Protein 1EYO (pdb70)

Foldseek 3Di:
DAQDFQAAASHDDQWGDPPGGTAGPVGD

Radius of gyration: 7.35 Å; Cα contacts (8 Å, |Δi|>4): 59; chains: 1; bounding box: 13×22×13 Å

Sequence (28 aa):
SCSGRDSRCVCCMGLMCSRGKCVSIYGESCSGRDSRCVCCMGLMCSRGKCVSIYGESCSGRDSRCVCCMGLMCSRGKCVSIYGESCSGRDSRCVCCMGLMCSRGKCVSIYGESCSGRDSRCVCCMGLMCSRGKCVSIYGESCSGRDSRCVCCMGLMCSRGKCVSIYGESCSGRDSRCVCCMGLMCSRGKCVSIYGESCSGRDSRCVCCMGLMCSRGKCVSIYGESCSGRDSRCVCCMGLMCSRGKCVSIYGESCSGRDSRCVCCMGLMCSRGKCVSIYGESCSGRDSRCVCCMGLMCSRGKCVSIYGESCSGRDSRCVCCMGLMCSRGKCVSIYGESCSGRDSRCVCCMGLMCSRGKCVSIYGESCSGRDSRCVCCMGLMCSRGKCVSIYGESCSGRDSRCVCCMGLMCSRGKCVSIYGESCSGRDSRCVCCMGLMCSRGKCVSIYGESCSGRDSRCVCCMGLMCSRGKCVSIYGESCSGRDSRCVCCMGLMCSRGKCVSIYGESCSGRDSRCVCCMGLMCSRGKCVSIYGESCSGRDSRCVCCMGLMCSRGKCVSIYGE

Nearest PDB structures (foldseek):
  1eyo-assembly1_A  TM=9.505E-01  e=2.797E-04  unclassified
  5o57-assembly1_A  TM=6.299E-01  e=1.636E+00  Homo sapiens
  2xrc-assembly3_C  TM=5.417E-01  e=9.821E+00  Homo sapiens
  1eyo-assembly1_A  TM=1.037E+00  e=1.016E-04  unclassified
  1x5v-assembly1_A  TM=6.251E-01  e=1.351E+00  Psalmopoeus cambridgei

GO terms:
  GO:0005576 extracellular region (C, EXP)

InterPro domains:
  IPR012629 Conotoxin TVIIAGS [PF08094] (1-30)

Organism: Conus tulipa (NCBI:txid6495)

Solvent-accessible surface area: 2383 Å² total

Secondary structure (DSSP, 8-state):
--B-TTS---B-TTB--SSSS--BTTT-

Structure (mmCIF, N/CA/C/O backbone):
data_1EYO
#
_entry.id   1EYO
#
_cell.length_a   1.000
_cell.length_b   1.000
_cell.length_c   1.000
_cell.angle_alpha   90.00
_cell.angle_beta   90.00
_cell.angle_gamma   90.00
#
_symmetry.space_group_name_H-M   'P 1'
#
loop_
_atom_site.group_PDB
_atom_site.id
_atom_site.type_symbol
_atom_site.label_atom_id
_atom_site.label_alt_id
_atom_site.label_comp_id
_atom_site.label_asym_id
_atom_site.label_entity_id
_atom_site.label_seq_id
_atom_site.pdbx_PDB_ins_code
_atom_site.Cartn_x
_atom_site.Cartn_y
_atom_site.Cartn_z
_atom_site.occupancy
_atom_site.B_iso_or_equiv
_atom_site.auth_seq_id
_atom_site.auth_comp_id
_atom_site.auth_asym_id
_atom_site.auth_atom_id
_atom_site.pdbx_PDB_model_num
ATOM 1 N N . SER A 1 1 ? -11.479 4.219 18.651 1.00 0.00 1 SER A N 1
ATOM 2 C CA . SER A 1 1 ? -11.743 3.302 17.507 1.00 0.00 1 SER A CA 1
ATOM 3 C C . SER A 1 1 ? -10.943 1.996 17.685 1.00 0.00 1 SER A C 1
ATOM 4 O O . SER A 1 1 ? -10.341 1.765 18.716 1.00 0.00 1 SER A O 1
ATOM 14 N N . CYS A 1 2 ? -10.972 1.186 16.658 1.00 0.00 2 CYS A N 1
ATOM 15 C CA . CYS A 1 2 ? -10.253 -0.126 16.658 1.00 0.00 2 CYS A CA 1
ATOM 16 C C . CYS A 1 2 ? -10.128 -0.658 15.223 1.00 0.00 2 CYS A C 1
ATOM 17 O O . CYS A 1 2 ? -10.866 -0.257 14.343 1.00 0.00 2 CYS A O 1
ATOM 24 N N . SER A 1 3 ? -9.190 -1.553 15.038 1.00 0.00 3 SER A N 1
ATOM 25 C CA . SER A 1 3 ? -8.950 -2.162 13.697 1.00 0.00 3 SER A CA 1
ATOM 26 C C . SER A 1 3 ? -9.974 -3.297 13.488 1.00 0.00 3 SER A C 1
ATOM 27 O O . SER A 1 3 ? -9.808 -4.391 13.987 1.00 0.00 3 SER A O 1
ATOM 35 N N . GLY A 1 4 ? -11.023 -3.014 12.761 1.00 0.00 4 GLY A N 1
ATOM 36 C CA . GLY A 1 4 ? -12.060 -4.050 12.505 1.00 0.00 4 GLY A CA 1
ATOM 37 C C . GLY A 1 4 ? -11.528 -5.026 11.444 1.00 0.00 4 GLY A C 1
ATOM 38 O O . GLY A 1 4 ? -10.395 -4.916 11.021 1.00 0.00 4 GLY A O 1
ATOM 42 N N . ARG A 1 5 ? -12.350 -5.959 11.037 1.00 0.00 5 ARG A N 1
ATOM 43 C CA . ARG A 1 5 ? -11.933 -6.964 10.008 1.00 0.00 5 ARG A CA 1
ATOM 44 C C . ARG A 1 5 ? -11.076 -6.414 8.851 1.00 0.00 5 ARG A C 1
ATOM 45 O O . ARG A 1 5 ? -11.441 -5.468 8.180 1.00 0.00 5 ARG A O 1
ATOM 66 N N . ASP A 1 6 ? -9.947 -7.065 8.700 1.00 0.00 6 ASP A N 1
ATOM 67 C CA . ASP A 1 6 ? -8.910 -6.769 7.657 1.00 0.00 6 ASP A CA 1
ATOM 68 C C . ASP A 1 6 ? -7.975 -5.587 7.946 1.00 0.00 6 ASP A C 1
ATOM 69 O O . ASP A 1 6 ? -7.106 -5.294 7.149 1.00 0.00 6 ASP A O 1
ATOM 78 N N . SER A 1 7 ? -8.165 -4.942 9.065 1.00 0.00 7 SER A N 1
ATOM 79 C CA . SER A 1 7 ? -7.296 -3.772 9.428 1.00 0.00 7 SER A CA 1
ATOM 80 C C . SER A 1 7 ? -5.939 -4.230 9.995 1.00 0.00 7 SER A C 1
ATOM 81 O O . SER A 1 7 ? -5.827 -5.330 10.498 1.00 0.00 7 SER A O 1
ATOM 89 N N . ARG A 1 8 ? -4.951 -3.368 9.892 1.00 0.00 8 ARG A N 1
ATOM 90 C CA . ARG A 1 8 ? -3.574 -3.681 10.400 1.00 0.00 8 ARG A CA 1
ATOM 91 C C . ARG A 1 8 ? -3.606 -4.012 11.903 1.00 0.00 8 ARG A C 1
ATOM 92 O O . ARG A 1 8 ? -4.206 -3.288 12.672 1.00 0.00 8 ARG A O 1
ATOM 113 N N . CYS A 1 9 ? -2.967 -5.104 12.247 1.00 0.00 9 CYS A N 1
ATOM 114 C CA . CYS A 1 9 ? -2.896 -5.589 13.656 1.00 0.00 9 CYS A CA 1
ATOM 115 C C . CYS A 1 9 ? -1.733 -6.588 13.856 1.00 0.00 9 CYS A C 1
ATOM 116 O O . CYS A 1 9 ? -1.044 -6.895 12.902 1.00 0.00 9 CYS A O 1
ATOM 153 N N . VAL A 1 12 ? -3.868 -4.057 17.598 1.00 0.00 12 VAL A N 1
ATOM 154 C CA . VAL A 1 12 ? -4.733 -2.931 17.139 1.00 0.00 12 VAL A CA 1
ATOM 155 C C . VAL A 1 12 ? -6.190 -3.330 16.914 1.00 0.00 12 VAL A C 1
ATOM 156 O O . VAL A 1 12 ? -7.090 -2.532 17.092 1.00 0.00 12 VAL A O 1
ATOM 169 N N . CYS A 1 13 ? -6.379 -4.559 16.517 1.00 0.00 13 CYS A N 1
ATOM 170 C CA . CYS A 1 13 ? -7.757 -5.057 16.254 1.00 0.00 13 CYS A CA 1
ATOM 171 C C . CYS A 1 13 ? -8.799 -4.903 17.356 1.00 0.00 13 CYS A C 1
ATOM 172 O O . CYS A 1 13 ? -8.501 -4.785 18.529 1.00 0.00 13 CYS A O 1
ATOM 179 N N . CYS A 1 14 ? -10.013 -4.919 16.872 1.00 0.00 14 CYS A N 1
ATOM 180 C CA . CYS A 1 14 ? -11.224 -4.790 17.721 1.00 0.00 14 CYS A CA 1
ATOM 181 C C . CYS A 1 14 ? -11.399 -6.045 18.582 1.00 0.00 14 CYS A C 1
ATOM 182 O O . CYS A 1 14 ? -10.724 -7.036 18.374 1.00 0.00 14 CYS A O 1
ATOM 189 N N . MET A 1 15 ? -12.300 -5.962 19.528 1.00 0.00 15 MET A N 1
ATOM 190 C CA . MET A 1 15 ? -12.560 -7.118 20.432 1.00 0.00 15 MET A CA 1
ATOM 191 C C . MET A 1 15 ? -13.122 -8.311 19.643 1.00 0.00 15 MET A C 1
ATOM 192 O O . MET A 1 15 ? -14.235 -8.271 19.155 1.00 0.00 15 MET A O 1
ATOM 206 N N . GLY A 1 16 ? -12.311 -9.335 19.548 1.00 0.00 16 GLY A N 1
ATOM 207 C CA . GLY A 1 16 ? -12.691 -10.580 18.817 1.00 0.00 16 GLY A CA 1
ATOM 208 C C . GLY A 1 16 ? -11.786 -10.776 17.599 1.00 0.00 16 GLY A C 1
ATOM 209 O O . GLY A 1 16 ? -11.744 -11.850 17.042 1.00 0.00 16 GLY A O 1
ATOM 213 N N . LEU A 1 17 ? -11.088 -9.735 17.222 1.00 0.00 17 LEU A N 1
ATOM 214 C CA . LEU A 1 17 ? -10.163 -9.775 16.051 1.00 0.00 17 LEU A CA 1
ATOM 215 C C . LEU A 1 17 ? -8.680 -9.803 16.485 1.00 0.00 17 LEU A C 1
ATOM 216 O O . LEU A 1 17 ? -8.315 -9.204 17.478 1.00 0.00 17 LEU A O 1
ATOM 232 N N . MET A 1 18 ? -7.883 -10.506 15.714 1.00 0.00 18 MET A N 1
ATOM 233 C CA . MET A 1 18 ? -6.408 -10.634 15.974 1.00 0.00 18 MET A CA 1
ATOM 234 C C . MET A 1 18 ? -5.792 -10.300 14.609 1.00 0.00 18 MET A C 1
ATOM 235 O O . MET A 1 18 ? -6.292 -9.403 13.970 1.00 0.00 18 MET A O 1
ATOM 249 N N . CYS A 1 19 ? -4.760 -10.972 14.165 1.00 0.00 19 CYS A N 1
ATOM 250 C CA . CYS A 1 19 ? -4.191 -10.624 12.826 1.00 0.00 19 CYS A CA 1
ATOM 251 C C . CYS A 1 19 ? -3.572 -11.782 12.057 1.00 0.00 19 CYS A C 1
ATOM 252 O O . CYS A 1 19 ? -2.697 -12.474 12.541 1.00 0.00 19 CYS A O 1
ATOM 259 N N . SER A 1 20 ? -4.090 -11.932 10.863 1.00 0.00 20 SER A N 1
ATOM 260 C CA . SER A 1 20 ? -3.641 -12.985 9.921 1.00 0.00 20 SER A CA 1
ATOM 261 C C . SER A 1 20 ? -2.428 -12.376 9.200 1.00 0.00 20 SER A C 1
ATOM 262 O O . SER A 1 20 ? -2.456 -12.084 8.019 1.00 0.00 20 SER A O 1
ATOM 270 N N . ARG A 1 21 ? -1.394 -12.204 9.985 1.00 0.00 21 ARG A N 1
ATOM 271 C CA . ARG A 1 21 ? -0.088 -11.627 9.531 1.00 0.00 21 ARG A CA 1
ATOM 272 C C . ARG A 1 21 ? -0.175 -10.131 9.195 1.00 0.00 21 ARG A C 1
ATOM 273 O O . ARG A 1 21 ? 0.794 -9.569 8.720 1.00 0.00 21 ARG A O 1
ATOM 294 N N . GLY A 1 22 ? -1.312 -9.521 9.446 1.00 0.00 22 GLY A N 1
ATOM 295 C CA . GLY A 1 22 ? -1.437 -8.054 9.134 1.00 0.00 22 GLY A CA 1
ATOM 296 C C . GLY A 1 22 ? -2.851 -7.576 8.778 1.00 0.00 22 GLY A C 1
ATOM 297 O O . GLY A 1 22 ? -3.025 -6.431 8.410 1.00 0.00 22 GLY A O 1
ATOM 301 N N . LYS A 1 23 ? -3.815 -8.452 8.891 1.00 0.00 23 LYS A N 1
ATOM 302 C CA . LYS A 1 23 ? -5.236 -8.094 8.571 1.00 0.00 23 LYS A CA 1
ATOM 303 C C . LYS A 1 23 ? -6.096 -8.727 9.662 1.00 0.00 23 LYS A C 1
ATOM 304 O O . LYS A 1 23 ? -5.918 -9.893 9.948 1.00 0.00 23 LYS A O 1
ATOM 323 N N . CYS A 1 24 ? -6.995 -7.972 10.247 1.00 0.00 24 CYS A N 1
ATOM 324 C CA . CYS A 1 24 ? -7.841 -8.566 11.318 1.00 0.00 24 CYS A CA 1
ATOM 325 C C . CYS A 1 24 ? -8.723 -9.697 10.817 1.00 0.00 24 CYS A C 1
ATOM 326 O O . CYS A 1 24 ? -9.254 -9.677 9.724 1.00 0.00 24 CYS A O 1
ATOM 333 N N . VAL A 1 25 ? -8.823 -10.660 11.688 1.00 0.00 25 VAL A N 1
ATOM 334 C CA . VAL A 1 25 ? -9.622 -11.876 11.438 1.00 0.00 25 VAL A CA 1
ATOM 335 C C . VAL A 1 25 ? -10.150 -12.348 12.788 1.00 0.00 25 VAL A C 1
ATOM 336 O O . VAL A 1 25 ? -9.475 -12.239 13.794 1.00 0.00 25 VAL A O 1
ATOM 349 N N . SER A 1 26 ? -11.351 -12.848 12.739 1.00 0.00 26 SER A N 1
ATOM 350 C CA . SER A 1 26 ? -12.040 -13.366 13.948 1.00 0.00 26 SER A CA 1
ATOM 351 C C . SER A 1 26 ? -11.241 -14.507 14.572 1.00 0.00 26 SER A C 1
ATOM 352 O O . SER A 1 26 ? -10.977 -15.514 13.950 1.00 0.00 26 SER A O 1
ATOM 360 N N . ILE A 1 27 ? -10.894 -14.286 15.806 1.00 0.00 27 ILE A N 1
ATOM 361 C CA . ILE A 1 27 ? -10.107 -15.260 16.617 1.00 0.00 27 ILE A CA 1
ATOM 362 C C . ILE A 1 27 ? -10.849 -16.596 16.692 1.00 0.00 27 ILE A C 1
ATOM 363 O O . ILE A 1 27 ? -10.258 -17.656 16.758 1.00 0.00 27 ILE A O 1
ATOM 379 N N . TYR A 1 28 ? -12.147 -16.450 16.674 1.00 0.00 28 TYR A N 1
ATOM 380 C CA . TYR A 1 28 ? -13.094 -17.600 16.734 1.00 0.00 28 TYR A CA 1
ATOM 381 C C . TYR A 1 28 ? -12.779 -18.569 15.589 1.00 0.00 28 TYR A C 1
ATOM 382 O O . TYR A 1 28 ? -12.565 -19.746 15.809 1.00 0.00 28 TYR A O 1
ATOM 400 N N . GLY A 1 29 ? -12.761 -18.028 14.397 1.00 0.00 29 GLY A N 1
ATOM 401 C CA . GLY A 1 29 ? -12.465 -18.841 13.185 1.00 0.00 29 GLY A CA 1
ATOM 402 C C . GLY A 1 29 ? -10.983 -19.231 13.182 1.00 0.00 29 GLY A C 1
ATOM 403 O O . GLY A 1 29 ? -10.630 -20.376 12.973 1.00 0.00 29 GLY A O 1
ATOM 407 N N . GLU A 1 30 ? -10.166 -18.238 13.420 1.00 0.00 30 GLU A N 1
ATOM 408 C CA . GLU A 1 30 ? -8.693 -18.400 13.463 1.00 0.00 30 GLU A CA 1
ATOM 409 C C . GLU A 1 30 ? -8.129 -17.244 14.321 1.00 0.00 30 GLU A C 1
ATOM 410 O O . GLU A 1 30 ? -8.246 -16.110 13.880 1.00 0.00 30 GLU A O 1
ATOM 423 N N . SER A 1 1 ? -10.611 4.650 18.018 1.00 0.00 1 SER A N 2
ATOM 424 C CA . SER A 1 1 ? -11.217 3.574 17.181 1.00 0.00 1 SER A CA 2
ATOM 425 C C . SER A 1 1 ? -10.339 2.314 17.218 1.00 0.00 1 SER A C 2
ATOM 426 O O . SER A 1 1 ? -9.204 2.357 17.653 1.00 0.00 1 SER A O 2
ATOM 436 N N . CYS A 1 2 ? -10.908 1.232 16.750 1.00 0.00 2 CYS A N 2
ATOM 437 C CA . CYS A 1 2 ? -10.194 -0.084 16.712 1.00 0.00 2 CYS A CA 2
ATOM 438 C C . CYS A 1 2 ? -10.121 -0.602 15.269 1.00 0.00 2 CYS A C 2
ATOM 439 O O . CYS A 1 2 ? -10.874 -0.177 14.414 1.00 0.00 2 CYS A O 2
ATOM 446 N N . SER A 1 3 ? -9.208 -1.515 15.050 1.00 0.00 3 SER A N 2
ATOM 447 C CA . SER A 1 3 ? -9.010 -2.119 13.702 1.00 0.00 3 SER A CA 2
ATOM 448 C C . SER A 1 3 ? -10.066 -3.231 13.513 1.00 0.00 3 SER A C 2
ATOM 449 O O . SER A 1 3 ? -9.933 -4.315 14.042 1.00 0.00 3 SER A O 2
ATOM 457 N N . GLY A 1 4 ? -11.104 -2.941 12.770 1.00 0.00 4 GLY A N 2
ATOM 458 C CA . GLY A 1 4 ? -12.170 -3.952 12.531 1.00 0.00 4 GLY A CA 2
ATOM 459 C C . GLY A 1 4 ? -11.666 -4.960 11.488 1.00 0.00 4 GLY A C 2
ATOM 460 O O . GLY A 1 4 ? -10.533 -4.876 11.061 1.00 0.00 4 GLY A O 2
ATOM 464 N N . ARG A 1 5 ? -12.503 -5.883 11.091 1.00 0.00 5 ARG A N 2
ATOM 465 C CA . ARG A 1 5 ? -12.090 -6.907 10.082 1.00 0.00 5 ARG A CA 2
ATOM 466 C C . ARG A 1 5 ? -11.218 -6.411 8.917 1.00 0.00 5 ARG A C 2
ATOM 467 O O . ARG A 1 5 ? -11.552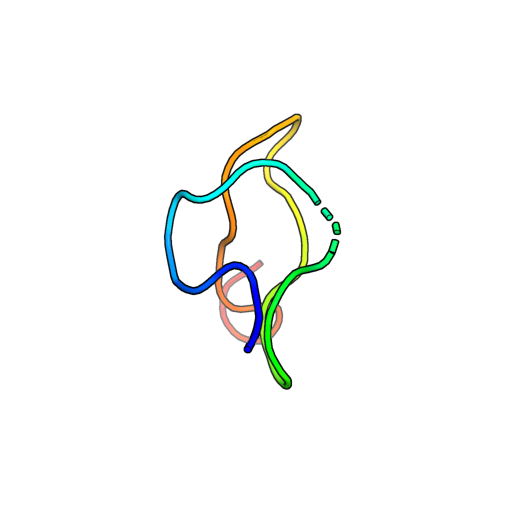 -5.478 8.212 1.00 0.00 5 ARG A O 2
ATOM 488 N N . ASP A 1 6 ? -10.110 -7.102 8.806 1.00 0.00 6 ASP A N 2
ATOM 489 C CA . ASP A 1 6 ? -9.051 -6.877 7.768 1.00 0.00 6 ASP A CA 2
ATOM 490 C C . ASP A 1 6 ? -8.085 -5.712 8.023 1.00 0.00 6 ASP A C 2
ATOM 491 O O . ASP A 1 6 ? -7.209 -5.465 7.217 1.00 0.00 6 ASP A O 2
ATOM 500 N N . SER A 1 7 ? -8.254 -5.031 9.123 1.00 0.00 7 SER A N 2
ATOM 501 C CA . SER A 1 7 ? -7.352 -3.875 9.450 1.00 0.00 7 SER A CA 2
ATOM 502 C C . SER A 1 7 ? -6.002 -4.346 10.026 1.00 0.00 7 SER A C 2
ATOM 503 O O . SER A 1 7 ? -5.911 -5.431 10.565 1.00 0.00 7 SER A O 2
ATOM 511 N N . ARG A 1 8 ? -4.999 -3.508 9.885 1.00 0.00 8 ARG A N 2
ATOM 512 C CA . ARG A 1 8 ? -3.618 -3.817 10.390 1.00 0.00 8 ARG A CA 2
ATOM 513 C C . ARG A 1 8 ? -3.642 -4.136 11.892 1.00 0.00 8 ARG A C 2
ATOM 514 O O . ARG A 1 8 ? -4.221 -3.387 12.654 1.00 0.00 8 ARG A O 2
ATOM 535 N N . CYS A 1 9 ? -3.022 -5.238 12.241 1.00 0.00 9 CYS A N 2
ATOM 536 C CA . CYS A 1 9 ? -2.948 -5.711 13.654 1.00 0.00 9 CYS A CA 2
ATOM 537 C C . CYS A 1 9 ? -1.802 -6.730 13.856 1.00 0.00 9 CYS A C 2
ATOM 538 O O . CYS A 1 9 ? -1.130 -7.063 12.898 1.00 0.00 9 CYS A O 2
ATOM 575 N N . VAL A 1 12 ? -3.884 -4.125 17.573 1.00 0.00 12 VAL A N 2
ATOM 576 C CA . VAL A 1 12 ? -4.721 -2.980 17.108 1.00 0.00 12 VAL A CA 2
ATOM 577 C C . VAL A 1 12 ? -6.195 -3.322 16.901 1.00 0.00 12 VAL A C 2
ATOM 578 O O . VAL A 1 12 ? -7.061 -2.490 17.096 1.00 0.00 12 VAL A O 2
ATOM 591 N N . CYS A 1 13 ? -6.445 -4.540 16.503 1.00 0.00 13 CYS A N 2
ATOM 592 C CA . CYS A 1 13 ? -7.851 -4.965 16.261 1.00 0.00 13 CYS A CA 2
ATOM 593 C C . CYS A 1 13 ? -8.861 -4.847 17.398 1.00 0.00 13 CYS A C 2
ATOM 594 O O . CYS A 1 13 ? -8.544 -4.795 18.569 1.00 0.00 13 CYS A O 2
ATOM 601 N N . CYS A 1 14 ? -10.077 -4.816 16.921 1.00 0.00 14 CYS A N 2
ATOM 602 C CA . CYS A 1 14 ? -11.298 -4.706 17.757 1.00 0.00 14 CYS A CA 2
ATOM 603 C C . CYS A 1 14 ? -11.517 -5.968 18.601 1.00 0.00 14 CYS A C 2
ATOM 604 O O . CYS A 1 14 ? -10.826 -6.956 18.442 1.00 0.00 14 CYS A O 2
ATOM 611 N N . MET A 1 15 ? -12.483 -5.878 19.478 1.00 0.00 15 MET A N 2
ATOM 612 C CA . MET A 1 15 ? -12.823 -7.019 20.378 1.00 0.00 15 MET A CA 2
ATOM 613 C C . MET A 1 15 ? -13.294 -8.250 19.582 1.00 0.00 15 MET A C 2
ATOM 614 O O . MET A 1 15 ? -14.337 -8.231 18.958 1.00 0.00 15 MET A O 2
ATOM 628 N N . GLY A 1 16 ? -12.485 -9.278 19.639 1.00 0.00 16 GLY A N 2
ATOM 629 C CA . GLY A 1 16 ? -12.775 -10.559 18.933 1.00 0.00 16 GLY A CA 2
ATOM 630 C C . GLY A 1 16 ? -11.819 -10.689 17.752 1.00 0.00 16 GLY A C 2
ATOM 631 O O . GLY A 1 16 ? -11.538 -11.782 17.310 1.00 0.00 16 GLY A O 2
ATOM 635 N N . LEU A 1 17 ? -11.347 -9.568 17.274 1.00 0.00 17 LEU A N 2
ATOM 636 C CA . LEU A 1 17 ? -10.406 -9.557 16.123 1.00 0.00 17 LEU A CA 2
ATOM 637 C C . LEU A 1 17 ? -8.942 -9.524 16.593 1.00 0.00 17 LEU A C 2
ATOM 638 O O . LEU A 1 17 ? -8.608 -8.834 17.537 1.00 0.00 17 LEU A O 2
ATOM 654 N N . MET A 1 18 ? -8.126 -10.284 15.906 1.00 0.00 18 MET A N 2
ATOM 655 C CA . MET A 1 18 ? -6.661 -10.375 16.205 1.00 0.00 18 MET A CA 2
ATOM 656 C C . MET A 1 18 ? -6.022 -10.179 14.825 1.00 0.00 18 MET A C 2
ATOM 657 O O . MET A 1 18 ? -6.431 -9.261 14.149 1.00 0.00 18 MET A O 2
ATOM 671 N N . CYS A 1 19 ? -5.073 -10.976 14.401 1.00 0.00 19 CYS A N 2
ATOM 672 C CA . CYS A 1 19 ? -4.493 -10.736 13.043 1.00 0.00 19 CYS A CA 2
ATOM 673 C C . CYS A 1 19 ? -3.958 -11.958 12.310 1.00 0.00 19 CYS A C 2
ATOM 674 O O . CYS A 1 19 ? -3.177 -12.729 12.834 1.00 0.00 19 CYS A O 2
ATOM 681 N N . SER A 1 20 ? -4.438 -12.066 11.096 1.00 0.00 20 SER A N 2
ATOM 682 C CA . SER A 1 20 ? -4.059 -13.164 10.174 1.00 0.00 20 SER A CA 2
ATOM 683 C C . SER A 1 20 ? -2.785 -12.647 9.490 1.00 0.00 20 SER A C 2
ATOM 684 O O . SER A 1 20 ? -2.745 -12.401 8.300 1.00 0.00 20 SER A O 2
ATOM 692 N N . ARG A 1 21 ? -1.775 -12.496 10.311 1.00 0.00 21 ARG A N 2
ATOM 693 C CA . ARG A 1 21 ? -0.429 -12.005 9.879 1.00 0.00 21 ARG A CA 2
ATOM 694 C C . ARG A 1 21 ? -0.446 -10.531 9.436 1.00 0.00 21 ARG A C 2
ATOM 695 O O . ARG A 1 21 ? 0.542 -10.056 8.908 1.00 0.00 21 ARG A O 2
ATOM 716 N N . GLY A 1 22 ? -1.545 -9.842 9.658 1.00 0.00 22 GLY A N 2
ATOM 717 C CA . GLY A 1 22 ? -1.599 -8.395 9.243 1.00 0.00 22 GLY A CA 2
ATOM 718 C C . GLY A 1 22 ? -2.992 -7.849 8.894 1.00 0.00 22 GLY A C 2
ATOM 719 O O . GLY A 1 22 ? -3.111 -6.695 8.531 1.00 0.00 22 GLY A O 2
ATOM 723 N N . LYS A 1 23 ? -4.000 -8.676 9.010 1.00 0.00 23 LYS A N 2
ATOM 724 C CA . LYS A 1 23 ? -5.404 -8.247 8.697 1.00 0.00 23 LYS A CA 2
ATOM 725 C C . LYS A 1 23 ? -6.297 -8.819 9.800 1.00 0.00 23 LYS A C 2
ATOM 726 O O . LYS A 1 23 ? -6.146 -9.977 10.131 1.00 0.00 23 LYS A O 2
ATOM 745 N N . CYS A 1 24 ? -7.192 -8.031 10.345 1.00 0.00 24 CYS A N 2
ATOM 746 C CA . CYS A 1 24 ? -8.070 -8.566 11.425 1.00 0.00 24 CYS A CA 2
ATOM 747 C C . CYS A 1 24 ? -8.962 -9.715 10.977 1.00 0.00 24 CYS A C 2
ATOM 748 O O . CYS A 1 24 ? -9.510 -9.736 9.892 1.00 0.00 24 CYS A O 2
ATOM 755 N N . VAL A 1 25 ? -9.051 -10.641 11.889 1.00 0.00 25 VAL A N 2
ATOM 756 C CA . VAL A 1 25 ? -9.850 -11.875 11.716 1.00 0.00 25 VAL A CA 2
ATOM 757 C C . VAL A 1 25 ? -10.300 -12.316 13.105 1.00 0.00 25 VAL A C 2
ATOM 758 O O . VAL A 1 25 ? -9.576 -12.149 14.066 1.00 0.00 25 VAL A O 2
ATOM 771 N N . SER A 1 26 ? -11.483 -12.858 13.155 1.00 0.00 26 SER A N 2
ATOM 772 C CA . SER A 1 26 ? -12.043 -13.340 14.438 1.00 0.00 26 SER A CA 2
ATOM 773 C C . SER A 1 26 ? -11.177 -14.478 14.959 1.00 0.00 26 SER A C 2
ATOM 774 O O . SER A 1 26 ? -10.866 -15.386 14.216 1.00 0.00 26 SER A O 2
ATOM 782 N N . ILE A 1 27 ? -10.811 -14.382 16.211 1.00 0.00 27 ILE A N 2
ATOM 783 C CA . ILE A 1 27 ? -9.969 -15.426 16.868 1.00 0.00 27 ILE A CA 2
ATOM 784 C C . ILE A 1 27 ? -10.481 -16.831 16.506 1.00 0.00 27 ILE A C 2
ATOM 785 O O . ILE A 1 27 ? -9.733 -17.784 16.413 1.00 0.00 27 ILE A O 2
ATOM 801 N N . TYR A 1 28 ? -11.775 -16.863 16.316 1.00 0.00 28 TYR A N 2
ATOM 802 C CA . TYR A 1 28 ? -12.507 -18.110 15.953 1.00 0.00 28 TYR A CA 2
ATOM 803 C C . TYR A 1 28 ? -11.991 -18.681 14.624 1.00 0.00 28 TYR A C 2
ATOM 804 O O . TYR A 1 28 ? -11.479 -19.784 14.590 1.00 0.00 28 TYR A O 2
ATOM 822 N N . GLY A 1 29 ? -12.141 -17.914 13.570 1.00 0.00 29 GLY A N 2
ATOM 823 C CA . GLY A 1 29 ? -11.679 -18.359 12.222 1.00 0.00 29 GLY A CA 2
ATOM 824 C C . GLY A 1 29 ? -10.152 -18.484 12.190 1.00 0.00 29 GLY A C 2
ATOM 825 O O . GLY A 1 29 ? -9.606 -19.427 11.650 1.00 0.00 29 GLY A O 2
ATOM 829 N N . GLU A 1 30 ? -9.527 -17.503 12.784 1.00 0.00 30 GLU A N 2
ATOM 830 C CA . GLU A 1 30 ? -8.045 -17.429 12.869 1.00 0.00 30 GLU A CA 2
ATOM 831 C C . GLU A 1 30 ? -7.723 -16.527 14.078 1.00 0.00 30 GLU A C 2
ATOM 832 O O . GLU A 1 30 ? -7.161 -17.069 15.015 1.00 0.00 30 GLU A O 2
ATOM 845 N N . SER A 1 1 ? -11.279 4.231 18.709 1.00 0.00 1 SER A N 3
ATOM 846 C CA . SER A 1 1 ? -11.484 3.392 17.493 1.00 0.00 1 SER A CA 3
ATOM 847 C C . SER A 1 1 ? -10.647 2.109 17.588 1.00 0.00 1 SER A C 3
ATOM 848 O O . SER A 1 1 ? -9.769 1.997 18.423 1.00 0.00 1 SER A O 3
ATOM 858 N N . CYS A 1 2 ? -10.956 1.182 16.717 1.00 0.00 2 CYS A N 3
ATOM 859 C CA . CYS A 1 2 ? -10.234 -0.127 16.679 1.00 0.00 2 CYS A CA 3
ATOM 860 C C . CYS A 1 2 ? -10.144 -0.636 15.234 1.00 0.00 2 CYS A C 3
ATOM 861 O O . CYS A 1 2 ? -10.898 -0.216 14.377 1.00 0.00 2 CYS A O 3
ATOM 868 N N . SER A 1 3 ? -9.216 -1.532 15.017 1.00 0.00 3 SER A N 3
ATOM 869 C CA . SER A 1 3 ? -9.003 -2.121 13.667 1.00 0.00 3 SER A CA 3
ATOM 870 C C . SER A 1 3 ? -10.011 -3.269 13.458 1.00 0.00 3 SER A C 3
ATOM 871 O O . SER A 1 3 ? -9.852 -4.350 13.984 1.00 0.00 3 SER A O 3
ATOM 879 N N . GLY A 1 4 ? -11.043 -3.007 12.696 1.00 0.00 4 GLY A N 3
ATOM 880 C CA . GLY A 1 4 ? -12.072 -4.049 12.429 1.00 0.00 4 GLY A CA 3
ATOM 881 C C . GLY A 1 4 ? -11.535 -5.020 11.366 1.00 0.00 4 GLY A C 3
ATOM 882 O O . GLY A 1 4 ? -10.398 -4.909 10.956 1.00 0.00 4 GLY A O 3
ATOM 886 N N . ARG A 1 5 ? -12.357 -5.941 10.936 1.00 0.00 5 ARG A N 3
ATOM 887 C CA . ARG A 1 5 ? -11.935 -6.943 9.906 1.00 0.00 5 ARG A CA 3
ATOM 888 C C . ARG A 1 5 ? -11.052 -6.417 8.758 1.00 0.00 5 ARG A C 3
ATOM 889 O O . ARG A 1 5 ? -11.411 -5.511 8.032 1.00 0.00 5 ARG A O 3
ATOM 910 N N . ASP A 1 6 ? -9.906 -7.054 8.689 1.00 0.00 6 ASP A N 3
ATOM 911 C CA . ASP A 1 6 ? -8.822 -6.794 7.681 1.00 0.00 6 ASP A CA 3
ATOM 912 C C . ASP A 1 6 ? -7.892 -5.610 7.976 1.00 0.00 6 ASP A C 3
ATOM 913 O O . ASP A 1 6 ? -6.998 -5.329 7.202 1.00 0.00 6 ASP A O 3
ATOM 922 N N . SER A 1 7 ? -8.112 -4.945 9.076 1.00 0.00 7 SER A N 3
ATOM 923 C CA . SER A 1 7 ? -7.247 -3.773 9.439 1.00 0.00 7 SER A CA 3
ATOM 924 C C . SER A 1 7 ? -5.908 -4.234 10.049 1.00 0.00 7 SER A C 3
ATOM 925 O O . SER A 1 7 ? -5.823 -5.319 10.588 1.00 0.00 7 SER A O 3
ATOM 933 N N . ARG A 1 8 ? -4.907 -3.390 9.939 1.00 0.00 8 ARG A N 3
ATOM 934 C CA . ARG A 1 8 ? -3.541 -3.701 10.483 1.00 0.00 8 ARG A CA 3
ATOM 935 C C . ARG A 1 8 ? -3.583 -4.045 11.977 1.00 0.00 8 ARG A C 3
ATOM 936 O O . ARG A 1 8 ? -4.169 -3.323 12.758 1.00 0.00 8 ARG A O 3
ATOM 957 N N . CYS A 1 9 ? -2.956 -5.148 12.307 1.00 0.00 9 CYS A N 3
ATOM 958 C CA . CYS A 1 9 ? -2.897 -5.645 13.712 1.00 0.00 9 CYS A CA 3
ATOM 959 C C . CYS A 1 9 ? -1.744 -6.655 13.912 1.00 0.00 9 CYS A C 3
ATOM 960 O O . CYS A 1 9 ? -1.054 -6.965 12.960 1.00 0.00 9 CYS A O 3
ATOM 997 N N . VAL A 1 12 ? -3.882 -4.116 17.613 1.00 0.00 12 VAL A N 3
ATOM 998 C CA . VAL A 1 12 ? -4.721 -2.974 17.144 1.00 0.00 12 VAL A CA 3
ATOM 999 C C . VAL A 1 12 ? -6.183 -3.330 16.893 1.00 0.00 12 VAL A C 3
ATOM 1000 O O . VAL A 1 12 ? -7.060 -2.502 17.051 1.00 0.00 12 VAL A O 3
ATOM 1013 N N . CYS A 1 13 ? -6.413 -4.554 16.499 1.00 0.00 13 CYS A N 3
ATOM 1014 C CA . CYS A 1 13 ? -7.810 -4.979 16.221 1.00 0.00 13 CYS A CA 3
ATOM 1015 C C . CYS A 1 13 ? -8.832 -4.856 17.343 1.00 0.00 13 CYS A C 3
ATOM 1016 O O . CYS A 1 13 ? -8.528 -4.760 18.515 1.00 0.00 13 CYS A O 3
ATOM 1023 N N . CYS A 1 14 ? -10.044 -4.869 16.858 1.00 0.00 14 CYS A N 3
ATOM 1024 C CA . CYS A 1 14 ? -11.267 -4.766 17.690 1.00 0.00 14 CYS A CA 3
ATOM 1025 C C . CYS A 1 14 ? -11.452 -6.019 18.555 1.00 0.00 14 CYS A C 3
ATOM 1026 O O . CYS A 1 14 ? -10.759 -7.003 18.383 1.00 0.00 14 CYS A O 3
ATOM 1033 N N . MET A 1 15 ? -12.392 -5.931 19.462 1.00 0.00 15 MET A N 3
ATOM 1034 C CA . MET A 1 15 ? -12.688 -7.069 20.376 1.00 0.00 15 MET A CA 3
ATOM 1035 C C . MET A 1 15 ? -13.258 -8.256 19.586 1.00 0.00 15 MET A C 3
ATOM 1036 O O . MET A 1 15 ? -14.379 -8.214 19.116 1.00 0.00 15 MET A O 3
ATOM 1050 N N . GLY A 1 16 ? -12.445 -9.277 19.470 1.00 0.00 16 GLY A N 3
ATOM 1051 C CA . GLY A 1 16 ? -12.834 -10.514 18.733 1.00 0.00 16 GLY A CA 3
ATOM 1052 C C . GLY A 1 16 ? -11.885 -10.704 17.551 1.00 0.00 16 GLY A C 3
ATOM 1053 O O . GLY A 1 16 ? -11.748 -11.798 17.049 1.00 0.00 16 GLY A O 3
ATOM 1057 N N . LEU A 1 17 ? -11.253 -9.631 17.145 1.00 0.00 17 LEU A N 3
ATOM 1058 C CA . LEU A 1 17 ? -10.295 -9.653 16.003 1.00 0.00 17 LEU A CA 3
ATOM 1059 C C . LEU A 1 17 ? -8.818 -9.630 16.462 1.00 0.00 17 LEU A C 3
ATOM 1060 O O . LEU A 1 17 ? -8.489 -9.010 17.455 1.00 0.00 17 LEU A O 3
ATOM 1076 N N . MET A 1 18 ? -7.987 -10.317 15.712 1.00 0.00 18 MET A N 3
ATOM 1077 C CA . MET A 1 18 ? -6.513 -10.400 15.996 1.00 0.00 18 MET A CA 3
ATOM 1078 C C . MET A 1 18 ? -5.846 -10.160 14.633 1.00 0.00 18 MET A C 3
ATOM 1079 O O . MET A 1 18 ? -6.262 -9.236 13.972 1.00 0.00 18 MET A O 3
ATOM 1093 N N . CYS A 1 19 ? -4.868 -10.926 14.207 1.00 0.00 19 CYS A N 3
ATOM 1094 C CA . CYS A 1 19 ? -4.265 -10.639 12.866 1.00 0.00 19 CYS A CA 3
ATOM 1095 C C . CYS A 1 19 ? -3.677 -11.818 12.094 1.00 0.00 19 CYS A C 3
ATOM 1096 O O . CYS A 1 19 ? -2.855 -12.569 12.581 1.00 0.00 19 CYS A O 3
ATOM 1103 N N . SER A 1 20 ? -4.165 -11.905 10.883 1.00 0.00 20 SER A N 3
ATOM 1104 C CA . SER A 1 20 ? -3.754 -12.951 9.918 1.00 0.00 20 SER A CA 3
ATOM 1105 C C . SER A 1 20 ? -2.650 -12.290 9.080 1.00 0.00 20 SER A C 3
ATOM 1106 O O . SER A 1 20 ? -2.847 -11.956 7.929 1.00 0.00 20 SER A O 3
ATOM 1114 N N . ARG A 1 21 ? -1.528 -12.125 9.738 1.00 0.00 21 ARG A N 3
ATOM 1115 C CA . ARG A 1 21 ? -0.278 -11.509 9.175 1.00 0.00 21 ARG A CA 3
ATOM 1116 C C . ARG A 1 21 ? -0.327 -9.978 9.021 1.00 0.00 21 ARG A C 3
ATOM 1117 O O . ARG A 1 21 ? 0.637 -9.403 8.553 1.00 0.00 21 ARG A O 3
ATOM 1138 N N . GLY A 1 22 ? -1.416 -9.357 9.410 1.00 0.00 22 GLY A N 3
ATOM 1139 C CA . GLY A 1 22 ? -1.502 -7.860 9.274 1.00 0.00 22 GLY A CA 3
ATOM 1140 C C . GLY A 1 22 ? -2.881 -7.392 8.798 1.00 0.00 22 GLY A C 3
ATOM 1141 O O . GLY A 1 22 ? -3.023 -6.296 8.288 1.00 0.00 22 GLY A O 3
ATOM 1145 N N . LYS A 1 23 ? -3.849 -8.250 8.984 1.00 0.00 23 LYS A N 3
ATOM 1146 C CA . LYS A 1 23 ? -5.261 -7.968 8.584 1.00 0.00 23 LYS A CA 3
ATOM 1147 C C . LYS A 1 23 ? -6.113 -8.610 9.675 1.00 0.00 23 LYS A C 3
ATOM 1148 O O . LYS A 1 23 ? -5.881 -9.757 10.000 1.00 0.00 23 LYS A O 3
ATOM 1167 N N . CYS A 1 24 ? -7.062 -7.891 10.217 1.00 0.00 24 CYS A N 3
ATOM 1168 C CA . CYS A 1 24 ? -7.900 -8.497 11.287 1.00 0.00 24 CYS A CA 3
ATOM 1169 C C . CYS A 1 24 ? -8.751 -9.655 10.793 1.00 0.00 24 CYS A C 3
ATOM 1170 O O . CYS A 1 24 ? -9.256 -9.667 9.688 1.00 0.00 24 CYS A O 3
ATOM 1177 N N . VAL A 1 25 ? -8.857 -10.601 11.682 1.00 0.00 25 VAL A N 3
ATOM 1178 C CA . VAL A 1 25 ? -9.633 -11.837 11.444 1.00 0.00 25 VAL A CA 3
ATOM 1179 C C . VAL A 1 25 ? -10.156 -12.281 12.805 1.00 0.00 25 VAL A C 3
ATOM 1180 O O . VAL A 1 25 ? -9.498 -12.096 13.811 1.00 0.00 25 VAL A O 3
ATOM 1193 N N . SER A 1 26 ? -11.328 -12.846 12.774 1.00 0.00 26 SER A N 3
ATOM 1194 C CA . SER A 1 26 ? -11.974 -13.337 14.016 1.00 0.00 26 SER A CA 3
ATOM 1195 C C . SER A 1 26 ? -11.134 -14.456 14.632 1.00 0.00 26 SER A C 3
ATOM 1196 O O . SER A 1 26 ? -10.809 -15.439 13.998 1.00 0.00 26 SER A O 3
ATOM 1204 N N . ILE A 1 27 ? -10.819 -14.239 15.875 1.00 0.00 27 ILE A N 3
ATOM 1205 C CA . ILE A 1 27 ? -10.005 -15.195 16.678 1.00 0.00 27 ILE A CA 3
ATOM 1206 C C . ILE A 1 27 ? -10.707 -16.556 16.721 1.00 0.00 27 ILE A C 3
ATOM 1207 O O . ILE A 1 27 ? -10.087 -17.600 16.771 1.00 0.00 27 ILE A O 3
ATOM 1223 N N . TYR A 1 28 ? -12.010 -16.456 16.697 1.00 0.00 28 TYR A N 3
ATOM 1224 C CA . TYR A 1 28 ? -12.902 -17.652 16.731 1.00 0.00 28 TYR A CA 3
ATOM 1225 C C . TYR A 1 28 ? -12.561 -18.587 15.563 1.00 0.00 28 TYR A C 3
ATOM 1226 O O . TYR A 1 28 ? -12.260 -19.746 15.768 1.00 0.00 28 TYR A O 3
ATOM 1244 N N . GLY A 1 29 ? -12.622 -18.044 14.372 1.00 0.00 29 GLY A N 3
ATOM 1245 C CA . GLY A 1 29 ? -12.313 -18.835 13.150 1.00 0.00 29 GLY A CA 3
ATOM 1246 C C . GLY A 1 29 ? -10.812 -19.147 13.086 1.00 0.00 29 GLY A C 3
ATOM 1247 O O . GLY A 1 29 ? -10.416 -20.269 12.835 1.00 0.00 29 GLY A O 3
ATOM 1251 N N . GLU A 1 30 ? -10.029 -18.125 13.323 1.00 0.00 30 GLU A N 3
ATOM 1252 C CA . GLU A 1 30 ? -8.541 -18.243 13.302 1.00 0.00 30 GLU A CA 3
ATOM 1253 C C . GLU A 1 30 ? -8.062 -18.483 14.753 1.00 0.00 30 GLU A C 3
ATOM 1254 O O . GLU A 1 30 ? -8.138 -19.640 15.132 1.00 0.00 30 GLU A O 3
ATOM 1267 N N . SER A 1 1 ? -13.399 3.636 16.177 1.00 0.00 1 SER A N 4
ATOM 1268 C CA . SER A 1 1 ? -12.171 3.254 16.933 1.00 0.00 1 SER A CA 4
ATOM 1269 C C . SER A 1 1 ? -11.784 1.805 16.604 1.00 0.00 1 SER A C 4
ATOM 1270 O O . SER A 1 1 ? -12.533 1.096 15.960 1.00 0.00 1 SER A O 4
ATOM 1280 N N . CYS A 1 2 ? -10.616 1.433 17.073 1.00 0.00 2 CYS A N 4
ATOM 1281 C CA . CYS A 1 2 ? -10.029 0.065 16.876 1.00 0.00 2 CYS A CA 4
ATOM 1282 C C . CYS A 1 2 ? -9.928 -0.390 15.409 1.00 0.00 2 CYS A C 4
ATOM 1283 O O . CYS A 1 2 ? -10.552 0.154 14.518 1.00 0.00 2 CYS A O 4
ATOM 1290 N N . SER A 1 3 ? -9.116 -1.396 15.222 1.00 0.00 3 SER A N 4
ATOM 1291 C CA . SER A 1 3 ? -8.873 -1.988 13.876 1.00 0.00 3 SER A CA 4
ATOM 1292 C C . SER A 1 3 ? -9.854 -3.167 13.673 1.00 0.00 3 SER A C 4
ATOM 1293 O O . SER A 1 3 ? -9.648 -4.262 14.155 1.00 0.00 3 SER A O 4
ATOM 1301 N N . GLY A 1 4 ? -10.920 -2.904 12.958 1.00 0.00 4 GLY A N 4
ATOM 1302 C CA . GLY A 1 4 ? -11.946 -3.951 12.687 1.00 0.00 4 GLY A CA 4
ATOM 1303 C C . GLY A 1 4 ? -11.453 -4.926 11.608 1.00 0.00 4 GLY A C 4
ATOM 1304 O O . GLY A 1 4 ? -10.315 -4.853 11.189 1.00 0.00 4 GLY A O 4
ATOM 1308 N N . ARG A 1 5 ? -12.311 -5.818 11.180 1.00 0.00 5 ARG A N 4
ATOM 1309 C CA . ARG A 1 5 ? -11.928 -6.815 10.135 1.00 0.00 5 ARG A CA 4
ATOM 1310 C C . ARG A 1 5 ? -11.075 -6.286 8.971 1.00 0.00 5 ARG A C 4
ATOM 1311 O O . ARG A 1 5 ? -11.446 -5.366 8.269 1.00 0.00 5 ARG A O 4
ATOM 1332 N N . ASP A 1 6 ? -9.942 -6.934 8.858 1.00 0.00 6 ASP A N 4
ATOM 1333 C CA . ASP A 1 6 ? -8.887 -6.675 7.824 1.00 0.00 6 ASP A CA 4
ATOM 1334 C C . ASP A 1 6 ? -7.912 -5.531 8.128 1.00 0.00 6 ASP A C 4
ATOM 1335 O O . ASP A 1 6 ? -7.012 -5.280 7.350 1.00 0.00 6 ASP A O 4
ATOM 1344 N N . SER A 1 7 ? -8.094 -4.865 9.235 1.00 0.00 7 SER A N 4
ATOM 1345 C CA . SER A 1 7 ? -7.172 -3.735 9.591 1.00 0.00 7 SER A CA 4
ATOM 1346 C C . SER A 1 7 ? -5.860 -4.283 10.180 1.00 0.00 7 SER A C 4
ATOM 1347 O O . SER A 1 7 ? -5.847 -5.362 10.741 1.00 0.00 7 SER A O 4
ATOM 1355 N N . ARG A 1 8 ? -4.799 -3.521 10.029 1.00 0.00 8 ARG A N 4
ATOM 1356 C CA . ARG A 1 8 ? -3.449 -3.927 10.550 1.00 0.00 8 ARG A CA 4
ATOM 1357 C C . ARG A 1 8 ? -3.494 -4.309 12.038 1.00 0.00 8 ARG A C 4
ATOM 1358 O O . ARG A 1 8 ? -4.082 -3.612 12.840 1.00 0.00 8 ARG A O 4
ATOM 1379 N N . CYS A 1 9 ? -2.886 -5.429 12.345 1.00 0.00 9 CYS A N 4
ATOM 1380 C CA . CYS A 1 9 ? -2.838 -5.947 13.741 1.00 0.00 9 CYS A CA 4
ATOM 1381 C C . CYS A 1 9 ? -1.722 -6.995 13.938 1.00 0.00 9 CYS A C 4
ATOM 1382 O O . CYS A 1 9 ? -1.050 -7.334 12.983 1.00 0.00 9 CYS A O 4
ATOM 1419 N N . VAL A 1 12 ? -3.665 -4.321 17.727 1.00 0.00 12 VAL A N 4
ATOM 1420 C CA . VAL A 1 12 ? -4.474 -3.136 17.315 1.00 0.00 12 VAL A CA 4
ATOM 1421 C C . VAL A 1 12 ? -5.948 -3.448 17.085 1.00 0.00 12 VAL A C 4
ATOM 1422 O O . VAL A 1 12 ? -6.803 -2.619 17.337 1.00 0.00 12 VAL A O 4
ATOM 1435 N N . CYS A 1 13 ? -6.209 -4.636 16.607 1.00 0.00 13 CYS A N 4
ATOM 1436 C CA . CYS A 1 13 ? -7.619 -5.018 16.342 1.00 0.00 13 CYS A CA 4
ATOM 1437 C C . CYS A 1 13 ? -8.610 -4.872 17.488 1.00 0.00 13 CYS A C 4
ATOM 1438 O O . CYS A 1 13 ? -8.276 -4.830 18.656 1.00 0.00 13 CYS A O 4
ATOM 1445 N N . CYS A 1 14 ? -9.829 -4.805 17.031 1.00 0.00 14 CYS A N 4
ATOM 1446 C CA . CYS A 1 14 ? -11.023 -4.663 17.899 1.00 0.00 14 CYS A CA 4
ATOM 1447 C C . CYS A 1 14 ? -11.200 -5.908 18.779 1.00 0.00 14 CYS A C 4
ATOM 1448 O O . CYS A 1 14 ? -10.567 -6.921 18.556 1.00 0.00 14 CYS A O 4
ATOM 1455 N N . MET A 1 15 ? -12.062 -5.789 19.758 1.00 0.00 15 MET A N 4
ATOM 1456 C CA . MET A 1 15 ? -12.329 -6.923 20.689 1.00 0.00 15 MET A CA 4
ATOM 1457 C C . MET A 1 15 ? -13.044 -8.052 19.930 1.00 0.00 15 MET A C 4
ATOM 1458 O O . MET A 1 15 ? -14.214 -7.947 19.616 1.00 0.00 15 MET A O 4
ATOM 1472 N N . GLY A 1 16 ? -12.301 -9.098 19.663 1.00 0.00 16 GLY A N 4
ATOM 1473 C CA . GLY A 1 16 ? -12.846 -10.281 18.929 1.00 0.00 16 GLY A CA 4
ATOM 1474 C C . GLY A 1 16 ? -12.038 -10.517 17.648 1.00 0.00 16 GLY A C 4
ATOM 1475 O O . GLY A 1 16 ? -12.226 -11.517 16.987 1.00 0.00 16 GLY A O 4
ATOM 1479 N N . LEU A 1 17 ? -11.170 -9.582 17.346 1.00 0.00 17 LEU A N 4
ATOM 1480 C CA . LEU A 1 17 ? -10.296 -9.635 16.143 1.00 0.00 17 LEU A CA 4
ATOM 1481 C C . LEU A 1 17 ? -8.807 -9.700 16.553 1.00 0.00 17 LEU A C 4
ATOM 1482 O O . LEU A 1 17 ? -8.410 -9.078 17.520 1.00 0.00 17 LEU A O 4
ATOM 1498 N N . MET A 1 18 ? -8.044 -10.455 15.799 1.00 0.00 18 MET A N 4
ATOM 1499 C CA . MET A 1 18 ? -6.573 -10.623 16.048 1.00 0.00 18 MET A CA 4
ATOM 1500 C C . MET A 1 18 ? -5.925 -10.357 14.678 1.00 0.00 18 MET A C 4
ATOM 1501 O O . MET A 1 18 ? -6.272 -9.363 14.081 1.00 0.00 18 MET A O 4
ATOM 1515 N N . CYS A 1 19 ? -5.030 -11.181 14.183 1.00 0.00 19 CYS A N 4
ATOM 1516 C CA . CYS A 1 19 ? -4.434 -10.874 12.842 1.00 0.00 19 CYS A CA 4
ATOM 1517 C C . CYS A 1 19 ? -3.895 -12.048 12.031 1.00 0.00 19 CYS A C 4
ATOM 1518 O O . CYS A 1 19 ? -3.067 -12.816 12.482 1.00 0.00 19 CYS A O 4
ATOM 1525 N N . SER A 1 20 ? -4.419 -12.120 10.834 1.00 0.00 20 SER A N 4
ATOM 1526 C CA . SER A 1 20 ? -4.043 -13.169 9.854 1.00 0.00 20 SER A CA 4
ATOM 1527 C C . SER A 1 20 ? -2.878 -12.567 9.054 1.00 0.00 20 SER A C 4
ATOM 1528 O O . SER A 1 20 ? -3.003 -12.243 7.890 1.00 0.00 20 SER A O 4
ATOM 1536 N N . ARG A 1 21 ? -1.781 -12.444 9.761 1.00 0.00 21 ARG A N 4
ATOM 1537 C CA . ARG A 1 21 ? -0.486 -11.891 9.253 1.00 0.00 21 ARG A CA 4
ATOM 1538 C C . ARG A 1 21 ? -0.498 -10.367 9.013 1.00 0.00 21 ARG A C 4
ATOM 1539 O O . ARG A 1 21 ? 0.459 -9.847 8.472 1.00 0.00 21 ARG A O 4
ATOM 1560 N N . GLY A 1 22 ? -1.555 -9.691 9.411 1.00 0.00 22 GLY A N 4
ATOM 1561 C CA . GLY A 1 22 ? -1.607 -8.202 9.196 1.00 0.00 22 GLY A CA 4
ATOM 1562 C C . GLY A 1 22 ? -2.996 -7.684 8.809 1.00 0.00 22 GLY A C 4
ATOM 1563 O O . GLY A 1 22 ? -3.128 -6.560 8.364 1.00 0.00 22 GLY A O 4
ATOM 1567 N N . LYS A 1 23 ? -3.988 -8.516 8.986 1.00 0.00 23 LYS A N 4
ATOM 1568 C CA . LYS A 1 23 ? -5.397 -8.140 8.650 1.00 0.00 23 LYS A CA 4
ATOM 1569 C C . LYS A 1 23 ? -6.265 -8.764 9.738 1.00 0.00 23 LYS A C 4
ATOM 1570 O O . LYS A 1 23 ? -6.122 -9.940 10.003 1.00 0.00 23 LYS A O 4
ATOM 1589 N N . CYS A 1 24 ? -7.132 -7.991 10.343 1.00 0.00 24 CYS A N 4
ATOM 1590 C CA . CYS A 1 24 ? -7.989 -8.570 11.414 1.00 0.00 24 CYS A CA 4
ATOM 1591 C C . CYS A 1 24 ? -8.913 -9.667 10.916 1.00 0.00 24 CYS A C 4
ATOM 1592 O O . CYS A 1 24 ? -9.467 -9.620 9.835 1.00 0.00 24 CYS A O 4
ATOM 1599 N N . VAL A 1 25 ? -9.021 -10.630 11.785 1.00 0.00 25 VAL A N 4
ATOM 1600 C CA . VAL A 1 25 ? -9.854 -11.830 11.561 1.00 0.00 25 VAL A CA 4
ATOM 1601 C C . VAL A 1 25 ? -10.311 -12.286 12.939 1.00 0.00 25 VAL A C 4
ATOM 1602 O O . VAL A 1 25 ? -9.587 -12.145 13.906 1.00 0.00 25 VAL A O 4
ATOM 1615 N N . SER A 1 26 ? -11.502 -12.807 12.970 1.00 0.00 26 SER A N 4
ATOM 1616 C CA . SER A 1 26 ? -12.091 -13.306 14.239 1.00 0.00 26 SER A CA 4
ATOM 1617 C C . SER A 1 26 ? -11.165 -14.306 14.926 1.00 0.00 26 SER A C 4
ATOM 1618 O O . SER A 1 26 ? -10.614 -15.181 14.291 1.00 0.00 26 SER A O 4
ATOM 1626 N N . ILE A 1 27 ? -11.045 -14.123 16.213 1.00 0.00 27 ILE A N 4
ATOM 1627 C CA . ILE A 1 27 ? -10.178 -15.015 17.043 1.00 0.00 27 ILE A CA 4
ATOM 1628 C C . ILE A 1 27 ? -10.603 -16.483 16.893 1.00 0.00 27 ILE A C 4
ATOM 1629 O O . ILE A 1 27 ? -9.827 -17.383 17.149 1.00 0.00 27 ILE A O 4
ATOM 1645 N N . TYR A 1 28 ? -11.831 -16.664 16.474 1.00 0.00 28 TYR A N 4
ATOM 1646 C CA . TYR A 1 28 ? -12.390 -18.035 16.278 1.00 0.00 28 TYR A CA 4
ATOM 1647 C C . TYR A 1 28 ? -11.997 -18.521 14.882 1.00 0.00 28 TYR A C 4
ATOM 1648 O O . TYR A 1 28 ? -11.493 -19.616 14.725 1.00 0.00 28 TYR A O 4
ATOM 1666 N N . GLY A 1 29 ? -12.248 -17.672 13.914 1.00 0.00 29 GLY A N 4
ATOM 1667 C CA . GLY A 1 29 ? -11.921 -17.996 12.493 1.00 0.00 29 GLY A CA 4
ATOM 1668 C C . GLY A 1 29 ? -10.444 -18.384 12.363 1.00 0.00 29 GLY A C 4
ATOM 1669 O O . GLY A 1 29 ? -10.103 -19.393 11.779 1.00 0.00 29 GLY A O 4
ATOM 1673 N N . GLU A 1 30 ? -9.627 -17.539 12.932 1.00 0.00 30 GLU A N 4
ATOM 1674 C CA . GLU A 1 30 ? -8.150 -17.711 12.937 1.00 0.00 30 GLU A CA 4
ATOM 1675 C C . GLU A 1 30 ? -7.641 -17.372 14.351 1.00 0.00 30 GLU A C 4
ATOM 1676 O O . GLU A 1 30 ? -8.089 -16.356 14.860 1.00 0.00 30 GLU A O 4
ATOM 1689 N N . SER A 1 1 ? -11.818 4.196 18.636 1.00 0.00 1 SER A N 5
ATOM 1690 C CA . SER A 1 1 ? -11.559 3.600 17.294 1.00 0.00 1 SER A CA 5
ATOM 1691 C C . SER A 1 1 ? -10.754 2.303 17.448 1.00 0.00 1 SER A C 5
ATOM 1692 O O . SER A 1 1 ? -9.975 2.160 18.370 1.00 0.00 1 SER A O 5
ATOM 1702 N N . CYS A 1 2 ? -10.976 1.401 16.525 1.00 0.00 2 CYS A N 5
ATOM 1703 C CA . CYS A 1 2 ? -10.266 0.084 16.541 1.00 0.00 2 CYS A CA 5
ATOM 1704 C C . CYS A 1 2 ? -10.143 -0.468 15.117 1.00 0.00 2 CYS A C 5
ATOM 1705 O O . CYS A 1 2 ? -10.844 -0.051 14.216 1.00 0.00 2 CYS A O 5
ATOM 1712 N N . SER A 1 3 ? -9.240 -1.401 14.975 1.00 0.00 3 SER A N 5
ATOM 1713 C CA . SER A 1 3 ? -8.981 -2.050 13.660 1.00 0.00 3 SER A CA 5
ATOM 1714 C C . SER A 1 3 ? -9.968 -3.222 13.471 1.00 0.00 3 SER A C 5
ATOM 1715 O O . SER A 1 3 ? -9.743 -4.325 13.925 1.00 0.00 3 SER A O 5
ATOM 1723 N N . GLY A 1 4 ? -11.059 -2.942 12.804 1.00 0.00 4 GLY A N 5
ATOM 1724 C CA . GLY A 1 4 ? -12.089 -3.987 12.552 1.00 0.00 4 GLY A CA 5
ATOM 1725 C C . GLY A 1 4 ? -11.554 -4.959 11.493 1.00 0.00 4 GLY A C 5
ATOM 1726 O O . GLY A 1 4 ? -10.421 -4.845 11.067 1.00 0.00 4 GLY A O 5
ATOM 1730 N N . ARG A 1 5 ? -12.368 -5.898 11.082 1.00 0.00 5 ARG A N 5
ATOM 1731 C CA . ARG A 1 5 ? -11.928 -6.886 10.059 1.00 0.00 5 ARG A CA 5
ATOM 1732 C C . ARG A 1 5 ? -11.070 -6.349 8.903 1.00 0.00 5 ARG A C 5
ATOM 1733 O O . ARG A 1 5 ? -11.415 -5.386 8.247 1.00 0.00 5 A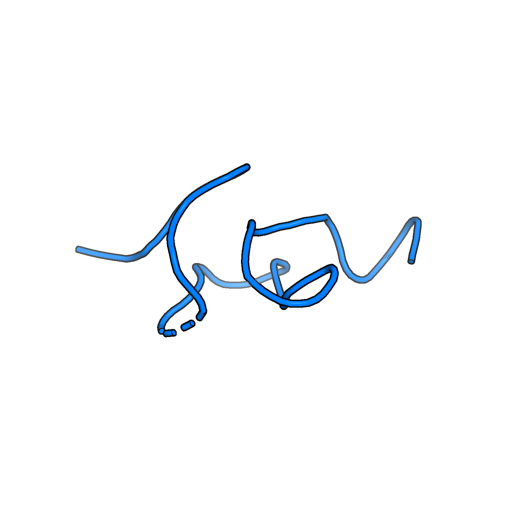RG A O 5
ATOM 1754 N N . ASP A 1 6 ? -9.963 -7.033 8.739 1.00 0.00 6 ASP A N 5
ATOM 1755 C CA . ASP A 1 6 ? -8.929 -6.763 7.688 1.00 0.00 6 ASP A CA 5
ATOM 1756 C C . ASP A 1 6 ? -7.959 -5.610 7.968 1.00 0.00 6 ASP A C 5
ATOM 1757 O O . ASP A 1 6 ? -7.034 -5.403 7.206 1.00 0.00 6 ASP A O 5
ATOM 1766 N N . SER A 1 7 ? -8.178 -4.891 9.035 1.00 0.00 7 SER A N 5
ATOM 1767 C CA . SER A 1 7 ? -7.269 -3.741 9.375 1.00 0.00 7 SER A CA 5
ATOM 1768 C C . SER A 1 7 ? -5.969 -4.232 10.048 1.00 0.00 7 SER A C 5
ATOM 1769 O O . SER A 1 7 ? -5.960 -5.276 10.669 1.00 0.00 7 SER A O 5
ATOM 1777 N N . ARG A 1 8 ? -4.918 -3.456 9.892 1.00 0.00 8 ARG A N 5
ATOM 1778 C CA . ARG A 1 8 ? -3.566 -3.774 10.475 1.00 0.00 8 ARG A CA 5
ATOM 1779 C C . ARG A 1 8 ? -3.637 -4.185 11.955 1.00 0.00 8 ARG A C 5
ATOM 1780 O O . ARG A 1 8 ? -4.243 -3.491 12.745 1.00 0.00 8 ARG A O 5
ATOM 1801 N N . CYS A 1 9 ? -3.030 -5.304 12.277 1.00 0.00 9 CYS A N 5
ATOM 1802 C CA . CYS A 1 9 ? -3.016 -5.829 13.673 1.00 0.00 9 CYS A CA 5
ATOM 1803 C C . CYS A 1 9 ? -1.893 -6.867 13.899 1.00 0.00 9 CYS A C 5
ATOM 1804 O O . CYS A 1 9 ? -1.218 -7.230 12.953 1.00 0.00 9 CYS A O 5
ATOM 1841 N N . VAL A 1 12 ? -3.876 -4.114 17.603 1.00 0.00 12 VAL A N 5
ATOM 1842 C CA . VAL A 1 12 ? -4.720 -2.975 17.138 1.00 0.00 12 VAL A CA 5
ATOM 1843 C C . VAL A 1 12 ? -6.177 -3.369 16.908 1.00 0.00 12 VAL A C 5
ATOM 1844 O O . VAL A 1 12 ? -7.073 -2.568 17.096 1.00 0.00 12 VAL A O 5
ATOM 1857 N N . CYS A 1 13 ? -6.369 -4.596 16.498 1.00 0.00 13 CYS A N 5
ATOM 1858 C CA . CYS A 1 13 ? -7.747 -5.092 16.231 1.00 0.00 13 CYS A CA 5
ATOM 1859 C C . CYS A 1 13 ? -8.799 -4.846 17.310 1.00 0.00 13 CYS A C 5
ATOM 1860 O O . CYS A 1 13 ? -8.506 -4.706 18.482 1.00 0.00 13 CYS A O 5
ATOM 1867 N N . CYS A 1 14 ? -10.011 -4.810 16.822 1.00 0.00 14 CYS A N 5
ATOM 1868 C CA . CYS A 1 14 ? -11.204 -4.589 17.681 1.00 0.00 14 CYS A CA 5
ATOM 1869 C C . CYS A 1 14 ? -11.408 -5.809 18.589 1.00 0.00 14 CYS A C 5
ATOM 1870 O O . CYS A 1 14 ? -10.778 -6.832 18.395 1.00 0.00 14 CYS A O 5
ATOM 1877 N N . MET A 1 15 ? -12.281 -5.668 19.554 1.00 0.00 15 MET A N 5
ATOM 1878 C CA . MET A 1 15 ? -12.558 -6.791 20.496 1.00 0.00 15 MET A CA 5
ATOM 1879 C C . MET A 1 15 ? -13.181 -7.973 19.734 1.00 0.00 15 MET A C 5
ATOM 1880 O O . MET A 1 15 ? -14.299 -7.884 19.264 1.00 0.00 15 MET A O 5
ATOM 1894 N N . GLY A 1 16 ? -12.426 -9.040 19.638 1.00 0.00 16 GLY A N 5
ATOM 1895 C CA . GLY A 1 16 ? -12.898 -10.264 18.926 1.00 0.00 16 GLY A CA 5
ATOM 1896 C C . GLY A 1 16 ? -12.043 -10.527 17.684 1.00 0.00 16 GLY A C 5
ATOM 1897 O O . GLY A 1 16 ? -12.174 -11.566 17.074 1.00 0.00 16 GLY A O 5
ATOM 1901 N N . LEU A 1 17 ? -11.197 -9.587 17.346 1.00 0.00 17 LEU A N 5
ATOM 1902 C CA . LEU A 1 17 ? -10.301 -9.705 16.161 1.00 0.00 17 LEU A CA 5
ATOM 1903 C C . LEU A 1 17 ? -8.817 -9.810 16.583 1.00 0.00 17 LEU A C 5
ATOM 1904 O O . LEU A 1 17 ? -8.407 -9.219 17.563 1.00 0.00 17 LEU A O 5
ATOM 1920 N N . MET A 1 18 ? -8.073 -10.567 15.815 1.00 0.00 18 MET A N 5
ATOM 1921 C CA . MET A 1 18 ? -6.606 -10.789 16.048 1.00 0.00 18 MET A CA 5
ATOM 1922 C C . MET A 1 18 ? -5.995 -10.507 14.667 1.00 0.00 18 MET A C 5
ATOM 1923 O O . MET A 1 18 ? -6.498 -9.639 13.992 1.00 0.00 18 MET A O 5
ATOM 1937 N N . CYS A 1 19 ? -4.963 -11.194 14.248 1.00 0.00 19 CYS A N 5
ATOM 1938 C CA . CYS A 1 19 ? -4.400 -10.889 12.895 1.00 0.00 19 CYS A CA 5
ATOM 1939 C C . CYS A 1 19 ? -3.836 -12.063 12.094 1.00 0.00 19 CYS A C 5
ATOM 1940 O O . CYS A 1 19 ? -2.972 -12.794 12.540 1.00 0.00 19 CYS A O 5
ATOM 1947 N N . SER A 1 20 ? -4.389 -12.176 10.910 1.00 0.00 20 SER A N 5
ATOM 1948 C CA . SER A 1 20 ? -4.008 -13.228 9.936 1.00 0.00 20 SER A CA 5
ATOM 1949 C C . SER A 1 20 ? -2.824 -12.637 9.158 1.00 0.00 20 SER A C 5
ATOM 1950 O O . SER A 1 20 ? -2.942 -12.290 8.001 1.00 0.00 20 SER A O 5
ATOM 1958 N N . ARG A 1 21 ? -1.721 -12.537 9.859 1.00 0.00 21 ARG A N 5
ATOM 1959 C CA . ARG A 1 21 ? -0.427 -11.995 9.334 1.00 0.00 21 ARG A CA 5
ATOM 1960 C C . ARG A 1 21 ? -0.414 -10.459 9.231 1.00 0.00 21 ARG A C 5
ATOM 1961 O O . ARG A 1 21 ? 0.610 -9.898 8.886 1.00 0.00 21 ARG A O 5
ATOM 1982 N N . GLY A 1 22 ? -1.523 -9.820 9.530 1.00 0.00 22 GLY A N 5
ATOM 1983 C CA . GLY A 1 22 ? -1.556 -8.323 9.440 1.00 0.00 22 GLY A CA 5
ATOM 1984 C C . GLY A 1 22 ? -2.921 -7.783 9.001 1.00 0.00 22 GLY A C 5
ATOM 1985 O O . GLY A 1 22 ? -3.011 -6.657 8.561 1.00 0.00 22 GLY A O 5
ATOM 1989 N N . LYS A 1 23 ? -3.936 -8.597 9.126 1.00 0.00 23 LYS A N 5
ATOM 1990 C CA . LYS A 1 23 ? -5.321 -8.187 8.736 1.00 0.00 23 LYS A CA 5
ATOM 1991 C C . LYS A 1 23 ? -6.235 -8.828 9.775 1.00 0.00 23 LYS A C 5
ATOM 1992 O O . LYS A 1 23 ? -6.109 -10.009 10.030 1.00 0.00 23 LYS A O 5
ATOM 2011 N N . CYS A 1 24 ? -7.122 -8.056 10.349 1.00 0.00 24 CYS A N 5
ATOM 2012 C CA . CYS A 1 24 ? -8.025 -8.646 11.374 1.00 0.00 24 CYS A CA 5
ATOM 2013 C C . CYS A 1 24 ? -8.961 -9.729 10.865 1.00 0.00 24 CYS A C 5
ATOM 2014 O O . CYS A 1 24 ? -9.495 -9.695 9.774 1.00 0.00 24 CYS A O 5
ATOM 2021 N N . VAL A 1 25 ? -9.091 -10.672 11.754 1.00 0.00 25 VAL A N 5
ATOM 2022 C CA . VAL A 1 25 ? -9.932 -11.874 11.562 1.00 0.00 25 VAL A CA 5
ATOM 2023 C C . VAL A 1 25 ? -10.382 -12.295 12.961 1.00 0.00 25 VAL A C 5
ATOM 2024 O O . VAL A 1 25 ? -9.650 -12.122 13.915 1.00 0.00 25 VAL A O 5
ATOM 2037 N N . SER A 1 26 ? -11.571 -12.824 13.034 1.00 0.00 26 SER A N 5
ATOM 2038 C CA . SER A 1 26 ? -12.131 -13.279 14.339 1.00 0.00 26 SER A CA 5
ATOM 2039 C C . SER A 1 26 ? -11.238 -14.331 15.005 1.00 0.00 26 SER A C 5
ATOM 2040 O O . SER A 1 26 ? -10.712 -15.217 14.357 1.00 0.00 26 SER A O 5
ATOM 2048 N N . ILE A 1 27 ? -11.108 -14.171 16.296 1.00 0.00 27 ILE A N 5
ATOM 2049 C CA . ILE A 1 27 ? -10.281 -15.091 17.135 1.00 0.00 27 ILE A CA 5
ATOM 2050 C C . ILE A 1 27 ? -10.663 -16.565 16.910 1.00 0.00 27 ILE A C 5
ATOM 2051 O O . ILE A 1 27 ? -9.897 -17.460 17.207 1.00 0.00 27 ILE A O 5
ATOM 2067 N N . TYR A 1 28 ? -11.848 -16.753 16.385 1.00 0.00 28 TYR A N 5
ATOM 2068 C CA . TYR A 1 28 ? -12.370 -18.125 16.103 1.00 0.00 28 TYR A CA 5
ATOM 2069 C C . TYR A 1 28 ? -11.863 -18.603 14.740 1.00 0.00 28 TYR A C 5
ATOM 2070 O O . TYR A 1 28 ? -11.270 -19.659 14.639 1.00 0.00 28 TYR A O 5
ATOM 2088 N N . GLY A 1 29 ? -12.121 -17.798 13.737 1.00 0.00 29 GLY A N 5
ATOM 2089 C CA . GLY A 1 29 ? -11.693 -18.123 12.342 1.00 0.00 29 GLY A CA 5
ATOM 2090 C C . GLY A 1 29 ? -10.191 -18.415 12.309 1.00 0.00 29 GLY A C 5
ATOM 2091 O O . GLY A 1 29 ? -9.748 -19.377 11.713 1.00 0.00 29 GLY A O 5
ATOM 2095 N N . GLU A 1 30 ? -9.470 -17.549 12.969 1.00 0.00 30 GLU A N 5
ATOM 2096 C CA . GLU A 1 30 ? -7.991 -17.655 13.064 1.00 0.00 30 GLU A CA 5
ATOM 2097 C C . GLU A 1 30 ? -7.604 -17.437 14.538 1.00 0.00 30 GLU A C 5
ATOM 2098 O O . GLU A 1 30 ? -6.874 -18.277 15.039 1.00 0.00 30 GLU A O 5
ATOM 2111 N N . SER A 1 1 ? -12.474 3.398 19.219 1.00 0.00 1 SER A N 6
ATOM 2112 C CA . SER A 1 1 ? -11.966 3.122 17.845 1.00 0.00 1 SER A CA 6
ATOM 2113 C C . SER A 1 1 ? -11.101 1.857 17.865 1.00 0.00 1 SER A C 6
ATOM 2114 O O . SER A 1 1 ? -10.327 1.647 18.780 1.00 0.00 1 SER A O 6
ATOM 2124 N N . CYS A 1 2 ? -11.266 1.052 16.845 1.00 0.00 2 CYS A N 6
ATOM 2125 C CA . CYS A 1 2 ? -10.492 -0.224 16.721 1.00 0.00 2 CYS A CA 6
ATOM 2126 C C . CYS A 1 2 ? -10.502 -0.690 15.262 1.00 0.00 2 CYS A C 6
ATOM 2127 O O . CYS A 1 2 ? -11.323 -0.266 14.473 1.00 0.00 2 CYS A O 6
ATOM 2134 N N . SER A 1 3 ? -9.575 -1.561 14.957 1.00 0.00 3 SER A N 6
ATOM 2135 C CA . SER A 1 3 ? -9.444 -2.112 13.584 1.00 0.00 3 SER A CA 6
ATOM 2136 C C . SER A 1 3 ? -10.281 -3.390 13.411 1.00 0.00 3 SER A C 6
ATOM 2137 O O . SER A 1 3 ? -9.969 -4.427 13.957 1.00 0.00 3 SER A O 6
ATOM 2145 N N . GLY A 1 4 ? -11.339 -3.284 12.649 1.00 0.00 4 GLY A N 6
ATOM 2146 C CA . GLY A 1 4 ? -12.217 -4.458 12.412 1.00 0.00 4 GLY A CA 6
ATOM 2147 C C . GLY A 1 4 ? -11.565 -5.399 11.384 1.00 0.00 4 GLY A C 6
ATOM 2148 O O . GLY A 1 4 ? -10.434 -5.202 10.983 1.00 0.00 4 GLY A O 6
ATOM 2152 N N . ARG A 1 5 ? -12.301 -6.402 10.983 1.00 0.00 5 ARG A N 6
ATOM 2153 C CA . ARG A 1 5 ? -11.794 -7.400 9.989 1.00 0.00 5 ARG A CA 6
ATOM 2154 C C . ARG A 1 5 ? -10.992 -6.840 8.802 1.00 0.00 5 ARG A C 6
ATOM 2155 O O . ARG A 1 5 ? -11.436 -5.957 8.095 1.00 0.00 5 ARG A O 6
ATOM 2176 N N . ASP A 1 6 ? -9.818 -7.415 8.677 1.00 0.00 6 ASP A N 6
ATOM 2177 C CA . ASP A 1 6 ? -8.797 -7.105 7.616 1.00 0.00 6 ASP A CA 6
ATOM 2178 C C . ASP A 1 6 ? -7.832 -5.947 7.905 1.00 0.00 6 ASP A C 6
ATOM 2179 O O . ASP A 1 6 ? -6.955 -5.688 7.103 1.00 0.00 6 ASP A O 6
ATOM 2188 N N . SER A 1 7 ? -7.987 -5.278 9.017 1.00 0.00 7 SER A N 6
ATOM 2189 C CA . SER A 1 7 ? -7.056 -4.134 9.325 1.00 0.00 7 SER A CA 6
ATOM 2190 C C . SER A 1 7 ? -5.686 -4.581 9.880 1.00 0.00 7 SER A C 6
ATOM 2191 O O . SER A 1 7 ? -5.550 -5.679 10.377 1.00 0.00 7 SER A O 6
ATOM 2199 N N . ARG A 1 8 ? -4.718 -3.696 9.773 1.00 0.00 8 ARG A N 6
ATOM 2200 C CA . ARG A 1 8 ? -3.326 -3.967 10.263 1.00 0.00 8 ARG A CA 6
ATOM 2201 C C . ARG A 1 8 ? -3.352 -4.205 11.777 1.00 0.00 8 ARG A C 6
ATOM 2202 O O . ARG A 1 8 ? -3.924 -3.423 12.511 1.00 0.00 8 ARG A O 6
ATOM 2223 N N . CYS A 1 9 ? -2.733 -5.282 12.191 1.00 0.00 9 CYS A N 6
ATOM 2224 C CA . CYS A 1 9 ? -2.688 -5.648 13.636 1.00 0.00 9 CYS A CA 6
ATOM 2225 C C . CYS A 1 9 ? -1.545 -6.638 13.941 1.00 0.00 9 CYS A C 6
ATOM 2226 O O . CYS A 1 9 ? -0.837 -7.032 13.033 1.00 0.00 9 CYS A O 6
ATOM 2263 N N . VAL A 1 12 ? -3.895 -3.819 17.425 1.00 0.00 12 VAL A N 6
ATOM 2264 C CA . VAL A 1 12 ? -4.785 -2.743 16.891 1.00 0.00 12 VAL A CA 6
ATOM 2265 C C . VAL A 1 12 ? -6.233 -3.173 16.673 1.00 0.00 12 VAL A C 6
ATOM 2266 O O . VAL A 1 12 ? -7.147 -2.383 16.825 1.00 0.00 12 VAL A O 6
ATOM 2279 N N . CYS A 1 13 ? -6.409 -4.416 16.314 1.00 0.00 13 CYS A N 6
ATOM 2280 C CA . CYS A 1 13 ? -7.790 -4.907 16.072 1.00 0.00 13 CYS A CA 6
ATOM 2281 C C . CYS A 1 13 ? -8.785 -4.818 17.222 1.00 0.00 13 CYS A C 6
ATOM 2282 O O . CYS A 1 13 ? -8.451 -4.655 18.380 1.00 0.00 13 CYS A O 6
ATOM 2289 N N . CYS A 1 14 ? -10.007 -4.944 16.785 1.00 0.00 14 CYS A N 6
ATOM 2290 C CA . CYS A 1 14 ? -11.202 -4.899 17.659 1.00 0.00 14 CYS A CA 6
ATOM 2291 C C . CYS A 1 14 ? -11.291 -6.129 18.568 1.00 0.00 14 CYS A C 6
ATOM 2292 O O . CYS A 1 14 ? -10.548 -7.080 18.413 1.00 0.00 14 CYS A O 6
ATOM 2299 N N . MET A 1 15 ? -12.212 -6.053 19.494 1.00 0.00 15 MET A N 6
ATOM 2300 C CA . MET A 1 15 ? -12.435 -7.160 20.463 1.00 0.00 15 MET A CA 6
ATOM 2301 C C . MET A 1 15 ? -13.010 -8.371 19.716 1.00 0.00 15 MET A C 6
ATOM 2302 O O . MET A 1 15 ? -14.163 -8.370 19.327 1.00 0.00 15 MET A O 6
ATOM 2316 N N . GLY A 1 16 ? -12.175 -9.362 19.539 1.00 0.00 16 GLY A N 6
ATOM 2317 C CA . GLY A 1 16 ? -12.591 -10.605 18.826 1.00 0.00 16 GLY A CA 6
ATOM 2318 C C . GLY A 1 16 ? -11.678 -10.825 17.617 1.00 0.00 16 GLY A C 6
ATOM 2319 O O . GLY A 1 16 ? -11.669 -11.902 17.062 1.00 0.00 16 GLY A O 6
ATOM 2323 N N . LEU A 1 17 ? -10.951 -9.794 17.258 1.00 0.00 17 LEU A N 6
ATOM 2324 C CA . LEU A 1 17 ? -10.004 -9.821 16.108 1.00 0.00 17 LEU A CA 6
ATOM 2325 C C . LEU A 1 17 ? -8.542 -9.723 16.592 1.00 0.00 17 LEU A C 6
ATOM 2326 O O . LEU A 1 17 ? -8.252 -9.069 17.574 1.00 0.00 17 LEU A O 6
ATOM 2342 N N . MET A 1 18 ? -7.678 -10.389 15.867 1.00 0.00 18 MET A N 6
ATOM 2343 C CA . MET A 1 18 ? -6.209 -10.419 16.159 1.00 0.00 18 MET A CA 6
ATOM 2344 C C . MET A 1 18 ? -5.557 -10.133 14.796 1.00 0.00 18 MET A C 6
ATOM 2345 O O . MET A 1 18 ? -5.930 -9.155 14.184 1.00 0.00 18 MET A O 6
ATOM 2359 N N . CYS A 1 19 ? -4.626 -10.933 14.331 1.00 0.00 19 CYS A N 6
ATOM 2360 C CA . CYS A 1 19 ? -4.007 -10.640 13.001 1.00 0.00 19 CYS A CA 6
ATOM 2361 C C . CYS A 1 19 ? -3.346 -11.799 12.265 1.00 0.00 19 CYS A C 6
ATOM 2362 O O . CYS A 1 19 ? -2.516 -12.513 12.795 1.00 0.00 19 CYS A O 6
ATOM 2369 N N . SER A 1 20 ? -3.780 -11.919 11.035 1.00 0.00 20 SER A N 6
ATOM 2370 C CA . SER A 1 20 ? -3.284 -12.957 10.099 1.00 0.00 20 SER A CA 6
ATOM 2371 C C . SER A 1 20 ? -2.071 -12.312 9.413 1.00 0.00 20 SER A C 6
ATOM 2372 O O . SER A 1 20 ? -2.052 -12.081 8.219 1.00 0.00 20 SER A O 6
ATOM 2380 N N . ARG A 1 21 ? -1.090 -12.038 10.237 1.00 0.00 21 ARG A N 6
ATOM 2381 C CA . ARG A 1 21 ? 0.200 -11.405 9.809 1.00 0.00 21 ARG A CA 6
ATOM 2382 C C . ARG A 1 21 ? 0.042 -9.937 9.381 1.00 0.00 21 ARG A C 6
ATOM 2383 O O . ARG A 1 21 ? 0.998 -9.348 8.914 1.00 0.00 21 ARG A O 6
ATOM 2404 N N . GLY A 1 22 ? -1.138 -9.382 9.549 1.00 0.00 22 GLY A N 6
ATOM 2405 C CA . GLY A 1 22 ? -1.334 -7.944 9.143 1.00 0.00 22 GLY A CA 6
ATOM 2406 C C . GLY A 1 22 ? -2.751 -7.587 8.676 1.00 0.00 22 GLY A C 6
ATOM 2407 O O . GLY A 1 22 ? -2.950 -6.560 8.056 1.00 0.00 22 GLY A O 6
ATOM 2411 N N . LYS A 1 23 ? -3.683 -8.449 8.987 1.00 0.00 23 LYS A N 6
ATOM 2412 C CA . LYS A 1 23 ? -5.115 -8.239 8.603 1.00 0.00 23 LYS A CA 6
ATOM 2413 C C . LYS A 1 23 ? -5.932 -8.842 9.739 1.00 0.00 23 LYS A C 6
ATOM 2414 O O . LYS A 1 23 ? -5.665 -9.963 10.118 1.00 0.00 23 LYS A O 6
ATOM 2433 N N . CYS A 1 24 ? -6.889 -8.118 10.260 1.00 0.00 24 CYS A N 6
ATOM 2434 C CA . CYS A 1 24 ? -7.697 -8.683 11.376 1.00 0.00 24 CYS A CA 6
ATOM 2435 C C . CYS A 1 24 ? -8.498 -9.905 10.947 1.00 0.00 24 CYS A C 6
ATOM 2436 O O . CYS A 1 24 ? -9.077 -9.966 9.880 1.00 0.00 24 CYS A O 6
ATOM 2443 N N . VAL A 1 25 ? -8.477 -10.846 11.847 1.00 0.00 25 VAL A N 6
ATOM 2444 C CA . VAL A 1 25 ? -9.173 -12.139 11.677 1.00 0.00 25 VAL A CA 6
ATOM 2445 C C . VAL A 1 25 ? -9.574 -12.578 13.079 1.00 0.00 25 VAL A C 6
ATOM 2446 O O . VAL A 1 25 ? -8.888 -12.287 14.036 1.00 0.00 25 VAL A O 6
ATOM 2459 N N . SER A 1 26 ? -10.680 -13.256 13.145 1.00 0.00 26 SER A N 6
ATOM 2460 C CA . SER A 1 26 ? -11.197 -13.753 14.450 1.00 0.00 26 SER A CA 6
ATOM 2461 C C . SER A 1 26 ? -10.164 -14.581 15.224 1.00 0.00 26 SER A C 6
ATOM 2462 O O . SER A 1 26 ? -9.448 -15.387 14.660 1.00 0.00 26 SER A O 6
ATOM 2470 N N . ILE A 1 27 ? -10.142 -14.331 16.508 1.00 0.00 27 ILE A N 6
ATOM 2471 C CA . ILE A 1 27 ? -9.202 -15.052 17.418 1.00 0.00 27 ILE A CA 6
ATOM 2472 C C . ILE A 1 27 ? -9.499 -16.558 17.373 1.00 0.00 27 ILE A C 6
ATOM 2473 O O . ILE A 1 27 ? -8.665 -17.373 17.720 1.00 0.00 27 ILE A O 6
ATOM 2489 N N . TYR A 1 28 ? -10.696 -16.862 16.939 1.00 0.00 28 TYR A N 6
ATOM 2490 C CA . TYR A 1 28 ? -11.167 -18.271 16.817 1.00 0.00 28 TYR A CA 6
ATOM 2491 C C . TYR A 1 28 ? -10.869 -18.686 15.378 1.00 0.00 28 TYR A C 6
ATOM 2492 O O . TYR A 1 28 ? -10.298 -19.728 15.127 1.00 0.00 28 TYR A O 6
ATOM 2510 N N . GLY A 1 29 ? -11.284 -17.821 14.487 1.00 0.00 29 GLY A N 6
ATOM 2511 C CA . GLY A 1 29 ? -11.096 -18.029 13.028 1.00 0.00 29 GLY A CA 6
ATOM 2512 C C . GLY A 1 29 ? -12.458 -18.098 12.337 1.00 0.00 29 GLY A C 6
ATOM 2513 O O . GLY A 1 29 ? -12.621 -18.792 11.350 1.00 0.00 29 GLY A O 6
ATOM 2517 N N . GLU A 1 30 ? -13.398 -17.371 12.889 1.00 0.00 30 GLU A N 6
ATOM 2518 C CA . GLU A 1 30 ? -14.780 -17.331 12.333 1.00 0.00 30 GLU A CA 6
ATOM 2519 C C . GLU A 1 30 ? -15.431 -15.991 12.732 1.00 0.00 30 GLU A C 6
ATOM 2520 O O . GLU A 1 30 ? -15.904 -15.320 11.830 1.00 0.00 30 GLU A O 6
ATOM 2533 N N . SER A 1 1 ? -11.759 3.828 18.863 1.00 0.00 1 SER A N 7
ATOM 2534 C CA . SER A 1 1 ? -11.236 3.430 17.525 1.00 0.00 1 SER A CA 7
ATOM 2535 C C . SER A 1 1 ? -10.513 2.082 17.637 1.00 0.00 1 SER A C 7
ATOM 2536 O O . SER A 1 1 ? -9.818 1.829 18.603 1.00 0.00 1 SER A O 7
ATOM 2546 N N . CYS A 1 2 ? -10.705 1.260 16.635 1.00 0.00 2 CYS A N 7
ATOM 2547 C CA . CYS A 1 2 ? -10.066 -0.093 16.602 1.00 0.00 2 CYS A CA 7
ATOM 2548 C C . CYS A 1 2 ? -10.008 -0.615 15.161 1.00 0.00 2 CYS A C 7
ATOM 2549 O O . CYS A 1 2 ? -10.756 -0.177 14.306 1.00 0.00 2 CYS A O 7
ATOM 2556 N N . SER A 1 3 ? -9.114 -1.545 14.940 1.00 0.00 3 SER A N 7
ATOM 2557 C CA . SER A 1 3 ? -8.935 -2.152 13.592 1.00 0.00 3 SER A CA 7
ATOM 2558 C C . SER A 1 3 ? -9.986 -3.267 13.420 1.00 0.00 3 SER A C 7
ATOM 2559 O O . SER A 1 3 ? -9.874 -4.330 13.995 1.00 0.00 3 SER A O 7
ATOM 2567 N N . GLY A 1 4 ? -10.999 -2.997 12.637 1.00 0.00 4 GLY A N 7
ATOM 2568 C CA . GLY A 1 4 ? -12.064 -4.009 12.405 1.00 0.00 4 GLY A CA 7
ATOM 2569 C C . GLY A 1 4 ? -11.562 -5.012 11.355 1.00 0.00 4 GLY A C 7
ATOM 2570 O O . GLY A 1 4 ? -10.428 -4.937 10.933 1.00 0.00 4 GLY A O 7
ATOM 2574 N N . ARG A 1 5 ? -12.412 -5.919 10.949 1.00 0.00 5 ARG A N 7
ATOM 2575 C CA . ARG A 1 5 ? -12.021 -6.948 9.933 1.00 0.00 5 ARG A CA 7
ATOM 2576 C C . ARG A 1 5 ? -11.130 -6.451 8.779 1.00 0.00 5 ARG A C 7
ATOM 2577 O O . ARG A 1 5 ? -11.455 -5.514 8.079 1.00 0.00 5 ARG A O 7
ATOM 2598 N N . ASP A 1 6 ? -10.023 -7.148 8.678 1.00 0.00 6 ASP A N 7
ATOM 2599 C CA . ASP A 1 6 ? -8.936 -6.942 7.660 1.00 0.00 6 ASP A CA 7
ATOM 2600 C C . ASP A 1 6 ? -7.956 -5.793 7.925 1.00 0.00 6 ASP A C 7
ATOM 2601 O O . ASP A 1 6 ? -7.054 -5.569 7.141 1.00 0.00 6 ASP A O 7
ATOM 2610 N N . SER A 1 7 ? -8.144 -5.099 9.014 1.00 0.00 7 SER A N 7
ATOM 2611 C CA . SER A 1 7 ? -7.233 -3.952 9.359 1.00 0.00 7 SER A CA 7
ATOM 2612 C C . SER A 1 7 ? -5.907 -4.443 9.985 1.00 0.00 7 SER A C 7
ATOM 2613 O O . SER A 1 7 ? -5.855 -5.526 10.533 1.00 0.00 7 SER A O 7
ATOM 2621 N N . ARG A 1 8 ? -4.880 -3.629 9.882 1.00 0.00 8 ARG A N 7
ATOM 2622 C CA . ARG A 1 8 ? -3.527 -3.972 10.439 1.00 0.00 8 ARG A CA 7
ATOM 2623 C C . ARG A 1 8 ? -3.570 -4.287 11.941 1.00 0.00 8 ARG A C 7
ATOM 2624 O O . ARG A 1 8 ? -4.107 -3.520 12.716 1.00 0.00 8 ARG A O 7
ATOM 2645 N N . CYS A 1 9 ? -3.000 -5.418 12.288 1.00 0.00 9 CYS A N 7
ATOM 2646 C CA . CYS A 1 9 ? -2.954 -5.892 13.703 1.00 0.00 9 CYS A CA 7
ATOM 2647 C C . CYS A 1 9 ? -1.851 -6.955 13.922 1.00 0.00 9 CYS A C 7
ATOM 2648 O O . CYS A 1 9 ? -1.173 -7.309 12.975 1.00 0.00 9 CYS A O 7
ATOM 2685 N N . VAL A 1 12 ? -3.889 -4.282 17.599 1.00 0.00 12 VAL A N 7
ATOM 2686 C CA . VAL A 1 12 ? -4.672 -3.110 17.112 1.00 0.00 12 VAL A CA 7
ATOM 2687 C C . VAL A 1 12 ? -6.150 -3.410 16.864 1.00 0.00 12 VAL A C 7
ATOM 2688 O O . VAL A 1 12 ? -6.991 -2.542 17.004 1.00 0.00 12 VAL A O 7
ATOM 2701 N N . CYS A 1 13 ? -6.429 -4.630 16.496 1.00 0.00 13 CYS A N 7
ATOM 2702 C CA . CYS A 1 13 ? -7.843 -5.003 16.223 1.00 0.00 13 CYS A CA 7
ATOM 2703 C C . CYS A 1 13 ? -8.853 -4.833 17.349 1.00 0.00 13 CYS A C 7
ATOM 2704 O O . CYS A 1 13 ? -8.539 -4.724 18.517 1.00 0.00 13 CYS A O 7
ATOM 2711 N N . CYS A 1 14 ? -10.067 -4.826 16.869 1.00 0.00 14 CYS A N 7
ATOM 2712 C CA . CYS A 1 14 ? -11.284 -4.677 17.703 1.00 0.00 14 CYS A CA 7
ATOM 2713 C C . CYS A 1 14 ? -11.495 -5.914 18.582 1.00 0.00 14 CYS A C 7
ATOM 2714 O O . CYS A 1 14 ? -10.860 -6.932 18.387 1.00 0.00 14 CYS A O 7
ATOM 2721 N N . MET A 1 15 ? -12.389 -5.775 19.528 1.00 0.00 15 MET A N 7
ATOM 2722 C CA . MET A 1 15 ? -12.701 -6.896 20.460 1.00 0.00 15 MET A CA 7
ATOM 2723 C C . MET A 1 15 ? -13.388 -8.027 19.682 1.00 0.00 15 MET A C 7
ATOM 2724 O O . MET A 1 15 ? -14.542 -7.915 19.314 1.00 0.00 15 MET A O 7
ATOM 2738 N N . GLY A 1 16 ? -12.641 -9.080 19.459 1.00 0.00 16 GLY A N 7
ATOM 2739 C CA . GLY A 1 16 ? -13.166 -10.262 18.713 1.00 0.00 16 GLY A CA 7
ATOM 2740 C C . GLY A 1 16 ? -12.296 -10.532 17.479 1.00 0.00 16 GLY A C 7
ATOM 2741 O O . GLY A 1 16 ? -12.447 -11.565 16.862 1.00 0.00 16 GLY A O 7
ATOM 2745 N N . LEU A 1 17 ? -11.427 -9.595 17.178 1.00 0.00 17 LEU A N 7
ATOM 2746 C CA . LEU A 1 17 ? -10.490 -9.671 16.019 1.00 0.00 17 LEU A CA 7
ATOM 2747 C C . LEU A 1 17 ? -9.019 -9.714 16.499 1.00 0.00 17 LEU A C 7
ATOM 2748 O O . LEU A 1 17 ? -8.679 -9.128 17.510 1.00 0.00 17 LEU A O 7
ATOM 2764 N N . MET A 1 18 ? -8.205 -10.415 15.748 1.00 0.00 18 MET A N 7
ATOM 2765 C CA . MET A 1 18 ? -6.742 -10.573 16.038 1.00 0.00 18 MET A CA 7
ATOM 2766 C C . MET A 1 18 ? -6.061 -10.318 14.681 1.00 0.00 18 MET A C 7
ATOM 2767 O O . MET A 1 18 ? -6.412 -9.342 14.056 1.00 0.00 18 MET A O 7
ATOM 2781 N N . CYS A 1 19 ? -5.135 -11.132 14.226 1.00 0.00 19 CYS A N 7
ATOM 2782 C CA . CYS A 1 19 ? -4.506 -10.839 12.896 1.00 0.00 19 CYS A CA 7
ATOM 2783 C C . CYS A 1 19 ? -3.895 -11.985 12.090 1.00 0.00 19 CYS A C 7
ATOM 2784 O O . CYS A 1 19 ? -3.095 -12.765 12.570 1.00 0.00 19 CYS A O 7
ATOM 2791 N N . SER A 1 20 ? -4.338 -12.008 10.859 1.00 0.00 20 SER A N 7
ATOM 2792 C CA . SER A 1 20 ? -3.905 -12.998 9.847 1.00 0.00 20 SER A CA 7
ATOM 2793 C C . SER A 1 20 ? -2.731 -12.301 9.141 1.00 0.00 20 SER A C 7
ATOM 2794 O O . SER A 1 20 ? -2.836 -11.832 8.024 1.00 0.00 20 SER A O 7
ATOM 2802 N N . ARG A 1 21 ? -1.650 -12.258 9.879 1.00 0.00 21 ARG A N 7
ATOM 2803 C CA . ARG A 1 21 ? -0.354 -11.645 9.455 1.00 0.00 21 ARG A CA 7
ATOM 2804 C C . ARG A 1 21 ? -0.417 -10.122 9.232 1.00 0.00 21 ARG A C 7
ATOM 2805 O O . ARG A 1 21 ? 0.538 -9.551 8.740 1.00 0.00 21 ARG A O 7
ATOM 2826 N N . GLY A 1 22 ? -1.518 -9.502 9.596 1.00 0.00 22 GLY A N 7
ATOM 2827 C CA . GLY A 1 22 ? -1.631 -8.016 9.399 1.00 0.00 22 GLY A CA 7
ATOM 2828 C C . GLY A 1 22 ? -3.004 -7.575 8.882 1.00 0.00 22 GLY A C 7
ATOM 2829 O O . GLY A 1 22 ? -3.139 -6.495 8.341 1.00 0.00 22 GLY A O 7
ATOM 2833 N N . LYS A 1 23 ? -3.975 -8.428 9.063 1.00 0.00 23 LYS A N 7
ATOM 2834 C CA . LYS A 1 23 ? -5.376 -8.148 8.618 1.00 0.00 23 LYS A CA 7
ATOM 2835 C C . LYS A 1 23 ? -6.257 -8.747 9.705 1.00 0.00 23 LYS A C 7
ATOM 2836 O O . LYS A 1 23 ? -6.069 -9.899 10.032 1.00 0.00 23 LYS A O 7
ATOM 2855 N N . CYS A 1 24 ? -7.183 -7.996 10.244 1.00 0.00 24 CYS A N 7
ATOM 2856 C CA . CYS A 1 24 ? -8.038 -8.584 11.309 1.00 0.00 24 CYS A CA 7
ATOM 2857 C C . CYS A 1 24 ? -8.902 -9.727 10.799 1.00 0.00 24 CYS A C 7
ATOM 2858 O O . CYS A 1 24 ? -9.409 -9.734 9.694 1.00 0.00 24 CYS A O 7
ATOM 2865 N N . VAL A 1 25 ? -9.014 -10.671 11.686 1.00 0.00 25 VAL A N 7
ATOM 2866 C CA . VAL A 1 25 ? -9.792 -11.907 11.468 1.00 0.00 25 VAL A CA 7
ATOM 2867 C C . VAL A 1 25 ? -10.230 -12.319 12.863 1.00 0.00 25 VAL A C 7
ATOM 2868 O O . VAL A 1 25 ? -9.512 -12.094 13.816 1.00 0.00 25 VAL A O 7
ATOM 2881 N N . SER A 1 26 ? -11.387 -12.903 12.947 1.00 0.00 26 SER A N 7
ATOM 2882 C CA . SER A 1 26 ? -11.901 -13.345 14.271 1.00 0.00 26 SER A CA 7
ATOM 2883 C C . SER A 1 26 ? -10.933 -14.260 15.018 1.00 0.00 26 SER A C 7
ATOM 2884 O O . SER A 1 26 ? -10.312 -15.123 14.432 1.00 0.00 26 SER A O 7
ATOM 2892 N N . ILE A 1 27 ? -10.856 -14.020 16.300 1.00 0.00 27 ILE A N 7
ATOM 2893 C CA . ILE A 1 27 ? -9.962 -14.824 17.192 1.00 0.00 27 ILE A CA 7
ATOM 2894 C C . ILE A 1 27 ? -10.360 -16.304 17.116 1.00 0.00 27 ILE A C 7
ATOM 2895 O O . ILE A 1 27 ? -9.579 -17.179 17.435 1.00 0.00 27 ILE A O 7
ATOM 2911 N N . TYR A 1 28 ? -11.578 -16.519 16.687 1.00 0.00 28 TYR A N 7
ATOM 2912 C CA . TYR A 1 28 ? -12.127 -17.899 16.548 1.00 0.00 28 TYR A CA 7
ATOM 2913 C C . TYR A 1 28 ? -11.807 -18.398 15.136 1.00 0.00 28 TYR A C 7
ATOM 2914 O O . TYR A 1 28 ? -11.330 -19.504 14.962 1.00 0.00 28 TYR A O 7
ATOM 2932 N N . GLY A 1 29 ? -12.087 -17.549 14.177 1.00 0.00 29 GLY A N 7
ATOM 2933 C CA . GLY A 1 29 ? -11.836 -17.879 12.740 1.00 0.00 29 GLY A CA 7
ATOM 2934 C C . GLY A 1 29 ? -10.386 -18.324 12.512 1.00 0.00 29 GLY A C 7
ATOM 2935 O O . GLY A 1 29 ? -10.131 -19.361 11.930 1.00 0.00 29 GLY A O 7
ATOM 2939 N N . GLU A 1 30 ? -9.487 -17.505 12.993 1.00 0.00 30 GLU A N 7
ATOM 2940 C CA . GLU A 1 30 ? -8.025 -17.769 12.869 1.00 0.00 30 GLU A CA 7
ATOM 2941 C C . GLU A 1 30 ? -7.525 -18.338 14.211 1.00 0.00 30 GLU A C 7
ATOM 2942 O O . GLU A 1 30 ? -7.800 -17.695 15.212 1.00 0.00 30 GLU A O 7
ATOM 2955 N N . SER A 1 1 ? -11.715 4.024 18.679 1.00 0.00 1 SER A N 8
ATOM 2956 C CA . SER A 1 1 ? -11.344 3.484 17.340 1.00 0.00 1 SER A CA 8
ATOM 2957 C C . SER A 1 1 ? -10.582 2.165 17.507 1.00 0.00 1 SER A C 8
ATOM 2958 O O . SER A 1 1 ? -9.867 1.976 18.472 1.00 0.00 1 SER A O 8
ATOM 2968 N N . CYS A 1 2 ? -10.767 1.292 16.548 1.00 0.00 2 CYS A N 8
ATOM 2969 C CA . CYS A 1 2 ? -10.094 -0.044 16.567 1.00 0.00 2 CYS A CA 8
ATOM 2970 C C . CYS A 1 2 ? -9.984 -0.597 15.140 1.00 0.00 2 CYS A C 8
ATOM 2971 O O . CYS A 1 2 ? -10.700 -0.175 14.251 1.00 0.00 2 CYS A O 8
ATOM 2978 N N . SER A 1 3 ? -9.086 -1.534 14.969 1.00 0.00 3 SER A N 8
ATOM 2979 C CA . SER A 1 3 ? -8.866 -2.167 13.636 1.00 0.00 3 SER A CA 8
ATOM 2980 C C . SER A 1 3 ? -9.938 -3.262 13.443 1.00 0.00 3 SER A C 8
ATOM 2981 O O . SER A 1 3 ? -9.843 -4.334 14.005 1.00 0.00 3 SER A O 8
ATOM 2989 N N . GLY A 1 4 ? -10.946 -2.972 12.659 1.00 0.00 4 GLY A N 8
ATOM 2990 C CA . GLY A 1 4 ? -12.027 -3.969 12.412 1.00 0.00 4 GLY A CA 8
ATOM 2991 C C . GLY A 1 4 ? -11.531 -4.981 11.365 1.00 0.00 4 GLY A C 8
ATOM 2992 O O . GLY A 1 4 ? -10.391 -4.913 10.951 1.00 0.00 4 GLY A O 8
ATOM 2996 N N . ARG A 1 5 ? -12.379 -5.890 10.958 1.00 0.00 5 ARG A N 8
ATOM 2997 C CA . ARG A 1 5 ? -11.984 -6.919 9.946 1.00 0.00 5 ARG A CA 8
ATOM 2998 C C . ARG A 1 5 ? -11.099 -6.425 8.786 1.00 0.00 5 ARG A C 8
ATOM 2999 O O . ARG A 1 5 ? -11.449 -5.526 8.047 1.00 0.00 5 ARG A O 8
ATOM 3020 N N . ASP A 1 6 ? -9.964 -7.078 8.719 1.00 0.00 6 ASP A N 8
ATOM 3021 C CA . ASP A 1 6 ? -8.882 -6.850 7.703 1.00 0.00 6 ASP A CA 8
ATOM 3022 C C . ASP A 1 6 ? -7.928 -5.682 7.981 1.00 0.00 6 ASP A C 8
ATOM 3023 O O . ASP A 1 6 ? -7.030 -5.428 7.200 1.00 0.00 6 ASP A O 8
ATOM 3032 N N . SER A 1 7 ? -8.130 -5.001 9.076 1.00 0.00 7 SER A N 8
ATOM 3033 C CA . SER A 1 7 ? -7.240 -3.844 9.425 1.00 0.00 7 SER A CA 8
ATOM 3034 C C . SER A 1 7 ? -5.917 -4.348 10.034 1.00 0.00 7 SER A C 8
ATOM 3035 O O . SER A 1 7 ? -5.878 -5.420 10.605 1.00 0.00 7 SER A O 8
ATOM 3043 N N . ARG A 1 8 ? -4.876 -3.557 9.891 1.00 0.00 8 ARG A N 8
ATOM 3044 C CA . ARG A 1 8 ? -3.525 -3.923 10.433 1.00 0.00 8 ARG A CA 8
ATOM 3045 C C . ARG A 1 8 ? -3.583 -4.254 11.934 1.00 0.00 8 ARG A C 8
ATOM 3046 O O . ARG A 1 8 ? -4.160 -3.506 12.697 1.00 0.00 8 ARG A O 8
ATOM 3067 N N . CYS A 1 9 ? -2.995 -5.373 12.284 1.00 0.00 9 CYS A N 8
ATOM 3068 C CA . CYS A 1 9 ? -2.958 -5.855 13.695 1.00 0.00 9 CYS A CA 8
ATOM 3069 C C . CYS A 1 9 ? -1.842 -6.904 13.910 1.00 0.00 9 CYS A C 8
ATOM 3070 O O . CYS A 1 9 ? -1.161 -7.248 12.963 1.00 0.00 9 CYS A O 8
ATOM 3107 N N . VAL A 1 12 ? -3.882 -4.256 17.634 1.00 0.00 12 VAL A N 8
ATOM 3108 C CA . VAL A 1 12 ? -4.688 -3.087 17.178 1.00 0.00 12 VAL A CA 8
ATOM 3109 C C . VAL A 1 12 ? -6.159 -3.413 16.931 1.00 0.00 12 VAL A C 8
ATOM 3110 O O . VAL A 1 12 ? -7.019 -2.565 17.085 1.00 0.00 12 VAL A O 8
ATOM 3123 N N . CYS A 1 13 ? -6.410 -4.634 16.545 1.00 0.00 13 CYS A N 8
ATOM 3124 C CA . CYS A 1 13 ? -7.812 -5.049 16.269 1.00 0.00 13 CYS A CA 8
ATOM 3125 C C . CYS A 1 13 ? -8.842 -4.859 17.374 1.00 0.00 13 CYS A C 8
ATOM 3126 O O . CYS A 1 13 ? -8.545 -4.763 18.549 1.00 0.00 13 CYS A O 8
ATOM 3133 N N . CYS A 1 14 ? -10.048 -4.820 16.877 1.00 0.00 14 CYS A N 8
ATOM 3134 C CA . CYS A 1 14 ? -11.271 -4.646 17.698 1.00 0.00 14 CYS A CA 8
ATOM 3135 C C . CYS A 1 14 ? -11.502 -5.877 18.582 1.00 0.00 14 CYS A C 8
ATOM 3136 O O . CYS A 1 14 ? -10.851 -6.892 18.417 1.00 0.00 14 CYS A O 8
ATOM 3143 N N . MET A 1 15 ? -12.425 -5.741 19.498 1.00 0.00 15 MET A N 8
ATOM 3144 C CA . MET A 1 15 ? -12.753 -6.859 20.429 1.00 0.00 15 MET A CA 8
ATOM 3145 C C . MET A 1 15 ? -13.368 -8.034 19.650 1.00 0.00 15 MET A C 8
ATOM 3146 O O . MET A 1 15 ? -14.497 -7.958 19.204 1.00 0.00 15 MET A O 8
ATOM 3160 N N . GLY A 1 16 ? -12.592 -9.080 19.514 1.00 0.00 16 GLY A N 8
ATOM 3161 C CA . GLY A 1 16 ? -13.047 -10.300 18.782 1.00 0.00 16 GLY A CA 8
ATOM 3162 C C . GLY A 1 16 ? -12.167 -10.531 17.550 1.00 0.00 16 GLY A C 8
ATOM 3163 O O . GLY A 1 16 ? -12.250 -11.573 16.936 1.00 0.00 16 GLY A O 8
ATOM 3167 N N . LEU A 1 17 ? -11.354 -9.556 17.229 1.00 0.00 17 LEU A N 8
ATOM 3168 C CA . LEU A 1 17 ? -10.435 -9.630 16.059 1.00 0.00 17 LEU A CA 8
ATOM 3169 C C . LEU A 1 17 ? -8.959 -9.682 16.513 1.00 0.00 17 LEU A C 8
ATOM 3170 O O . LEU A 1 17 ? -8.596 -9.071 17.500 1.00 0.00 17 LEU A O 8
ATOM 3186 N N . MET A 1 18 ? -8.165 -10.416 15.770 1.00 0.00 18 MET A N 8
ATOM 3187 C CA . MET A 1 18 ? -6.700 -10.574 16.051 1.00 0.00 18 MET A CA 8
ATOM 3188 C C . MET A 1 18 ? -6.040 -10.345 14.683 1.00 0.00 18 MET A C 8
ATOM 3189 O O . MET A 1 18 ? -6.452 -9.421 14.019 1.00 0.00 18 MET A O 8
ATOM 3203 N N . CYS A 1 19 ? -5.069 -11.117 14.256 1.00 0.00 19 CYS A N 8
ATOM 3204 C CA . CYS A 1 19 ? -4.475 -10.834 12.906 1.00 0.00 19 CYS A CA 8
ATOM 3205 C C . CYS A 1 19 ? -3.901 -12.003 12.108 1.00 0.00 19 CYS A C 8
ATOM 3206 O O . CYS A 1 19 ? -3.098 -12.781 12.585 1.00 0.00 19 CYS A O 8
ATOM 3213 N N . SER A 1 20 ? -4.378 -12.052 10.888 1.00 0.00 20 SER A N 8
ATOM 3214 C CA . SER A 1 20 ? -3.973 -13.080 9.896 1.00 0.00 20 SER A CA 8
ATOM 3215 C C . SER A 1 20 ? -2.763 -12.476 9.164 1.00 0.00 20 SER A C 8
ATOM 3216 O O . SER A 1 20 ? -2.806 -12.223 7.977 1.00 0.00 20 SER A O 8
ATOM 3224 N N . ARG A 1 21 ? -1.723 -12.266 9.937 1.00 0.00 21 ARG A N 8
ATOM 3225 C CA . ARG A 1 21 ? -0.421 -11.687 9.474 1.00 0.00 21 ARG A CA 8
ATOM 3226 C C . ARG A 1 21 ? -0.462 -10.161 9.245 1.00 0.00 21 ARG A C 8
ATOM 3227 O O . ARG A 1 21 ? 0.531 -9.597 8.827 1.00 0.00 21 ARG A O 8
ATOM 3248 N N . GLY A 1 22 ? -1.581 -9.528 9.522 1.00 0.00 22 GLY A N 8
ATOM 3249 C CA . GLY A 1 22 ? -1.664 -8.040 9.312 1.00 0.00 22 GLY A CA 8
ATOM 3250 C C . GLY A 1 22 ? -3.045 -7.586 8.825 1.00 0.00 22 GLY A C 8
ATOM 3251 O O . GLY A 1 22 ? -3.186 -6.508 8.282 1.00 0.00 22 GLY A O 8
ATOM 3255 N N . LYS A 1 23 ? -4.018 -8.431 9.038 1.00 0.00 23 LYS A N 8
ATOM 3256 C CA . LYS A 1 23 ? -5.426 -8.142 8.627 1.00 0.00 23 LYS A CA 8
ATOM 3257 C C . LYS A 1 23 ? -6.288 -8.752 9.728 1.00 0.00 23 LYS A C 8
ATOM 3258 O O . LYS A 1 23 ? -6.098 -9.907 10.048 1.00 0.00 23 LYS A O 8
ATOM 3277 N N . CYS A 1 24 ? -7.201 -7.994 10.280 1.00 0.00 24 CYS A N 8
ATOM 3278 C CA . CYS A 1 24 ? -8.048 -8.568 11.361 1.00 0.00 24 CYS A CA 8
ATOM 3279 C C . CYS A 1 24 ? -8.948 -9.699 10.891 1.00 0.00 24 CYS A C 8
ATOM 3280 O O . CYS A 1 24 ? -9.499 -9.694 9.808 1.00 0.00 24 CYS A O 8
ATOM 3287 N N . VAL A 1 25 ? -9.041 -10.646 11.781 1.00 0.00 25 VAL A N 8
ATOM 3288 C CA . VAL A 1 25 ? -9.853 -11.864 11.573 1.00 0.00 25 VAL A CA 8
ATOM 3289 C C . VAL A 1 25 ? -10.298 -12.338 12.952 1.00 0.00 25 VAL A C 8
ATOM 3290 O O . VAL A 1 25 ? -9.576 -12.181 13.917 1.00 0.00 25 VAL A O 8
ATOM 3303 N N . SER A 1 26 ? -11.477 -12.891 12.988 1.00 0.00 26 SER A N 8
ATOM 3304 C CA . SER A 1 26 ? -12.052 -13.410 14.264 1.00 0.00 26 SER A CA 8
ATOM 3305 C C . SER A 1 26 ? -11.080 -14.347 14.975 1.00 0.00 26 SER A C 8
ATOM 3306 O O . SER A 1 26 ? -10.493 -15.217 14.368 1.00 0.00 26 SER A O 8
ATOM 3314 N N . ILE A 1 27 ? -10.966 -14.118 16.254 1.00 0.00 27 ILE A N 8
ATOM 3315 C CA . ILE A 1 27 ? -10.062 -14.941 17.115 1.00 0.00 27 ILE A CA 8
ATOM 3316 C C . ILE A 1 27 ? -10.425 -16.431 17.012 1.00 0.00 27 ILE A C 8
ATOM 3317 O O . ILE A 1 27 ? -9.611 -17.289 17.290 1.00 0.00 27 ILE A O 8
ATOM 3333 N N . TYR A 1 28 ? -11.645 -16.673 16.606 1.00 0.00 28 TYR A N 8
ATOM 3334 C CA . TYR A 1 28 ? -12.162 -18.063 16.448 1.00 0.00 28 TYR A CA 8
ATOM 3335 C C . TYR A 1 28 ? -11.840 -18.529 15.029 1.00 0.00 28 TYR A C 8
ATOM 3336 O O . TYR A 1 28 ? -11.342 -19.622 14.840 1.00 0.00 28 TYR A O 8
ATOM 3354 N N . GLY A 1 29 ? -12.141 -17.676 14.077 1.00 0.00 29 GLY A N 8
ATOM 3355 C CA . GLY A 1 29 ? -11.879 -17.994 12.636 1.00 0.00 29 GLY A CA 8
ATOM 3356 C C . GLY A 1 29 ? -10.415 -18.429 12.469 1.00 0.00 29 GLY A C 8
ATOM 3357 O O . GLY A 1 29 ? -10.115 -19.445 11.871 1.00 0.00 29 GLY A O 8
ATOM 3361 N N . GLU A 1 30 ? -9.563 -17.610 13.026 1.00 0.00 30 GLU A N 8
ATOM 3362 C CA . GLU A 1 30 ? -8.094 -17.816 13.006 1.00 0.00 30 GLU A CA 8
ATOM 3363 C C . GLU A 1 30 ? -7.564 -17.406 14.396 1.00 0.00 30 GLU A C 8
ATOM 3364 O O . GLU A 1 30 ? -6.867 -18.220 14.978 1.00 0.00 30 GLU A O 8
ATOM 3377 N N . SER A 1 1 ? -11.479 4.219 18.651 1.00 0.00 1 SER A N 9
ATOM 3378 C CA . SER A 1 1 ? -11.743 3.302 17.507 1.00 0.00 1 SER A CA 9
ATOM 3379 C C . SER A 1 1 ? -10.943 1.996 17.685 1.00 0.00 1 SER A C 9
ATOM 3380 O O . SER A 1 1 ? -10.341 1.765 18.716 1.00 0.00 1 SER A O 9
ATOM 3390 N N . CYS A 1 2 ? -10.972 1.186 16.658 1.00 0.00 2 CYS A N 9
ATOM 3391 C CA . CYS A 1 2 ? -10.253 -0.126 16.658 1.00 0.00 2 CYS A CA 9
ATOM 3392 C C . CYS A 1 2 ? -10.128 -0.658 15.223 1.00 0.00 2 CYS A C 9
ATOM 3393 O O . CYS A 1 2 ? -10.866 -0.257 14.343 1.00 0.00 2 CYS A O 9
ATOM 3400 N N . SER A 1 3 ? -9.190 -1.553 15.038 1.00 0.00 3 SER A N 9
ATOM 3401 C CA . SER A 1 3 ? -8.950 -2.162 13.697 1.00 0.00 3 SER A CA 9
ATOM 3402 C C . SER A 1 3 ? -9.974 -3.297 13.488 1.00 0.00 3 SER A C 9
ATOM 3403 O O . SER A 1 3 ? -9.808 -4.391 13.987 1.00 0.00 3 SER A O 9
ATOM 3411 N N . GLY A 1 4 ? -11.023 -3.014 12.761 1.00 0.00 4 GLY A N 9
ATOM 3412 C CA . GLY A 1 4 ? -12.060 -4.050 12.505 1.00 0.00 4 GLY A CA 9
ATOM 3413 C C . GLY A 1 4 ? -11.528 -5.026 11.444 1.00 0.00 4 GLY A C 9
ATOM 3414 O O . GLY A 1 4 ? -10.395 -4.916 11.021 1.00 0.00 4 GLY A O 9
ATOM 3418 N N . ARG A 1 5 ? -12.350 -5.959 11.037 1.00 0.00 5 ARG A N 9
ATOM 3419 C CA . ARG A 1 5 ? -11.933 -6.964 10.008 1.00 0.00 5 ARG A CA 9
ATOM 3420 C C . ARG A 1 5 ? -11.076 -6.414 8.851 1.00 0.00 5 ARG A C 9
ATOM 3421 O O . ARG A 1 5 ? -11.441 -5.468 8.180 1.00 0.00 5 ARG A O 9
ATOM 3442 N N . ASP A 1 6 ? -9.947 -7.065 8.700 1.00 0.00 6 ASP A N 9
ATOM 3443 C CA . ASP A 1 6 ? -8.910 -6.769 7.657 1.00 0.00 6 ASP A CA 9
ATOM 3444 C C . ASP A 1 6 ? -7.975 -5.587 7.946 1.00 0.00 6 ASP A C 9
ATOM 3445 O O . ASP A 1 6 ? -7.106 -5.294 7.149 1.00 0.00 6 ASP A O 9
ATOM 3454 N N . SER A 1 7 ? -8.165 -4.942 9.065 1.00 0.00 7 SER A N 9
ATOM 3455 C CA . SER A 1 7 ? -7.296 -3.772 9.428 1.00 0.00 7 SER A CA 9
ATOM 3456 C C . SER A 1 7 ? -5.939 -4.230 9.995 1.00 0.00 7 SER A C 9
ATOM 3457 O O . SER A 1 7 ? -5.827 -5.330 10.498 1.00 0.00 7 SER A O 9
ATOM 3465 N N . ARG A 1 8 ? -4.951 -3.368 9.892 1.00 0.00 8 ARG A N 9
ATOM 3466 C CA . ARG A 1 8 ? -3.574 -3.681 10.400 1.00 0.00 8 ARG A CA 9
ATOM 3467 C C . ARG A 1 8 ? -3.606 -4.012 11.903 1.00 0.00 8 ARG A C 9
ATOM 3468 O O . ARG A 1 8 ? -4.206 -3.288 12.672 1.00 0.00 8 ARG A O 9
ATOM 3489 N N . CYS A 1 9 ? -2.967 -5.104 12.247 1.00 0.00 9 CYS A N 9
ATOM 3490 C CA . CYS A 1 9 ? -2.896 -5.589 13.656 1.00 0.00 9 CYS A CA 9
ATOM 3491 C C . CYS A 1 9 ? -1.733 -6.588 13.856 1.00 0.00 9 CYS A C 9
ATOM 3492 O O . CYS A 1 9 ? -1.044 -6.895 12.902 1.00 0.00 9 CYS A O 9
ATOM 3529 N N . VAL A 1 12 ? -3.868 -4.057 17.598 1.00 0.00 12 VAL A N 9
ATOM 3530 C CA . VAL A 1 12 ? -4.733 -2.931 17.139 1.00 0.00 12 VAL A CA 9
ATOM 3531 C C . VAL A 1 12 ? -6.190 -3.330 16.914 1.00 0.00 12 VAL A C 9
ATOM 3532 O O . VAL A 1 12 ? -7.090 -2.532 17.092 1.00 0.00 12 VAL A O 9
ATOM 3545 N N . CYS A 1 13 ? -6.379 -4.559 16.517 1.00 0.00 13 CYS A N 9
ATOM 3546 C CA . CYS A 1 13 ? -7.757 -5.057 16.254 1.00 0.00 13 CYS A CA 9
ATOM 3547 C C . CYS A 1 13 ? -8.799 -4.903 17.356 1.00 0.00 13 CYS A C 9
ATOM 3548 O O . CYS A 1 13 ? -8.501 -4.785 18.529 1.00 0.00 13 CYS A O 9
ATOM 3555 N N . CYS A 1 14 ? -10.013 -4.919 16.872 1.00 0.00 14 CYS A N 9
ATOM 3556 C CA . CYS A 1 14 ? -11.224 -4.790 17.721 1.00 0.00 14 CYS A CA 9
ATOM 3557 C C . CYS A 1 14 ? -11.399 -6.045 18.582 1.00 0.00 14 CYS A C 9
ATOM 3558 O O . CYS A 1 14 ? -10.724 -7.036 18.374 1.00 0.00 14 CYS A O 9
ATOM 3565 N N . MET A 1 15 ? -12.300 -5.962 19.528 1.00 0.00 15 MET A N 9
ATOM 3566 C CA . MET A 1 15 ? -12.560 -7.118 20.432 1.00 0.00 15 MET A CA 9
ATOM 3567 C C . MET A 1 15 ? -13.122 -8.311 19.643 1.00 0.00 15 MET A C 9
ATOM 3568 O O . MET A 1 15 ? -14.235 -8.271 19.155 1.00 0.00 15 MET A O 9
ATOM 3582 N N . GLY A 1 16 ? -12.311 -9.335 19.548 1.00 0.00 16 GLY A N 9
ATOM 3583 C CA . GLY A 1 16 ? -12.691 -10.580 18.817 1.00 0.00 16 GLY A CA 9
ATOM 3584 C C . GLY A 1 16 ? -11.786 -10.776 17.599 1.00 0.00 16 GLY A C 9
ATOM 3585 O O . GLY A 1 16 ? -11.744 -11.850 17.042 1.00 0.00 16 GLY A O 9
ATOM 3589 N N . LEU A 1 17 ? -11.088 -9.735 17.222 1.00 0.00 17 LEU A N 9
ATOM 3590 C CA . LEU A 1 17 ? -10.163 -9.775 16.051 1.00 0.00 17 LEU A CA 9
ATOM 3591 C C . LEU A 1 17 ? -8.680 -9.803 16.485 1.00 0.00 17 LEU A C 9
ATOM 3592 O O . LEU A 1 17 ? -8.315 -9.204 17.478 1.00 0.00 17 LEU A O 9
ATOM 3608 N N . MET A 1 18 ? -7.883 -10.506 15.714 1.00 0.00 18 MET A N 9
ATOM 3609 C CA . MET A 1 18 ? -6.408 -10.634 15.974 1.00 0.00 18 MET A CA 9
ATOM 3610 C C . MET A 1 18 ? -5.792 -10.300 14.609 1.00 0.00 18 MET A C 9
ATOM 3611 O O . MET A 1 18 ? -6.292 -9.403 13.970 1.00 0.00 18 MET A O 9
ATOM 3625 N N . CYS A 1 19 ? -4.760 -10.972 14.165 1.00 0.00 19 CYS A N 9
ATOM 3626 C CA . CYS A 1 19 ? -4.191 -10.624 12.826 1.00 0.00 19 CYS A CA 9
ATOM 3627 C C . CYS A 1 19 ? -3.572 -11.782 12.057 1.00 0.00 19 CYS A C 9
ATOM 3628 O O . CYS A 1 19 ? -2.697 -12.474 12.541 1.00 0.00 19 CYS A O 9
ATOM 3635 N N . SER A 1 20 ? -4.090 -11.932 10.863 1.00 0.00 20 SER A N 9
ATOM 3636 C CA . SER A 1 20 ? -3.641 -12.985 9.921 1.00 0.00 20 SER A CA 9
ATOM 3637 C C . SER A 1 20 ? -2.428 -12.376 9.200 1.00 0.00 20 SER A C 9
ATOM 3638 O O . SER A 1 20 ? -2.456 -12.084 8.019 1.00 0.00 20 SER A O 9
ATOM 3646 N N . ARG A 1 21 ? -1.394 -12.204 9.985 1.00 0.00 21 ARG A N 9
ATOM 3647 C CA . ARG A 1 21 ? -0.088 -11.627 9.531 1.00 0.00 21 ARG A CA 9
ATOM 3648 C C . ARG A 1 21 ? -0.175 -10.131 9.195 1.00 0.00 21 ARG A C 9
ATOM 3649 O O . ARG A 1 21 ? 0.794 -9.569 8.720 1.00 0.00 21 ARG A O 9
ATOM 3670 N N . GLY A 1 22 ? -1.312 -9.521 9.446 1.00 0.00 22 GLY A N 9
ATOM 3671 C CA . GLY A 1 22 ? -1.437 -8.054 9.134 1.00 0.00 22 GLY A CA 9
ATOM 3672 C C . GLY A 1 22 ? -2.851 -7.576 8.778 1.00 0.00 22 GLY A C 9
ATOM 3673 O O . GLY A 1 22 ? -3.025 -6.431 8.410 1.00 0.00 22 GLY A O 9
ATOM 3677 N N . LYS A 1 23 ? -3.815 -8.452 8.891 1.00 0.00 23 LYS A N 9
ATOM 3678 C CA . LYS A 1 23 ? -5.236 -8.094 8.571 1.00 0.00 23 LYS A CA 9
ATOM 3679 C C . LYS A 1 23 ? -6.096 -8.727 9.662 1.00 0.00 23 LYS A C 9
ATOM 3680 O O . LYS A 1 23 ? -5.918 -9.893 9.948 1.00 0.00 23 LYS A O 9
ATOM 3699 N N . CYS A 1 24 ? -6.995 -7.972 10.247 1.00 0.00 24 CYS A N 9
ATOM 3700 C CA . CYS A 1 24 ? -7.841 -8.566 11.318 1.00 0.00 24 CYS A CA 9
ATOM 3701 C C . CYS A 1 24 ? -8.723 -9.697 10.817 1.00 0.00 24 CYS A C 9
ATOM 3702 O O . CYS A 1 24 ? -9.254 -9.677 9.724 1.00 0.00 24 CYS A O 9
ATOM 3709 N N . VAL A 1 25 ? -8.823 -10.660 11.688 1.00 0.00 25 VAL A N 9
ATOM 3710 C CA . VAL A 1 25 ? -9.622 -11.876 11.438 1.00 0.00 25 VAL A CA 9
ATOM 3711 C C . VAL A 1 25 ? -10.150 -12.348 12.788 1.00 0.00 25 VAL A C 9
ATOM 3712 O O . VAL A 1 25 ? -9.475 -12.239 13.794 1.00 0.00 25 VAL A O 9
ATOM 3725 N N . SER A 1 26 ? -11.351 -12.848 12.739 1.00 0.00 26 SER A N 9
ATOM 3726 C CA . SER A 1 26 ? -12.040 -13.366 13.948 1.00 0.00 26 SER A CA 9
ATOM 3727 C C . SER A 1 26 ? -11.241 -14.507 14.572 1.00 0.00 26 SER A C 9
ATOM 3728 O O . SER A 1 26 ? -10.977 -15.514 13.950 1.00 0.00 26 SER A O 9
ATOM 3736 N N . ILE A 1 27 ? -10.894 -14.286 15.806 1.00 0.00 27 ILE A N 9
ATOM 3737 C CA . ILE A 1 27 ? -10.107 -15.260 16.617 1.00 0.00 27 ILE A CA 9
ATOM 3738 C C . ILE A 1 27 ? -10.849 -16.596 16.692 1.00 0.00 27 ILE A C 9
ATOM 3739 O O . ILE A 1 27 ? -10.258 -17.656 16.758 1.00 0.00 27 ILE A O 9
ATOM 3755 N N . TYR A 1 28 ? -12.147 -16.450 16.674 1.00 0.00 28 TYR A N 9
ATOM 3756 C CA . TYR A 1 28 ? -13.094 -17.600 16.734 1.00 0.00 28 TYR A CA 9
ATOM 3757 C C . TYR A 1 28 ? -12.779 -18.569 15.589 1.00 0.00 28 TYR A C 9
ATOM 3758 O O . TYR A 1 28 ? -12.565 -19.746 15.809 1.00 0.00 28 TYR A O 9
ATOM 3776 N N . GLY A 1 29 ? -12.761 -18.028 14.397 1.00 0.00 29 GLY A N 9
ATOM 3777 C CA . GLY A 1 29 ? -12.465 -18.841 13.185 1.00 0.00 29 GLY A CA 9
ATOM 3778 C C . GLY A 1 29 ? -10.983 -19.231 13.182 1.00 0.00 29 GLY A C 9
ATOM 3779 O O . GLY A 1 29 ? -10.630 -20.376 12.973 1.00 0.00 29 GLY A O 9
ATOM 3783 N N . GLU A 1 30 ? -10.166 -18.238 13.420 1.00 0.00 30 GLU A N 9
ATOM 3784 C CA . GLU A 1 30 ? -8.693 -18.400 13.463 1.00 0.00 30 GLU A CA 9
ATOM 3785 C C . GLU A 1 30 ? -8.129 -17.244 14.321 1.00 0.00 30 GLU A C 9
ATOM 3786 O O . GLU A 1 30 ? -8.246 -16.110 13.880 1.00 0.00 30 GLU A O 9
ATOM 3799 N N . SER A 1 1 ? -11.931 3.858 18.429 1.00 0.00 1 SER A N 10
ATOM 3800 C CA . SER A 1 1 ? -11.441 3.369 17.110 1.00 0.00 1 SER A CA 10
ATOM 3801 C C . SER A 1 1 ? -10.743 2.017 17.294 1.00 0.00 1 SER A C 10
ATOM 3802 O O . SER A 1 1 ? -10.038 1.810 18.264 1.00 0.00 1 SER A O 10
ATOM 3812 N N . CYS A 1 2 ? -10.966 1.138 16.348 1.00 0.00 2 CYS A N 10
ATOM 3813 C CA . CYS A 1 2 ? -10.349 -0.225 16.395 1.00 0.00 2 CYS A CA 10
ATOM 3814 C C . CYS A 1 2 ? -10.246 -0.806 14.983 1.00 0.00 2 CYS A C 10
ATOM 3815 O O . CYS A 1 2 ? -11.036 -0.484 14.116 1.00 0.00 2 CYS A O 10
ATOM 3822 N N . SER A 1 3 ? -9.265 -1.653 14.804 1.00 0.00 3 SER A N 10
ATOM 3823 C CA . SER A 1 3 ? -9.036 -2.302 13.483 1.00 0.00 3 SER A CA 10
ATOM 3824 C C . SER A 1 3 ? -10.008 -3.491 13.357 1.00 0.00 3 SER A C 10
ATOM 3825 O O . SER A 1 3 ? -9.803 -4.539 13.932 1.00 0.00 3 SER A O 10
ATOM 3833 N N . GLY A 1 4 ? -11.064 -3.297 12.608 1.00 0.00 4 GLY A N 10
ATOM 3834 C CA . GLY A 1 4 ? -12.062 -4.383 12.418 1.00 0.00 4 GLY A CA 10
ATOM 3835 C C . GLY A 1 4 ? -11.511 -5.376 11.384 1.00 0.00 4 GLY A C 10
ATOM 3836 O O . GLY A 1 4 ? -10.412 -5.204 10.893 1.00 0.00 4 GLY A O 10
ATOM 3840 N N . ARG A 1 5 ? -12.277 -6.390 11.075 1.00 0.00 5 ARG A N 10
ATOM 3841 C CA . ARG A 1 5 ? -11.837 -7.421 10.081 1.00 0.00 5 ARG A CA 10
ATOM 3842 C C . ARG A 1 5 ? -11.100 -6.857 8.854 1.00 0.00 5 ARG A C 10
ATOM 3843 O O . ARG A 1 5 ? -11.610 -5.991 8.170 1.00 0.00 5 ARG A O 10
ATOM 3864 N N . ASP A 1 6 ? -9.916 -7.394 8.665 1.00 0.00 6 ASP A N 10
ATOM 3865 C CA . ASP A 1 6 ? -8.976 -7.043 7.539 1.00 0.00 6 ASP A CA 10
ATOM 3866 C C . ASP A 1 6 ? -8.000 -5.892 7.838 1.00 0.00 6 ASP A C 10
ATOM 3867 O O . ASP A 1 6 ? -7.093 -5.654 7.063 1.00 0.00 6 ASP A O 10
ATOM 3876 N N . SER A 1 7 ? -8.190 -5.211 8.940 1.00 0.00 7 SER A N 10
ATOM 3877 C CA . SER A 1 7 ? -7.286 -4.068 9.305 1.00 0.00 7 SER A CA 10
ATOM 3878 C C . SER A 1 7 ? -5.951 -4.512 9.931 1.00 0.00 7 SER A C 10
ATOM 3879 O O . SER A 1 7 ? -5.848 -5.605 10.453 1.00 0.00 7 SER A O 10
ATOM 3887 N N . ARG A 1 8 ? -4.969 -3.641 9.854 1.00 0.00 8 ARG A N 10
ATOM 3888 C CA . ARG A 1 8 ? -3.607 -3.926 10.414 1.00 0.00 8 ARG A CA 10
ATOM 3889 C C . ARG A 1 8 ? -3.644 -4.178 11.931 1.00 0.00 8 ARG A C 10
ATOM 3890 O O . ARG A 1 8 ? -4.262 -3.438 12.671 1.00 0.00 8 ARG A O 10
ATOM 3911 N N . CYS A 1 9 ? -2.979 -5.233 12.332 1.00 0.00 9 CYS A N 10
ATOM 3912 C CA . CYS A 1 9 ? -2.907 -5.641 13.766 1.00 0.00 9 CYS A CA 10
ATOM 3913 C C . CYS A 1 9 ? -1.724 -6.600 14.031 1.00 0.00 9 CYS A C 10
ATOM 3914 O O . CYS A 1 9 ? -1.010 -6.934 13.105 1.00 0.00 9 CYS A O 10
ATOM 3951 N N . VAL A 1 12 ? -3.926 -3.909 17.582 1.00 0.00 12 VAL A N 10
ATOM 3952 C CA . VAL A 1 12 ? -4.769 -2.806 17.039 1.00 0.00 12 VAL A CA 10
ATOM 3953 C C . VAL A 1 12 ? -6.219 -3.208 16.803 1.00 0.00 12 VAL A C 10
ATOM 3954 O O . VAL A 1 12 ? -7.114 -2.391 16.901 1.00 0.00 12 VAL A O 10
ATOM 3967 N N . CYS A 1 13 ? -6.416 -4.460 16.490 1.00 0.00 13 CYS A N 10
ATOM 3968 C CA . CYS A 1 13 ? -7.799 -4.935 16.234 1.00 0.00 13 CYS A CA 10
ATOM 3969 C C . CYS A 1 13 ? -8.817 -4.778 17.355 1.00 0.00 13 CYS A C 10
ATOM 3970 O O . CYS A 1 13 ? -8.505 -4.591 18.514 1.00 0.00 13 CYS A O 10
ATOM 3977 N N . CYS A 1 14 ? -10.033 -4.876 16.888 1.00 0.00 14 CYS A N 10
ATOM 3978 C CA . CYS A 1 14 ? -11.244 -4.769 17.736 1.00 0.00 14 CYS A CA 10
ATOM 3979 C C . CYS A 1 14 ? -11.337 -5.985 18.664 1.00 0.00 14 CYS A C 10
ATOM 3980 O O . CYS A 1 14 ? -10.635 -6.960 18.476 1.00 0.00 14 CYS A O 10
ATOM 3987 N N . MET A 1 15 ? -12.200 -5.889 19.642 1.00 0.00 15 MET A N 10
ATOM 3988 C CA . MET A 1 15 ? -12.378 -7.010 20.610 1.00 0.00 15 MET A CA 10
ATOM 3989 C C . MET A 1 15 ? -12.959 -8.237 19.892 1.00 0.00 15 MET A C 10
ATOM 3990 O O . MET A 1 15 ? -14.104 -8.236 19.485 1.00 0.00 15 MET A O 10
ATOM 4004 N N . GLY A 1 16 ? -12.131 -9.242 19.763 1.00 0.00 16 GLY A N 10
ATOM 4005 C CA . GLY A 1 16 ? -12.539 -10.507 19.088 1.00 0.00 16 GLY A CA 10
ATOM 4006 C C . GLY A 1 16 ? -11.616 -10.745 17.893 1.00 0.00 16 GLY A C 10
ATOM 4007 O O . GLY A 1 16 ? -11.490 -11.859 17.437 1.00 0.00 16 GLY A O 10
ATOM 4011 N N . LEU A 1 17 ? -10.999 -9.688 17.426 1.00 0.00 17 LEU A N 10
ATOM 4012 C CA . LEU A 1 17 ? -10.065 -9.757 16.264 1.00 0.00 17 LEU A CA 10
ATOM 4013 C C . LEU A 1 17 ? -8.589 -9.721 16.707 1.00 0.00 17 LEU A C 10
ATOM 4014 O O . LEU A 1 17 ? -8.244 -9.047 17.660 1.00 0.00 17 LEU A O 10
ATOM 4030 N N . MET A 1 18 ? -7.776 -10.457 15.989 1.00 0.00 18 MET A N 10
ATOM 4031 C CA . MET A 1 18 ? -6.303 -10.547 16.253 1.00 0.00 18 MET A CA 10
ATOM 4032 C C . MET A 1 18 ? -5.674 -10.258 14.878 1.00 0.00 18 MET A C 10
ATOM 4033 O O . MET A 1 18 ? -6.114 -9.327 14.240 1.00 0.00 18 MET A O 10
ATOM 4047 N N . CYS A 1 19 ? -4.694 -11.003 14.426 1.00 0.00 19 CYS A N 10
ATOM 4048 C CA . CYS A 1 19 ? -4.109 -10.698 13.082 1.00 0.00 19 CYS A CA 10
ATOM 4049 C C . CYS A 1 19 ? -3.450 -11.860 12.346 1.00 0.00 19 CYS A C 10
ATOM 4050 O O . CYS A 1 19 ? -2.542 -12.500 12.840 1.00 0.00 19 CYS A O 10
ATOM 4057 N N . SER A 1 20 ? -3.968 -12.076 11.162 1.00 0.00 20 SER A N 10
ATOM 4058 C CA . SER A 1 20 ? -3.480 -13.146 10.256 1.00 0.00 20 SER A CA 10
ATOM 4059 C C . SER A 1 20 ? -2.323 -12.514 9.466 1.00 0.00 20 SER A C 10
ATOM 4060 O O . SER A 1 20 ? -2.422 -12.298 8.276 1.00 0.00 20 SER A O 10
ATOM 4068 N N . ARG A 1 21 ? -1.265 -12.242 10.189 1.00 0.00 21 ARG A N 10
ATOM 4069 C CA . ARG A 1 21 ? -0.003 -11.624 9.666 1.00 0.00 21 ARG A CA 10
ATOM 4070 C C . ARG A 1 21 ? -0.131 -10.105 9.430 1.00 0.00 21 ARG A C 10
ATOM 4071 O O . ARG A 1 21 ? 0.840 -9.482 9.043 1.00 0.00 21 ARG A O 10
ATOM 4092 N N . GLY A 1 22 ? -1.295 -9.543 9.669 1.00 0.00 22 GLY A N 10
ATOM 4093 C CA . GLY A 1 22 ? -1.464 -8.066 9.450 1.00 0.00 22 GLY A CA 10
ATOM 4094 C C . GLY A 1 22 ? -2.872 -7.692 8.974 1.00 0.00 22 GLY A C 10
ATOM 4095 O O . GLY A 1 22 ? -3.078 -6.610 8.461 1.00 0.00 22 GLY A O 10
ATOM 4099 N N . LYS A 1 23 ? -3.795 -8.600 9.155 1.00 0.00 23 LYS A N 10
ATOM 4100 C CA . LYS A 1 23 ? -5.217 -8.372 8.741 1.00 0.00 23 LYS A CA 10
ATOM 4101 C C . LYS A 1 23 ? -6.062 -8.990 9.851 1.00 0.00 23 LYS A C 10
ATOM 4102 O O . LYS A 1 23 ? -5.863 -10.141 10.184 1.00 0.00 23 LYS A O 10
ATOM 4121 N N . CYS A 1 24 ? -6.973 -8.228 10.397 1.00 0.00 24 CYS A N 10
ATOM 4122 C CA . CYS A 1 24 ? -7.823 -8.776 11.490 1.00 0.00 24 CYS A CA 10
ATOM 4123 C C . CYS A 1 24 ? -8.689 -9.954 11.056 1.00 0.00 24 CYS A C 10
ATOM 4124 O O . CYS A 1 24 ? -9.272 -9.983 9.988 1.00 0.00 24 CYS A O 10
ATOM 4131 N N . VAL A 1 25 ? -8.714 -10.893 11.959 1.00 0.00 25 VAL A N 10
ATOM 4132 C CA . VAL A 1 25 ? -9.471 -12.158 11.810 1.00 0.00 25 VAL A CA 10
ATOM 4133 C C . VAL A 1 25 ? -9.870 -12.556 13.228 1.00 0.00 25 VAL A C 10
ATOM 4134 O O . VAL A 1 25 ? -9.136 -12.305 14.163 1.00 0.00 25 VAL A O 10
ATOM 4147 N N . SER A 1 26 ? -11.019 -13.157 13.343 1.00 0.00 26 SER A N 10
ATOM 4148 C CA . SER A 1 26 ? -11.513 -13.591 14.675 1.00 0.00 26 SER A CA 10
ATOM 4149 C C . SER A 1 26 ? -10.556 -14.584 15.344 1.00 0.00 26 SER A C 10
ATOM 4150 O O . SER A 1 26 ? -10.010 -15.462 14.703 1.00 0.00 26 SER A O 10
ATOM 4158 N N . ILE A 1 27 ? -10.397 -14.375 16.625 1.00 0.00 27 ILE A N 10
ATOM 4159 C CA . ILE A 1 27 ? -9.519 -15.219 17.487 1.00 0.00 27 ILE A CA 10
ATOM 4160 C C . ILE A 1 27 ? -9.796 -16.714 17.285 1.00 0.00 27 ILE A C 10
ATOM 4161 O O . ILE A 1 27 ? -8.958 -17.550 17.566 1.00 0.00 27 ILE A O 10
ATOM 4177 N N . TYR A 1 28 ? -10.978 -16.988 16.796 1.00 0.00 28 TYR A N 10
ATOM 4178 C CA . TYR A 1 28 ? -11.402 -18.394 16.538 1.00 0.00 28 TYR A CA 10
ATOM 4179 C C . TYR A 1 28 ? -10.795 -18.808 15.193 1.00 0.00 28 TYR A C 10
ATOM 4180 O O . TYR A 1 28 ? -10.149 -19.832 15.089 1.00 0.00 28 TYR A O 10
ATOM 4198 N N . GLY A 1 29 ? -11.031 -17.980 14.208 1.00 0.00 29 GLY A N 10
ATOM 4199 C CA . GLY A 1 29 ? -10.516 -18.218 12.835 1.00 0.00 29 GLY A CA 10
ATOM 4200 C C . GLY A 1 29 ? -11.425 -17.511 11.835 1.00 0.00 29 GLY A C 10
ATOM 4201 O O . GLY A 1 29 ? -10.967 -16.799 10.963 1.00 0.00 29 GLY A O 10
ATOM 4205 N N . GLU A 1 30 ? -12.702 -17.739 12.014 1.00 0.00 30 GLU A N 10
ATOM 4206 C CA . GLU A 1 30 ? -13.736 -17.131 11.126 1.00 0.00 30 GLU A CA 10
ATOM 4207 C C . GLU A 1 30 ? -14.192 -15.792 11.744 1.00 0.00 30 GLU A C 10
ATOM 4208 O O . GLU A 1 30 ? -13.685 -14.794 11.261 1.00 0.00 30 GLU A O 10
ATOM 4221 N N . SER A 1 1 ? -12.153 3.712 18.960 1.00 0.00 1 SER A N 11
ATOM 4222 C CA . SER A 1 1 ? -11.678 3.314 17.603 1.00 0.00 1 SER A CA 11
ATOM 4223 C C . SER A 1 1 ? -10.847 2.029 17.705 1.00 0.00 1 SER A C 11
ATOM 4224 O O . SER A 1 1 ? -10.118 1.834 18.657 1.00 0.00 1 SER A O 11
ATOM 4234 N N . CYS A 1 2 ? -10.991 1.194 16.706 1.00 0.00 2 CYS A N 11
ATOM 4235 C CA . CYS A 1 2 ? -10.246 -0.104 16.661 1.00 0.00 2 CYS A CA 11
ATOM 4236 C C . CYS A 1 2 ? -10.143 -0.608 15.216 1.00 0.00 2 CYS A C 11
ATOM 4237 O O . CYS A 1 2 ? -10.885 -0.180 14.351 1.00 0.00 2 CYS A O 11
ATOM 4244 N N . SER A 1 3 ? -9.220 -1.510 15.006 1.00 0.00 3 SER A N 11
ATOM 4245 C CA . SER A 1 3 ? -8.994 -2.097 13.656 1.00 0.00 3 SER A CA 11
ATOM 4246 C C . SER A 1 3 ? -9.988 -3.261 13.449 1.00 0.00 3 SER A C 11
ATOM 4247 O O . SER A 1 3 ? -9.798 -4.351 13.951 1.00 0.00 3 SER A O 11
ATOM 4255 N N . GLY A 1 4 ? -11.043 -3.001 12.719 1.00 0.00 4 GLY A N 11
ATOM 4256 C CA . GLY A 1 4 ? -12.064 -4.052 12.455 1.00 0.00 4 GLY A CA 11
ATOM 4257 C C . GLY A 1 4 ? -11.532 -4.997 11.369 1.00 0.00 4 GLY A C 11
ATOM 4258 O O . GLY A 1 4 ? -10.435 -4.813 10.884 1.00 0.00 4 GLY A O 11
ATOM 4262 N N . ARG A 1 5 ? -12.315 -5.981 11.007 1.00 0.00 5 ARG A N 11
ATOM 4263 C CA . ARG A 1 5 ? -11.889 -6.962 9.959 1.00 0.00 5 ARG A CA 11
ATOM 4264 C C . ARG A 1 5 ? -11.137 -6.356 8.764 1.00 0.00 5 ARG A C 11
ATOM 4265 O O . ARG A 1 5 ? -11.623 -5.452 8.112 1.00 0.00 5 ARG A O 11
ATOM 4286 N N . ASP A 1 6 ? -9.962 -6.910 8.566 1.00 0.00 6 ASP A N 11
ATOM 4287 C CA . ASP A 1 6 ? -8.996 -6.538 7.470 1.00 0.00 6 ASP A CA 11
ATOM 4288 C C . ASP A 1 6 ? -7.987 -5.428 7.830 1.00 0.00 6 ASP A C 11
ATOM 4289 O O . ASP A 1 6 ? -7.079 -5.165 7.064 1.00 0.00 6 ASP A O 11
ATOM 4298 N N . SER A 1 7 ? -8.152 -4.809 8.971 1.00 0.00 7 SER A N 11
ATOM 4299 C CA . SER A 1 7 ? -7.216 -3.711 9.398 1.00 0.00 7 SER A CA 11
ATOM 4300 C C . SER A 1 7 ? -5.881 -4.216 9.983 1.00 0.00 7 SER A C 11
ATOM 4301 O O . SER A 1 7 ? -5.795 -5.333 10.449 1.00 0.00 7 SER A O 11
ATOM 4309 N N . ARG A 1 8 ? -4.882 -3.359 9.932 1.00 0.00 8 ARG A N 11
ATOM 4310 C CA . ARG A 1 8 ? -3.515 -3.691 10.456 1.00 0.00 8 ARG A CA 11
ATOM 4311 C C . ARG A 1 8 ? -3.535 -4.050 11.952 1.00 0.00 8 ARG A C 11
ATOM 4312 O O . ARG A 1 8 ? -4.109 -3.338 12.754 1.00 0.00 8 ARG A O 11
ATOM 4333 N N . CYS A 1 9 ? -2.908 -5.158 12.272 1.00 0.00 9 CYS A N 11
ATOM 4334 C CA . CYS A 1 9 ? -2.840 -5.653 13.678 1.00 0.00 9 CYS A CA 11
ATOM 4335 C C . CYS A 1 9 ? -1.693 -6.670 13.882 1.00 0.00 9 CYS A C 11
ATOM 4336 O O . CYS A 1 9 ? -0.997 -6.981 12.932 1.00 0.00 9 CYS A O 11
ATOM 4373 N N . VAL A 1 12 ? -3.858 -4.129 17.622 1.00 0.00 12 VAL A N 11
ATOM 4374 C CA . VAL A 1 12 ? -4.696 -2.975 17.181 1.00 0.00 12 VAL A CA 11
ATOM 4375 C C . VAL A 1 12 ? -6.160 -3.319 16.924 1.00 0.00 12 VAL A C 11
ATOM 4376 O O . VAL A 1 12 ? -7.033 -2.493 17.115 1.00 0.00 12 VAL A O 11
ATOM 4389 N N . CYS A 1 13 ? -6.394 -4.528 16.490 1.00 0.00 13 CYS A N 11
ATOM 4390 C CA . CYS A 1 13 ? -7.794 -4.937 16.205 1.00 0.00 13 CYS A CA 11
ATOM 4391 C C . CYS A 1 13 ? -8.814 -4.825 17.329 1.00 0.00 13 CYS A C 11
ATOM 4392 O O . CYS A 1 13 ? -8.504 -4.732 18.501 1.00 0.00 13 CYS A O 11
ATOM 4399 N N . CYS A 1 14 ? -10.027 -4.845 16.850 1.00 0.00 14 CYS A N 11
ATOM 4400 C CA . CYS A 1 14 ? -11.244 -4.753 17.692 1.00 0.00 14 CYS A CA 11
ATOM 4401 C C . CYS A 1 14 ? -11.403 -5.994 18.575 1.00 0.00 14 CYS A C 11
ATOM 4402 O O . CYS A 1 14 ? -10.699 -6.972 18.405 1.00 0.00 14 CYS A O 11
ATOM 4409 N N . MET A 1 15 ? -12.329 -5.906 19.494 1.00 0.00 15 MET A N 11
ATOM 4410 C CA . MET A 1 15 ? -12.593 -7.039 20.427 1.00 0.00 15 MET A CA 11
ATOM 4411 C C . MET A 1 15 ? -13.189 -8.231 19.662 1.00 0.00 15 MET A C 11
ATOM 4412 O O . MET A 1 15 ? -14.344 -8.223 19.283 1.00 0.00 15 MET A O 11
ATOM 4426 N N . GLY A 1 16 ? -12.353 -9.218 19.467 1.00 0.00 16 GLY A N 11
ATOM 4427 C CA . GLY A 1 16 ? -12.753 -10.461 18.742 1.00 0.00 16 GLY A CA 11
ATOM 4428 C C . GLY A 1 16 ? -11.844 -10.664 17.528 1.00 0.00 16 GLY A C 11
ATOM 4429 O O . GLY A 1 16 ? -11.798 -11.742 16.977 1.00 0.00 16 GLY A O 11
ATOM 4433 N N . LEU A 1 17 ? -11.148 -9.622 17.145 1.00 0.00 17 LEU A N 11
ATOM 4434 C CA . LEU A 1 17 ? -10.218 -9.665 15.979 1.00 0.00 17 LEU A CA 11
ATOM 4435 C C . LEU A 1 17 ? -8.740 -9.671 16.418 1.00 0.00 17 LEU A C 11
ATOM 4436 O O . LEU A 1 17 ? -8.386 -9.062 17.408 1.00 0.00 17 LEU A O 11
ATOM 4452 N N . MET A 1 18 ? -7.936 -10.371 15.655 1.00 0.00 18 MET A N 11
ATOM 4453 C CA . MET A 1 18 ? -6.463 -10.486 15.917 1.00 0.00 18 MET A CA 11
ATOM 4454 C C . MET A 1 18 ? -5.805 -10.162 14.565 1.00 0.00 18 MET A C 11
ATOM 4455 O O . MET A 1 18 ? -6.177 -9.169 13.981 1.00 0.00 18 MET A O 11
ATOM 4469 N N . CYS A 1 19 ? -4.875 -10.943 14.073 1.00 0.00 19 CYS A N 11
ATOM 4470 C CA . CYS A 1 19 ? -4.255 -10.608 12.750 1.00 0.00 19 CYS A CA 11
ATOM 4471 C C . CYS A 1 19 ? -3.642 -11.782 12.000 1.00 0.00 19 CYS A C 11
ATOM 4472 O O . CYS A 1 19 ? -2.781 -12.482 12.495 1.00 0.00 19 CYS A O 11
ATOM 4479 N N . SER A 1 20 ? -4.145 -11.935 10.802 1.00 0.00 20 SER A N 11
ATOM 4480 C CA . SER A 1 20 ? -3.694 -13.007 9.886 1.00 0.00 20 SER A CA 11
ATOM 4481 C C . SER A 1 20 ? -2.546 -12.392 9.079 1.00 0.00 20 SER A C 11
ATOM 4482 O O . SER A 1 20 ? -2.669 -12.112 7.902 1.00 0.00 20 SER A O 11
ATOM 4490 N N . ARG A 1 21 ? -1.461 -12.203 9.791 1.00 0.00 21 ARG A N 11
ATOM 4491 C CA . ARG A 1 21 ? -0.194 -11.619 9.252 1.00 0.00 21 ARG A CA 11
ATOM 4492 C C . ARG A 1 21 ? -0.237 -10.089 9.099 1.00 0.00 21 ARG A C 11
ATOM 4493 O O . ARG A 1 21 ? 0.769 -9.486 8.778 1.00 0.00 21 ARG A O 11
ATOM 4514 N N . GLY A 1 22 ? -1.380 -9.495 9.336 1.00 0.00 22 GLY A N 11
ATOM 4515 C CA . GLY A 1 22 ? -1.479 -8.001 9.200 1.00 0.00 22 GLY A CA 11
ATOM 4516 C C . GLY A 1 22 ? -2.875 -7.503 8.811 1.00 0.00 22 GLY A C 11
ATOM 4517 O O . GLY A 1 22 ? -3.033 -6.353 8.450 1.00 0.00 22 GLY A O 11
ATOM 4521 N N . LYS A 1 23 ? -3.844 -8.377 8.891 1.00 0.00 23 LYS A N 11
ATOM 4522 C CA . LYS A 1 23 ? -5.254 -8.016 8.542 1.00 0.00 23 LYS A CA 11
ATOM 4523 C C . LYS A 1 23 ? -6.116 -8.669 9.618 1.00 0.00 23 LYS A C 11
ATOM 4524 O O . LYS A 1 23 ? -5.951 -9.844 9.879 1.00 0.00 23 LYS A O 11
ATOM 4543 N N . CYS A 1 24 ? -7.000 -7.911 10.215 1.00 0.00 24 CYS A N 11
ATOM 4544 C CA . CYS A 1 24 ? -7.864 -8.493 11.279 1.00 0.00 24 CYS A CA 11
ATOM 4545 C C . CYS A 1 24 ? -8.740 -9.634 10.783 1.00 0.00 24 CYS A C 11
ATOM 4546 O O . CYS A 1 24 ? -9.307 -9.600 9.708 1.00 0.00 24 CYS A O 11
ATOM 4553 N N . VAL A 1 25 ? -8.797 -10.620 11.637 1.00 0.00 25 VAL A N 11
ATOM 4554 C CA . VAL A 1 25 ? -9.581 -11.851 11.391 1.00 0.00 25 VAL A CA 11
ATOM 4555 C C . VAL A 1 25 ? -10.101 -12.315 12.747 1.00 0.00 25 VAL A C 11
ATOM 4556 O O . VAL A 1 25 ? -9.444 -12.157 13.757 1.00 0.00 25 VAL A O 11
ATOM 4569 N N . SER A 1 26 ? -11.277 -12.866 12.701 1.00 0.00 26 SER A N 11
ATOM 4570 C CA . SER A 1 26 ? -11.951 -13.381 13.915 1.00 0.00 26 SER A CA 11
ATOM 4571 C C . SER A 1 26 ? -11.134 -14.471 14.616 1.00 0.00 26 SER A C 11
ATOM 4572 O O . SER A 1 26 ? -10.791 -15.484 14.040 1.00 0.00 26 SER A O 11
ATOM 4580 N N . ILE A 1 27 ? -10.854 -14.208 15.862 1.00 0.00 27 ILE A N 11
ATOM 4581 C CA . ILE A 1 27 ? -10.072 -15.146 16.721 1.00 0.00 27 ILE A CA 11
ATOM 4582 C C . ILE A 1 27 ? -10.803 -16.494 16.780 1.00 0.00 27 ILE A C 11
ATOM 4583 O O . ILE A 1 27 ? -10.212 -17.547 16.919 1.00 0.00 27 ILE A O 11
ATOM 4599 N N . TYR A 1 28 ? -12.099 -16.368 16.667 1.00 0.00 28 TYR A N 11
ATOM 4600 C CA . TYR A 1 28 ? -13.032 -17.530 16.689 1.00 0.00 28 TYR A CA 11
ATOM 4601 C C . TYR A 1 28 ? -12.696 -18.445 15.505 1.00 0.00 28 TYR A C 11
ATOM 4602 O O . TYR A 1 28 ? -12.501 -19.634 15.668 1.00 0.00 28 TYR A O 11
ATOM 4620 N N . GLY A 1 29 ? -12.641 -17.838 14.345 1.00 0.00 29 GLY A N 11
ATOM 4621 C CA . GLY A 1 29 ? -12.325 -18.577 13.092 1.00 0.00 29 GLY A CA 11
ATOM 4622 C C . GLY A 1 29 ? -10.895 -19.131 13.133 1.00 0.00 29 GLY A C 11
ATOM 4623 O O . GLY A 1 29 ? -10.672 -20.295 12.861 1.00 0.00 29 GLY A O 11
ATOM 4627 N N . GLU A 1 30 ? -9.978 -18.261 13.475 1.00 0.00 30 GLU A N 11
ATOM 4628 C CA . GLU A 1 30 ? -8.534 -18.631 13.567 1.00 0.00 30 GLU A CA 11
ATOM 4629 C C . GLU A 1 30 ? -8.049 -18.348 15.003 1.00 0.00 30 GLU A C 11
ATOM 4630 O O . GLU A 1 30 ? -7.883 -19.323 15.717 1.00 0.00 30 GLU A O 11
ATOM 4643 N N . SER A 1 1 ? -10.362 4.609 16.583 1.00 0.00 1 SER A N 12
ATOM 4644 C CA . SER A 1 1 ? -11.267 3.430 16.703 1.00 0.00 1 SER A CA 12
ATOM 4645 C C . SER A 1 1 ? -10.467 2.134 16.514 1.00 0.00 1 SER A C 12
ATOM 4646 O O . SER A 1 1 ? -9.424 2.128 15.889 1.00 0.00 1 SER A O 12
ATOM 4656 N N . CYS A 1 2 ? -10.992 1.068 17.065 1.00 0.00 2 CYS A N 12
ATOM 4657 C CA . CYS A 1 2 ? -10.320 -0.266 16.961 1.00 0.00 2 CYS A CA 12
ATOM 4658 C C . CYS A 1 2 ? -10.251 -0.736 15.501 1.00 0.00 2 CYS A C 12
ATOM 4659 O O . CYS A 1 2 ? -11.048 -0.333 14.676 1.00 0.00 2 CYS A O 12
ATOM 4666 N N . SER A 1 3 ? -9.289 -1.582 15.236 1.00 0.00 3 SER A N 12
ATOM 4667 C CA . SER A 1 3 ? -9.087 -2.130 13.866 1.00 0.00 3 SER A CA 12
ATOM 4668 C C . SER A 1 3 ? -10.073 -3.293 13.646 1.00 0.00 3 SER A C 12
ATOM 4669 O O . SER A 1 3 ? -9.883 -4.383 14.146 1.00 0.00 3 SER A O 12
ATOM 4677 N N . GLY A 1 4 ? -11.119 -3.032 12.904 1.00 0.00 4 GLY A N 12
ATOM 4678 C CA . GLY A 1 4 ? -12.131 -4.087 12.627 1.00 0.00 4 GLY A CA 12
ATOM 4679 C C . GLY A 1 4 ? -11.588 -5.022 11.537 1.00 0.00 4 GLY A C 12
ATOM 4680 O O . GLY A 1 4 ? -10.455 -4.887 11.122 1.00 0.00 4 GLY A O 12
ATOM 4684 N N . ARG A 1 5 ? -12.403 -5.942 11.092 1.00 0.00 5 ARG A N 12
ATOM 4685 C CA . ARG A 1 5 ? -11.978 -6.913 10.033 1.00 0.00 5 ARG A CA 12
ATOM 4686 C C . ARG A 1 5 ? -11.110 -6.344 8.895 1.00 0.00 5 ARG A C 12
ATOM 4687 O O . ARG A 1 5 ? -11.480 -5.413 8.207 1.00 0.00 5 ARG A O 12
ATOM 4708 N N . ASP A 1 6 ? -9.964 -6.974 8.786 1.00 0.00 6 ASP A N 12
ATOM 4709 C CA . ASP A 1 6 ? -8.897 -6.674 7.773 1.00 0.00 6 ASP A CA 12
ATOM 4710 C C . ASP A 1 6 ? -7.975 -5.488 8.081 1.00 0.00 6 ASP A C 12
ATOM 4711 O O . ASP A 1 6 ? -7.096 -5.182 7.298 1.00 0.00 6 ASP A O 12
ATOM 4720 N N . SER A 1 7 ? -8.184 -4.853 9.200 1.00 0.00 7 SER A N 12
ATOM 4721 C CA . SER A 1 7 ? -7.327 -3.680 9.581 1.00 0.00 7 SER A CA 12
ATOM 4722 C C . SER A 1 7 ? -5.973 -4.137 10.165 1.00 0.00 7 SER A C 12
ATOM 4723 O O . SER A 1 7 ? -5.865 -5.240 10.660 1.00 0.00 7 SER A O 12
ATOM 4731 N N . ARG A 1 8 ? -4.983 -3.274 10.085 1.00 0.00 8 ARG A N 12
ATOM 4732 C CA . ARG A 1 8 ? -3.611 -3.580 10.610 1.00 0.00 8 ARG A CA 12
ATOM 4733 C C . ARG A 1 8 ? -3.634 -3.934 12.098 1.00 0.00 8 ARG A C 12
ATOM 4734 O O . ARG A 1 8 ? -4.218 -3.230 12.897 1.00 0.00 8 ARG A O 12
ATOM 4755 N N . CYS A 1 9 ? -2.986 -5.032 12.397 1.00 0.00 9 CYS A N 12
ATOM 4756 C CA . CYS A 1 9 ? -2.895 -5.559 13.789 1.00 0.00 9 CYS A CA 12
ATOM 4757 C C . CYS A 1 9 ? -1.726 -6.557 13.962 1.00 0.00 9 CYS A C 12
ATOM 4758 O O . CYS A 1 9 ? -1.037 -6.839 13.000 1.00 0.00 9 CYS A O 12
ATOM 4795 N N . VAL A 1 12 ? -3.889 -4.110 17.732 1.00 0.00 12 VAL A N 12
ATOM 4796 C CA . VAL A 1 12 ? -4.750 -2.975 17.288 1.00 0.00 12 VAL A CA 12
ATOM 4797 C C . VAL A 1 12 ? -6.207 -3.358 17.042 1.00 0.00 12 VAL A C 12
ATOM 4798 O O . VAL A 1 12 ? -7.100 -2.555 17.233 1.00 0.00 12 VAL A O 12
ATOM 4811 N N . CYS A 1 13 ? -6.414 -4.575 16.616 1.00 0.00 13 CYS A N 12
ATOM 4812 C CA . CYS A 1 13 ? -7.803 -5.027 16.340 1.00 0.00 13 CYS A CA 12
ATOM 4813 C C . CYS A 1 13 ? -8.813 -4.960 17.479 1.00 0.00 13 CYS A C 12
ATOM 4814 O O . CYS A 1 13 ? -8.493 -4.891 18.650 1.00 0.00 13 CYS A O 12
ATOM 4821 N N . CYS A 1 14 ? -10.032 -4.987 17.014 1.00 0.00 14 CYS A N 12
ATOM 4822 C CA . CYS A 1 14 ? -11.243 -4.936 17.868 1.00 0.00 14 CYS A CA 12
ATOM 4823 C C . CYS A 1 14 ? -11.383 -6.217 18.698 1.00 0.00 14 CYS A C 12
ATOM 4824 O O . CYS A 1 14 ? -10.678 -7.183 18.475 1.00 0.00 14 CYS A O 12
ATOM 4831 N N . MET A 1 15 ? -12.295 -6.176 19.636 1.00 0.00 15 MET A N 12
ATOM 4832 C CA . MET A 1 15 ? -12.542 -7.350 20.521 1.00 0.00 15 MET A CA 12
ATOM 4833 C C . MET A 1 15 ? -13.108 -8.522 19.709 1.00 0.00 15 MET A C 12
ATOM 4834 O O . MET A 1 15 ? -14.243 -8.489 19.272 1.00 0.00 15 MET A O 12
ATOM 4848 N N . GLY A 1 16 ? -12.279 -9.520 19.538 1.00 0.00 16 GLY A N 12
ATOM 4849 C CA . GLY A 1 16 ? -12.665 -10.740 18.772 1.00 0.00 16 GLY A CA 12
ATOM 4850 C C . GLY A 1 16 ? -11.751 -10.883 17.556 1.00 0.00 16 GLY A C 12
ATOM 4851 O O . GLY A 1 16 ? -11.633 -11.954 17.003 1.00 0.00 16 GLY A O 12
ATOM 4855 N N . LEU A 1 17 ? -11.130 -9.794 17.177 1.00 0.00 17 LEU A N 12
ATOM 4856 C CA . LEU A 1 17 ? -10.205 -9.770 16.007 1.00 0.00 17 LEU A CA 12
ATOM 4857 C C . LEU A 1 17 ? -8.723 -9.759 16.437 1.00 0.00 17 LEU A C 12
ATOM 4858 O O . LEU A 1 17 ? -8.372 -9.144 17.425 1.00 0.00 17 LEU A O 12
ATOM 4874 N N . MET A 1 18 ? -7.910 -10.448 15.670 1.00 0.00 18 MET A N 12
ATOM 4875 C CA . MET A 1 18 ? -6.433 -10.538 15.931 1.00 0.00 18 MET A CA 12
ATOM 4876 C C . MET A 1 18 ? -5.783 -10.178 14.583 1.00 0.00 18 MET A C 12
ATOM 4877 O O . MET A 1 18 ? -6.207 -9.210 13.994 1.00 0.00 18 MET A O 12
ATOM 4891 N N . CYS A 1 19 ? -4.803 -10.905 14.103 1.00 0.00 19 CYS A N 12
ATOM 4892 C CA . CYS A 1 19 ? -4.194 -10.537 12.784 1.00 0.00 19 CYS A CA 12
ATOM 4893 C C . CYS A 1 19 ? -3.569 -11.680 11.993 1.00 0.00 19 CYS A C 12
ATOM 4894 O O . CYS A 1 19 ? -2.684 -12.375 12.455 1.00 0.00 19 CYS A O 12
ATOM 4901 N N . SER A 1 20 ? -4.091 -11.813 10.799 1.00 0.00 20 SER A N 12
ATOM 4902 C CA . SER A 1 20 ? -3.639 -12.849 9.840 1.00 0.00 20 SER A CA 12
ATOM 4903 C C . SER A 1 20 ? -2.518 -12.183 9.029 1.00 0.00 20 SER A C 12
ATOM 4904 O O . SER A 1 20 ? -2.677 -11.864 7.866 1.00 0.00 20 SER A O 12
ATOM 4912 N N . ARG A 1 21 ? -1.417 -11.994 9.716 1.00 0.00 21 ARG A N 12
ATOM 4913 C CA . ARG A 1 21 ? -0.173 -11.366 9.161 1.00 0.00 21 ARG A CA 12
ATOM 4914 C C . ARG A 1 21 ? -0.242 -9.829 9.094 1.00 0.00 21 ARG A C 12
ATOM 4915 O O . ARG A 1 21 ? 0.757 -9.191 8.821 1.00 0.00 21 ARG A O 12
ATOM 4936 N N . GLY A 1 22 ? -1.398 -9.269 9.348 1.00 0.00 22 GLY A N 12
ATOM 4937 C CA . GLY A 1 22 ? -1.525 -7.772 9.293 1.00 0.00 22 GLY A CA 12
ATOM 4938 C C . GLY A 1 22 ? -2.921 -7.307 8.868 1.00 0.00 22 GLY A C 12
ATOM 4939 O O . GLY A 1 22 ? -3.093 -6.180 8.448 1.00 0.00 22 GLY A O 12
ATOM 4943 N N . LYS A 1 23 ? -3.874 -8.193 8.990 1.00 0.00 23 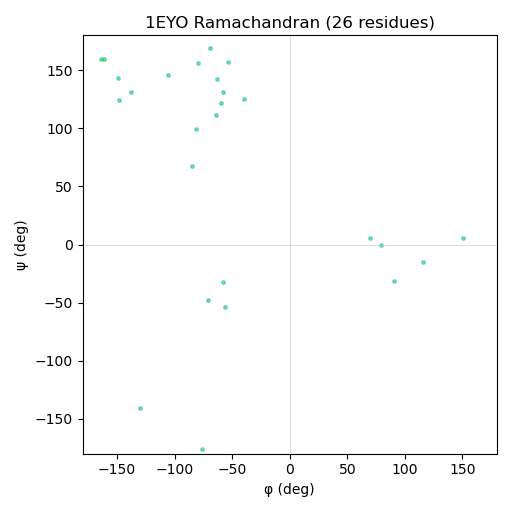LYS A N 12
ATOM 4944 C CA . LYS A 1 23 ? -5.289 -7.886 8.619 1.00 0.00 23 LYS A CA 12
ATOM 4945 C C . LYS A 1 23 ? -6.135 -8.571 9.687 1.00 0.00 23 LYS A C 12
ATOM 4946 O O . LYS A 1 23 ? -5.925 -9.740 9.947 1.00 0.00 23 LYS A O 12
ATOM 4965 N N . CYS A 1 24 ? -7.058 -7.855 10.279 1.00 0.00 24 CYS A N 12
ATOM 4966 C CA . CYS A 1 24 ? -7.899 -8.488 11.331 1.00 0.00 24 CYS A CA 12
ATOM 4967 C C . CYS A 1 24 ? -8.747 -9.642 10.820 1.00 0.00 24 CYS A C 12
ATOM 4968 O O . CYS A 1 24 ? -9.289 -9.621 9.732 1.00 0.00 24 CYS A O 12
ATOM 4975 N N . VAL A 1 25 ? -8.808 -10.623 11.677 1.00 0.00 25 VAL A N 12
ATOM 4976 C CA . VAL A 1 25 ? -9.569 -11.865 11.419 1.00 0.00 25 VAL A CA 12
ATOM 4977 C C . VAL A 1 25 ? -10.089 -12.357 12.768 1.00 0.00 25 VAL A C 12
ATOM 4978 O O . VAL A 1 25 ? -9.428 -12.224 13.779 1.00 0.00 25 VAL A O 12
ATOM 4991 N N . SER A 1 26 ? -11.268 -12.904 12.711 1.00 0.00 26 SER A N 12
ATOM 4992 C CA . SER A 1 26 ? -11.948 -13.446 13.912 1.00 0.00 26 SER A CA 12
ATOM 4993 C C . SER A 1 26 ? -11.179 -14.612 14.531 1.00 0.00 26 SER A C 12
ATOM 4994 O O . SER A 1 26 ? -10.937 -15.624 13.903 1.00 0.00 26 SER A O 12
ATOM 5002 N N . ILE A 1 27 ? -10.826 -14.407 15.769 1.00 0.00 27 ILE A N 12
ATOM 5003 C CA . ILE A 1 27 ? -10.070 -15.410 16.571 1.00 0.00 27 ILE A CA 12
ATOM 5004 C C . ILE A 1 27 ? -10.863 -16.721 16.618 1.00 0.00 27 ILE A C 12
ATOM 5005 O O . ILE A 1 27 ? -10.309 -17.803 16.632 1.00 0.00 27 ILE A O 12
ATOM 5021 N N . TYR A 1 28 ? -12.157 -16.534 16.639 1.00 0.00 28 TYR A N 12
ATOM 5022 C CA . TYR A 1 28 ? -13.136 -17.660 16.684 1.00 0.00 28 TYR A CA 12
ATOM 5023 C C . TYR A 1 28 ? -12.879 -18.611 15.511 1.00 0.00 28 TYR A C 12
ATOM 5024 O O . TYR A 1 28 ? -12.732 -19.804 15.695 1.00 0.00 28 TYR A O 12
ATOM 5042 N N . GLY A 1 29 ? -12.836 -18.032 14.336 1.00 0.00 29 GLY A N 12
ATOM 5043 C CA . GLY A 1 29 ? -12.593 -18.822 13.098 1.00 0.00 29 GLY A CA 12
ATOM 5044 C C . GLY A 1 29 ? -11.153 -19.341 13.111 1.00 0.00 29 GLY A C 12
ATOM 5045 O O . GLY A 1 29 ? -10.907 -20.517 12.929 1.00 0.00 29 GLY A O 12
ATOM 5049 N N . GLU A 1 30 ? -10.253 -18.418 13.335 1.00 0.00 30 GLU A N 12
ATOM 5050 C CA . GLU A 1 30 ? -8.796 -18.714 13.388 1.00 0.00 30 GLU A CA 12
ATOM 5051 C C . GLU A 1 30 ? -8.164 -17.687 14.350 1.00 0.00 30 GLU A C 12
ATOM 5052 O O . GLU A 1 30 ? -7.688 -18.129 15.383 1.00 0.00 30 GLU A O 12
ATOM 5065 N N . SER A 1 1 ? -11.821 3.925 18.858 1.00 0.00 1 SER A N 13
ATOM 5066 C CA . SER A 1 1 ? -11.260 3.531 17.536 1.00 0.00 1 SER A CA 13
ATOM 5067 C C . SER A 1 1 ? -10.540 2.180 17.657 1.00 0.00 1 SER A C 13
ATOM 5068 O O . SER A 1 1 ? -9.861 1.924 18.634 1.00 0.00 1 SER A O 13
ATOM 5078 N N . CYS A 1 2 ? -10.717 1.359 16.652 1.00 0.00 2 CYS A N 13
ATOM 5079 C CA . CYS A 1 2 ? -10.079 0.005 16.626 1.00 0.00 2 CYS A CA 13
ATOM 5080 C C . CYS A 1 2 ? -10.040 -0.526 15.185 1.00 0.00 2 CYS A C 13
ATOM 5081 O O . CYS A 1 2 ? -10.806 -0.098 14.342 1.00 0.00 2 CYS A O 13
ATOM 5088 N N . SER A 1 3 ? -9.142 -1.449 14.954 1.00 0.00 3 SER A N 13
ATOM 5089 C CA . SER A 1 3 ? -8.980 -2.064 13.603 1.00 0.00 3 SER A CA 13
ATOM 5090 C C . SER A 1 3 ? -10.010 -3.201 13.436 1.00 0.00 3 SER A C 13
ATOM 5091 O O . SER A 1 3 ? -9.857 -4.273 13.985 1.00 0.00 3 SER A O 13
ATOM 5099 N N . GLY A 1 4 ? -11.049 -2.943 12.683 1.00 0.00 4 GLY A N 13
ATOM 5100 C CA . GLY A 1 4 ? -12.101 -3.972 12.455 1.00 0.00 4 GLY A CA 13
ATOM 5101 C C . GLY A 1 4 ? -11.591 -5.016 11.452 1.00 0.00 4 GLY A C 13
ATOM 5102 O O . GLY A 1 4 ? -10.454 -4.964 11.031 1.00 0.00 4 GLY A O 13
ATOM 5106 N N . ARG A 1 5 ? -12.443 -5.939 11.090 1.00 0.00 5 ARG A N 13
ATOM 5107 C CA . ARG A 1 5 ? -12.062 -7.014 10.122 1.00 0.00 5 ARG A CA 13
ATOM 5108 C C . ARG A 1 5 ? -11.204 -6.566 8.924 1.00 0.00 5 ARG A C 13
ATOM 5109 O O . ARG A 1 5 ? -11.576 -5.699 8.157 1.00 0.00 5 ARG A O 13
ATOM 5130 N N . ASP A 1 6 ? -10.066 -7.216 8.859 1.00 0.00 6 ASP A N 13
ATOM 5131 C CA . ASP A 1 6 ? -9.009 -7.025 7.811 1.00 0.00 6 ASP A CA 13
ATOM 5132 C C . ASP A 1 6 ? -8.051 -5.844 8.026 1.00 0.00 6 ASP A C 13
ATOM 5133 O O . ASP A 1 6 ? -7.175 -5.613 7.216 1.00 0.00 6 ASP A O 13
ATOM 5142 N N . SER A 1 7 ? -8.227 -5.126 9.102 1.00 0.00 7 SER A N 13
ATOM 5143 C CA . SER A 1 7 ? -7.334 -3.954 9.391 1.00 0.00 7 SER A CA 13
ATOM 5144 C C . SER A 1 7 ? -5.988 -4.421 9.982 1.00 0.00 7 SER A C 13
ATOM 5145 O O . SER A 1 7 ? -5.909 -5.499 10.539 1.00 0.00 7 SER A O 13
ATOM 5153 N N . ARG A 1 8 ? -4.972 -3.598 9.840 1.00 0.00 8 ARG A N 13
ATOM 5154 C CA . ARG A 1 8 ? -3.608 -3.935 10.367 1.00 0.00 8 ARG A CA 13
ATOM 5155 C C . ARG A 1 8 ? -3.621 -4.231 11.876 1.00 0.00 8 ARG A C 13
ATOM 5156 O O . ARG A 1 8 ? -4.198 -3.493 12.651 1.00 0.00 8 ARG A O 13
ATOM 5177 N N . CYS A 1 9 ? -2.988 -5.322 12.235 1.00 0.00 9 CYS A N 13
ATOM 5178 C CA . CYS A 1 9 ? -2.905 -5.766 13.656 1.00 0.00 9 CYS A CA 13
ATOM 5179 C C . CYS A 1 9 ? -1.757 -6.775 13.887 1.00 0.00 9 CYS A C 13
ATOM 5180 O O . CYS A 1 9 ? -1.075 -7.126 12.943 1.00 0.00 9 CYS A O 13
ATOM 5217 N N . VAL A 1 12 ? -3.822 -4.042 17.527 1.00 0.00 12 VAL A N 13
ATOM 5218 C CA . VAL A 1 12 ? -4.639 -2.897 17.028 1.00 0.00 12 VAL A CA 13
ATOM 5219 C C . VAL A 1 12 ? -6.114 -3.229 16.811 1.00 0.00 12 VAL A C 13
ATOM 5220 O O . VAL A 1 12 ? -6.973 -2.381 16.963 1.00 0.00 12 VAL A O 13
ATOM 5233 N N . CYS A 1 13 ? -6.371 -4.457 16.451 1.00 0.00 13 CYS A N 13
ATOM 5234 C CA . CYS A 1 13 ? -7.776 -4.874 16.204 1.00 0.00 13 CYS A CA 13
ATOM 5235 C C . CYS A 1 13 ? -8.798 -4.699 17.324 1.00 0.00 13 CYS A C 13
ATOM 5236 O O . CYS A 1 13 ? -8.490 -4.571 18.493 1.00 0.00 13 CYS A O 13
ATOM 5243 N N . CYS A 1 14 ? -10.011 -4.710 16.841 1.00 0.00 14 CYS A N 13
ATOM 5244 C CA . CYS A 1 14 ? -11.237 -4.564 17.663 1.00 0.00 14 CYS A CA 13
ATOM 5245 C C . CYS A 1 14 ? -11.470 -5.820 18.510 1.00 0.00 14 CYS A C 13
ATOM 5246 O O . CYS A 1 14 ? -10.770 -6.804 18.374 1.00 0.00 14 CYS A O 13
ATOM 5253 N N . MET A 1 15 ? -12.459 -5.737 19.364 1.00 0.00 15 MET A N 13
ATOM 5254 C CA . MET A 1 15 ? -12.801 -6.882 20.251 1.00 0.00 15 MET A CA 13
ATOM 5255 C C . MET A 1 15 ? -13.223 -8.128 19.445 1.00 0.00 15 MET A C 13
ATOM 5256 O O . MET A 1 15 ? -14.171 -8.101 18.683 1.00 0.00 15 MET A O 13
ATOM 5270 N N . GLY A 1 16 ? -12.477 -9.182 19.647 1.00 0.00 16 GLY A N 13
ATOM 5271 C CA . GLY A 1 16 ? -12.732 -10.481 18.957 1.00 0.00 16 GLY A CA 13
ATOM 5272 C C . GLY A 1 16 ? -11.799 -10.637 17.757 1.00 0.00 16 GLY A C 13
ATOM 5273 O O . GLY A 1 16 ? -11.626 -11.730 17.261 1.00 0.00 16 GLY A O 13
ATOM 5277 N N . LEU A 1 17 ? -11.226 -9.545 17.324 1.00 0.00 17 LEU A N 13
ATOM 5278 C CA . LEU A 1 17 ? -10.296 -9.559 16.163 1.00 0.00 17 LEU A CA 13
ATOM 5279 C C . LEU A 1 17 ? -8.818 -9.547 16.601 1.00 0.00 17 LEU A C 13
ATOM 5280 O O . LEU A 1 17 ? -8.457 -8.856 17.532 1.00 0.00 17 LEU A O 13
ATOM 5296 N N . MET A 1 18 ? -8.023 -10.324 15.904 1.00 0.00 18 MET A N 13
ATOM 5297 C CA . MET A 1 18 ? -6.553 -10.428 16.183 1.00 0.00 18 MET A CA 13
ATOM 5298 C C . MET A 1 18 ? -5.903 -10.199 14.809 1.00 0.00 18 MET A C 13
ATOM 5299 O O . MET A 1 18 ? -6.274 -9.239 14.170 1.00 0.00 18 MET A O 13
ATOM 5313 N N . CYS A 1 19 ? -4.982 -11.015 14.355 1.00 0.00 19 CYS A N 13
ATOM 5314 C CA . CYS A 1 19 ? -4.383 -10.749 13.007 1.00 0.00 19 CYS A CA 13
ATOM 5315 C C . CYS A 1 19 ? -3.814 -11.951 12.261 1.00 0.00 19 CYS A C 13
ATOM 5316 O O . CYS A 1 19 ? -2.975 -12.678 12.756 1.00 0.00 19 CYS A O 13
ATOM 5323 N N . SER A 1 20 ? -4.334 -12.088 11.067 1.00 0.00 20 SER A N 13
ATOM 5324 C CA . SER A 1 20 ? -3.935 -13.174 10.138 1.00 0.00 20 SER A CA 13
ATOM 5325 C C . SER A 1 20 ? -2.741 -12.601 9.358 1.00 0.00 20 SER A C 13
ATOM 5326 O O . SER A 1 20 ? -2.818 -12.340 8.172 1.00 0.00 20 SER A O 13
ATOM 5334 N N . ARG A 1 21 ? -1.673 -12.420 10.096 1.00 0.00 21 ARG A N 13
ATOM 5335 C CA . ARG A 1 21 ? -0.380 -11.875 9.576 1.00 0.00 21 ARG A CA 13
ATOM 5336 C C . ARG A 1 21 ? -0.412 -10.357 9.309 1.00 0.00 21 ARG A C 13
ATOM 5337 O O . ARG A 1 21 ? 0.592 -9.786 8.928 1.00 0.00 21 ARG A O 13
ATOM 5358 N N . GLY A 1 22 ? -1.547 -9.736 9.517 1.00 0.00 22 GLY A N 13
ATOM 5359 C CA . GLY A 1 22 ? -1.637 -8.255 9.272 1.00 0.00 22 GLY A CA 13
ATOM 5360 C C . GLY A 1 22 ? -3.033 -7.781 8.850 1.00 0.00 22 GLY A C 13
ATOM 5361 O O . GLY A 1 22 ? -3.182 -6.676 8.364 1.00 0.00 22 GLY A O 13
ATOM 5365 N N . LYS A 1 23 ? -4.009 -8.627 9.045 1.00 0.00 23 LYS A N 13
ATOM 5366 C CA . LYS A 1 23 ? -5.422 -8.293 8.682 1.00 0.00 23 LYS A CA 13
ATOM 5367 C C . LYS A 1 23 ? -6.278 -8.866 9.806 1.00 0.00 23 LYS A C 13
ATOM 5368 O O . LYS A 1 23 ? -6.114 -10.020 10.143 1.00 0.00 23 LYS A O 13
ATOM 5387 N N . CYS A 1 24 ? -7.157 -8.071 10.362 1.00 0.00 24 CYS A N 13
ATOM 5388 C CA . CYS A 1 24 ? -8.008 -8.591 11.467 1.00 0.00 24 CYS A CA 13
ATOM 5389 C C . CYS A 1 24 ? -8.889 -9.750 11.033 1.00 0.00 24 CYS A C 13
ATOM 5390 O O . CYS A 1 24 ? -9.441 -9.781 9.951 1.00 0.00 24 CYS A O 13
ATOM 5397 N N . VAL A 1 25 ? -8.967 -10.676 11.946 1.00 0.00 25 VAL A N 13
ATOM 5398 C CA . VAL A 1 25 ? -9.764 -11.906 11.758 1.00 0.00 25 VAL A CA 13
ATOM 5399 C C . VAL A 1 25 ? -10.269 -12.330 13.130 1.00 0.00 25 VAL A C 13
ATOM 5400 O O . VAL A 1 25 ? -9.579 -12.187 14.120 1.00 0.00 25 VAL A O 13
ATOM 5413 N N . SER A 1 26 ? -11.468 -12.834 13.118 1.00 0.00 26 SER A N 13
ATOM 5414 C CA . SER A 1 26 ? -12.130 -13.309 14.353 1.00 0.00 26 SER A CA 13
ATOM 5415 C C . SER A 1 26 ? -11.327 -14.470 14.913 1.00 0.00 26 SER A C 13
ATOM 5416 O O . SER A 1 26 ? -11.029 -15.400 14.193 1.00 0.00 26 SER A O 13
ATOM 5424 N N . ILE A 1 27 ? -10.999 -14.365 16.174 1.00 0.00 27 ILE A N 13
ATOM 5425 C CA . ILE A 1 27 ? -10.213 -15.419 16.886 1.00 0.00 27 ILE A CA 13
ATOM 5426 C C . ILE A 1 27 ? -10.728 -16.823 16.555 1.00 0.00 27 ILE A C 13
ATOM 5427 O O . ILE A 1 27 ? -9.989 -17.789 16.529 1.00 0.00 27 ILE A O 13
ATOM 5443 N N . TYR A 1 28 ? -12.012 -16.848 16.311 1.00 0.00 28 TYR A N 13
ATOM 5444 C CA . TYR A 1 28 ? -12.733 -18.105 15.964 1.00 0.00 28 TYR A CA 13
ATOM 5445 C C . TYR A 1 28 ? -12.175 -18.703 14.664 1.00 0.00 28 TYR A C 13
ATOM 5446 O O . TYR A 1 28 ? -11.696 -19.821 14.654 1.00 0.00 28 TYR A O 13
ATOM 5464 N N . GLY A 1 29 ? -12.255 -17.933 13.607 1.00 0.00 29 GLY A N 13
ATOM 5465 C CA . GLY A 1 29 ? -11.749 -18.388 12.277 1.00 0.00 29 GLY A CA 13
ATOM 5466 C C . GLY A 1 29 ? -10.222 -18.514 12.294 1.00 0.00 29 GLY A C 13
ATOM 5467 O O . GLY A 1 29 ? -9.664 -19.485 11.820 1.00 0.00 29 GLY A O 13
ATOM 5471 N N . GLU A 1 30 ? -9.611 -17.504 12.854 1.00 0.00 30 GLU A N 13
ATOM 5472 C CA . GLU A 1 30 ? -8.135 -17.409 12.984 1.00 0.00 30 GLU A CA 13
ATOM 5473 C C . GLU A 1 30 ? -7.869 -16.615 14.280 1.00 0.00 30 GLU A C 13
ATOM 5474 O O . GLU A 1 30 ? -7.387 -17.242 15.207 1.00 0.00 30 GLU A O 13
ATOM 5487 N N . SER A 1 1 ? -11.154 4.378 18.453 1.00 0.00 1 SER A N 14
ATOM 5488 C CA . SER A 1 1 ? -11.392 3.474 17.291 1.00 0.00 1 SER A CA 14
ATOM 5489 C C . SER A 1 1 ? -10.572 2.182 17.442 1.00 0.00 1 SER A C 14
ATOM 5490 O O . SER A 1 1 ? -9.738 2.070 18.320 1.00 0.00 1 SER A O 14
ATOM 5500 N N . CYS A 1 2 ? -10.846 1.246 16.567 1.00 0.00 2 CYS A N 14
ATOM 5501 C CA . CYS A 1 2 ? -10.135 -0.071 16.580 1.00 0.00 2 CYS A CA 14
ATOM 5502 C C . CYS A 1 2 ? -10.036 -0.630 15.155 1.00 0.00 2 CYS A C 14
ATOM 5503 O O . CYS A 1 2 ? -10.766 -0.223 14.270 1.00 0.00 2 CYS A O 14
ATOM 5510 N N . SER A 1 3 ? -9.128 -1.557 14.983 1.00 0.00 3 SER A N 14
ATOM 5511 C CA . SER A 1 3 ? -8.909 -2.201 13.657 1.00 0.00 3 SER A CA 14
ATOM 5512 C C . SER A 1 3 ? -9.979 -3.298 13.467 1.00 0.00 3 SER A C 14
ATOM 5513 O O . SER A 1 3 ? -9.881 -4.371 14.027 1.00 0.00 3 SER A O 14
ATOM 5521 N N . GLY A 1 4 ? -10.989 -3.006 12.686 1.00 0.00 4 GLY A N 14
ATOM 5522 C CA . GLY A 1 4 ? -12.069 -4.001 12.439 1.00 0.00 4 GLY A CA 14
ATOM 5523 C C . GLY A 1 4 ? -11.571 -5.004 11.389 1.00 0.00 4 GLY A C 14
ATOM 5524 O O . GLY A 1 4 ? -10.454 -4.894 10.928 1.00 0.00 4 GLY A O 14
ATOM 5528 N N . ARG A 1 5 ? -12.397 -5.951 11.025 1.00 0.00 5 ARG A N 14
ATOM 5529 C CA . ARG A 1 5 ? -11.995 -6.978 10.012 1.00 0.00 5 ARG A CA 14
ATOM 5530 C C . ARG A 1 5 ? -11.171 -6.461 8.818 1.00 0.00 5 ARG A C 14
ATOM 5531 O O . ARG A 1 5 ? -11.588 -5.585 8.086 1.00 0.00 5 ARG A O 14
ATOM 5552 N N . ASP A 1 6 ? -10.010 -7.067 8.719 1.00 0.00 6 ASP A N 14
ATOM 5553 C CA . ASP A 1 6 ? -8.966 -6.810 7.668 1.00 0.00 6 ASP A CA 14
ATOM 5554 C C . ASP A 1 6 ? -7.968 -5.679 7.971 1.00 0.00 6 ASP A C 14
ATOM 5555 O O . ASP A 1 6 ? -7.065 -5.441 7.193 1.00 0.00 6 ASP A O 14
ATOM 5564 N N . SER A 1 7 ? -8.138 -5.010 9.079 1.00 0.00 7 SER A N 14
ATOM 5565 C CA . SER A 1 7 ? -7.203 -3.891 9.445 1.00 0.00 7 SER A CA 14
ATOM 5566 C C . SER A 1 7 ? -5.881 -4.411 10.043 1.00 0.00 7 SER A C 14
ATOM 5567 O O . SER A 1 7 ? -5.840 -5.494 10.591 1.00 0.00 7 SER A O 14
ATOM 5575 N N . ARG A 1 8 ? -4.841 -3.615 9.914 1.00 0.00 8 ARG A N 14
ATOM 5576 C CA . ARG A 1 8 ? -3.482 -3.977 10.442 1.00 0.00 8 ARG A CA 14
ATOM 5577 C C . ARG A 1 8 ? -3.547 -4.253 11.950 1.00 0.00 8 ARG A C 14
ATOM 5578 O O . ARG A 1 8 ? -4.109 -3.465 12.685 1.00 0.00 8 ARG A O 14
ATOM 5599 N N . CYS A 1 9 ? -2.976 -5.370 12.339 1.00 0.00 9 CYS A N 14
ATOM 5600 C CA . CYS A 1 9 ? -2.942 -5.819 13.761 1.00 0.00 9 CYS A CA 14
ATOM 5601 C C . CYS A 1 9 ? -1.832 -6.873 13.986 1.00 0.00 9 CYS A C 14
ATOM 5602 O O . CYS A 1 9 ? -1.150 -7.227 13.042 1.00 0.00 9 CYS A O 14
ATOM 5639 N N . VAL A 1 12 ? -3.896 -4.202 17.642 1.00 0.00 12 VAL A N 14
ATOM 5640 C CA . VAL A 1 12 ? -4.702 -3.048 17.148 1.00 0.00 12 VAL A CA 14
ATOM 5641 C C . VAL A 1 12 ? -6.177 -3.381 16.924 1.00 0.00 12 VAL A C 14
ATOM 5642 O O . VAL A 1 12 ? -7.034 -2.535 17.087 1.00 0.00 12 VAL A O 14
ATOM 5655 N N . CYS A 1 13 ? -6.432 -4.606 16.548 1.00 0.00 13 CYS A N 14
ATOM 5656 C CA . CYS A 1 13 ? -7.840 -5.021 16.294 1.00 0.00 13 CYS A CA 14
ATOM 5657 C C . CYS A 1 13 ? -8.861 -4.840 17.406 1.00 0.00 13 CYS A C 14
ATOM 5658 O O . CYS A 1 13 ? -8.560 -4.726 18.578 1.00 0.00 13 CYS A O 14
ATOM 5665 N N . CYS A 1 14 ? -10.070 -4.828 16.911 1.00 0.00 14 CYS A N 14
ATOM 5666 C CA . CYS A 1 14 ? -11.296 -4.670 17.728 1.00 0.00 14 CYS A CA 14
ATOM 5667 C C . CYS A 1 14 ? -11.522 -5.902 18.608 1.00 0.00 14 CYS A C 14
ATOM 5668 O O . CYS A 1 14 ? -10.873 -6.917 18.439 1.00 0.00 14 CYS A O 14
ATOM 5675 N N . MET A 1 15 ? -12.443 -5.763 19.527 1.00 0.00 15 MET A N 14
ATOM 5676 C CA . MET A 1 15 ? -12.774 -6.878 20.458 1.00 0.00 15 MET A CA 14
ATOM 5677 C C . MET A 1 15 ? -13.402 -8.040 19.671 1.00 0.00 15 MET A C 14
ATOM 5678 O O . MET A 1 15 ? -14.536 -7.953 19.238 1.00 0.00 15 MET A O 14
ATOM 5692 N N . GLY A 1 16 ? -12.634 -9.089 19.512 1.00 0.00 16 GLY A N 14
ATOM 5693 C CA . GLY A 1 16 ? -13.109 -10.295 18.768 1.00 0.00 16 GLY A CA 14
ATOM 5694 C C . GLY A 1 16 ? -12.246 -10.539 17.527 1.00 0.00 16 GLY A C 14
ATOM 5695 O O . GLY A 1 16 ? -12.414 -11.551 16.879 1.00 0.00 16 GLY A O 14
ATOM 5699 N N . LEU A 1 17 ? -11.363 -9.611 17.247 1.00 0.00 17 LEU A N 14
ATOM 5700 C CA . LEU A 1 17 ? -10.437 -9.680 16.079 1.00 0.00 17 LEU A CA 14
ATOM 5701 C C . LEU A 1 17 ? -8.960 -9.732 16.536 1.00 0.00 17 LEU A C 14
ATOM 5702 O O . LEU A 1 17 ? -8.603 -9.142 17.538 1.00 0.00 17 LEU A O 14
ATOM 5718 N N . MET A 1 18 ? -8.162 -10.443 15.776 1.00 0.00 18 MET A N 14
ATOM 5719 C CA . MET A 1 18 ? -6.696 -10.605 16.049 1.00 0.00 18 MET A CA 14
ATOM 5720 C C . MET A 1 18 ? -6.023 -10.328 14.691 1.00 0.00 18 MET A C 14
ATOM 5721 O O . MET A 1 18 ? -6.417 -9.377 14.057 1.00 0.00 18 MET A O 14
ATOM 5735 N N . CYS A 1 19 ? -5.059 -11.100 14.244 1.00 0.00 19 CYS A N 14
ATOM 5736 C CA . CYS A 1 19 ? -4.440 -10.786 12.912 1.00 0.00 19 CYS A CA 14
ATOM 5737 C C . CYS A 1 19 ? -3.835 -11.934 12.108 1.00 0.00 19 CYS A C 14
ATOM 5738 O O . CYS A 1 19 ? -2.993 -12.679 12.572 1.00 0.00 19 CYS A O 14
ATOM 5745 N N . SER A 1 20 ? -4.330 -12.006 10.896 1.00 0.00 20 SER A N 14
ATOM 5746 C CA . SER A 1 20 ? -3.906 -13.022 9.904 1.00 0.00 20 SER A CA 14
ATOM 5747 C C . SER A 1 20 ? -2.733 -12.382 9.151 1.00 0.00 20 SER A C 14
ATOM 5748 O O . SER A 1 20 ? -2.834 -12.006 7.999 1.00 0.00 20 SER A O 14
ATOM 5756 N N . ARG A 1 21 ? -1.646 -12.282 9.876 1.00 0.00 21 ARG A N 14
ATOM 5757 C CA . ARG A 1 21 ? -0.362 -11.694 9.366 1.00 0.00 21 ARG A CA 14
ATOM 5758 C C . ARG A 1 21 ? -0.424 -10.174 9.173 1.00 0.00 21 ARG A C 14
ATOM 5759 O O . ARG A 1 21 ? 0.549 -9.585 8.738 1.00 0.00 21 ARG A O 14
ATOM 5780 N N . GLY A 1 22 ? -1.546 -9.577 9.496 1.00 0.00 22 GLY A N 14
ATOM 5781 C CA . GLY A 1 22 ? -1.667 -8.086 9.328 1.00 0.00 22 GLY A CA 14
ATOM 5782 C C . GLY A 1 22 ? -3.045 -7.627 8.844 1.00 0.00 22 GLY A C 14
ATOM 5783 O O . GLY A 1 22 ? -3.176 -6.554 8.287 1.00 0.00 22 GLY A O 14
ATOM 5787 N N . LYS A 1 23 ? -4.030 -8.454 9.063 1.00 0.00 23 LYS A N 14
ATOM 5788 C CA . LYS A 1 23 ? -5.432 -8.136 8.649 1.00 0.00 23 LYS A CA 14
ATOM 5789 C C . LYS A 1 23 ? -6.296 -8.754 9.738 1.00 0.00 23 LYS A C 14
ATOM 5790 O O . LYS A 1 23 ? -6.114 -9.915 10.043 1.00 0.00 23 LYS A O 14
ATOM 5809 N N . CYS A 1 24 ? -7.202 -7.996 10.299 1.00 0.00 24 CYS A N 14
ATOM 5810 C CA . CYS A 1 24 ? -8.049 -8.579 11.372 1.00 0.00 24 CYS A CA 14
ATOM 5811 C C . CYS A 1 24 ? -8.940 -9.707 10.874 1.00 0.00 24 CYS A C 14
ATOM 5812 O O . CYS A 1 24 ? -9.496 -9.682 9.794 1.00 0.00 24 CYS A O 14
ATOM 5819 N N . VAL A 1 25 ? -9.016 -10.672 11.744 1.00 0.00 25 VAL A N 14
ATOM 5820 C CA . VAL A 1 25 ? -9.809 -11.901 11.525 1.00 0.00 25 VAL A CA 14
ATOM 5821 C C . VAL A 1 25 ? -10.255 -12.333 12.913 1.00 0.00 25 VAL A C 14
ATOM 5822 O O . VAL A 1 25 ? -9.544 -12.128 13.876 1.00 0.00 25 VAL A O 14
ATOM 5835 N N . SER A 1 26 ? -11.416 -12.912 12.970 1.00 0.00 26 SER A N 14
ATOM 5836 C CA . SER A 1 26 ? -11.959 -13.377 14.271 1.00 0.00 26 SER A CA 14
ATOM 5837 C C . SER A 1 26 ? -11.023 -14.323 15.017 1.00 0.00 26 SER A C 14
ATOM 5838 O O . SER A 1 26 ? -10.424 -15.203 14.432 1.00 0.00 26 SER A O 14
ATOM 5846 N N . ILE A 1 27 ? -10.948 -14.086 16.301 1.00 0.00 27 ILE A N 14
ATOM 5847 C CA . ILE A 1 27 ? -10.085 -14.913 17.199 1.00 0.00 27 ILE A CA 14
ATOM 5848 C C . ILE A 1 27 ? -10.492 -16.391 17.102 1.00 0.00 27 ILE A C 14
ATOM 5849 O O . ILE A 1 27 ? -9.729 -17.273 17.448 1.00 0.00 27 ILE A O 14
ATOM 5865 N N . TYR A 1 28 ? -11.693 -16.596 16.626 1.00 0.00 28 TYR A N 14
ATOM 5866 C CA . TYR A 1 28 ? -12.248 -17.970 16.457 1.00 0.00 28 TYR A CA 14
ATOM 5867 C C . TYR A 1 28 ? -11.900 -18.463 15.049 1.00 0.00 28 TYR A C 14
ATOM 5868 O O . TYR A 1 28 ? -11.389 -19.553 14.882 1.00 0.00 28 TYR A O 14
ATOM 5886 N N . GLY A 1 29 ? -12.196 -17.622 14.086 1.00 0.00 29 GLY A N 14
ATOM 5887 C CA . GLY A 1 29 ? -11.925 -17.944 12.650 1.00 0.00 29 GLY A CA 14
ATOM 5888 C C . GLY A 1 29 ? -10.473 -18.389 12.438 1.00 0.00 29 GLY A C 14
ATOM 5889 O O . GLY A 1 29 ? -10.211 -19.405 11.823 1.00 0.00 29 GLY A O 14
ATOM 5893 N N . GLU A 1 30 ? -9.584 -17.594 12.970 1.00 0.00 30 GLU A N 14
ATOM 5894 C CA . GLU A 1 30 ? -8.116 -17.853 12.876 1.00 0.00 30 GLU A CA 14
ATOM 5895 C C . GLU A 1 30 ? -7.569 -18.290 14.256 1.00 0.00 30 GLU A C 14
ATOM 5896 O O . GLU A 1 30 ? -6.407 -18.659 14.292 1.00 0.00 30 GLU A O 14
ATOM 5909 N N . SER A 1 1 ? -10.407 4.550 16.818 1.00 0.00 1 SER A N 15
ATOM 5910 C CA . SER A 1 1 ? -11.338 3.413 16.566 1.00 0.00 1 SER A CA 15
ATOM 5911 C C . SER A 1 1 ? -10.541 2.113 16.385 1.00 0.00 1 SER A C 15
ATOM 5912 O O . SER A 1 1 ? -9.491 2.106 15.771 1.00 0.00 1 SER A O 15
ATOM 5922 N N . CYS A 1 2 ? -11.074 1.047 16.928 1.00 0.00 2 CYS A N 15
ATOM 5923 C CA . CYS A 1 2 ? -10.405 -0.289 16.829 1.00 0.00 2 CYS A CA 15
ATOM 5924 C C . CYS A 1 2 ? -10.325 -0.775 15.374 1.00 0.00 2 CYS A C 15
ATOM 5925 O O . CYS A 1 2 ? -11.090 -0.352 14.528 1.00 0.00 2 CYS A O 15
ATOM 5932 N N . SER A 1 3 ? -9.388 -1.658 15.141 1.00 0.00 3 SER A N 15
ATOM 5933 C CA . SER A 1 3 ? -9.170 -2.234 13.787 1.00 0.00 3 SER A CA 15
ATOM 5934 C C . SER A 1 3 ? -10.118 -3.430 13.578 1.00 0.00 3 SER A C 15
ATOM 5935 O O . SER A 1 3 ? -9.911 -4.500 14.113 1.00 0.00 3 SER A O 15
ATOM 5943 N N . GLY A 1 4 ? -11.152 -3.223 12.804 1.00 0.00 4 GLY A N 15
ATOM 5944 C CA . GLY A 1 4 ? -12.129 -4.311 12.533 1.00 0.00 4 GLY A CA 15
ATOM 5945 C C . GLY A 1 4 ? -11.539 -5.248 11.469 1.00 0.00 4 GLY A C 15
ATOM 5946 O O . GLY A 1 4 ? -10.419 -5.056 11.039 1.00 0.00 4 GLY A O 15
ATOM 5950 N N . ARG A 1 5 ? -12.299 -6.232 11.060 1.00 0.00 5 ARG A N 15
ATOM 5951 C CA . ARG A 1 5 ? -11.818 -7.208 10.031 1.00 0.00 5 ARG A CA 15
ATOM 5952 C C . ARG A 1 5 ? -10.997 -6.609 8.873 1.00 0.00 5 ARG A C 15
ATOM 5953 O O . ARG A 1 5 ? -11.421 -5.683 8.212 1.00 0.00 5 ARG A O 15
ATOM 5974 N N . ASP A 1 6 ? -9.836 -7.203 8.721 1.00 0.00 6 ASP A N 15
ATOM 5975 C CA . ASP A 1 6 ? -8.794 -6.874 7.683 1.00 0.00 6 ASP A CA 15
ATOM 5976 C C . ASP A 1 6 ? -7.866 -5.696 8.004 1.00 0.00 6 ASP A C 15
ATOM 5977 O O . ASP A 1 6 ? -6.980 -5.388 7.228 1.00 0.00 6 ASP A O 15
ATOM 5986 N N . SER A 1 7 ? -8.078 -5.064 9.126 1.00 0.00 7 SER A N 15
ATOM 5987 C CA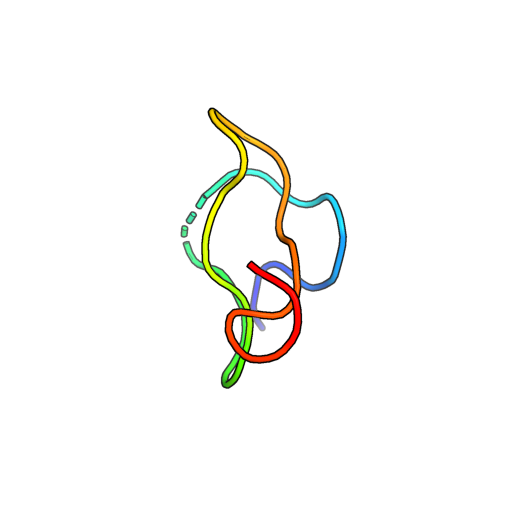 . SER A 1 7 ? -7.217 -3.900 9.522 1.00 0.00 7 SER A CA 15
ATOM 5988 C C . SER A 1 7 ? -5.870 -4.361 10.117 1.00 0.00 7 SER A C 15
ATOM 5989 O O . SER A 1 7 ? -5.780 -5.450 10.651 1.00 0.00 7 SER A O 15
ATOM 5997 N N . ARG A 1 8 ? -4.867 -3.518 10.003 1.00 0.00 8 ARG A N 15
ATOM 5998 C CA . ARG A 1 8 ? -3.498 -3.832 10.535 1.00 0.00 8 ARG A CA 15
ATOM 5999 C C . ARG A 1 8 ? -3.538 -4.119 12.041 1.00 0.00 8 ARG A C 15
ATOM 6000 O O . ARG A 1 8 ? -4.118 -3.364 12.798 1.00 0.00 8 ARG A O 15
ATOM 6021 N N . CYS A 1 9 ? -2.917 -5.210 12.415 1.00 0.00 9 CYS A N 15
ATOM 6022 C CA . CYS A 1 9 ? -2.860 -5.653 13.839 1.00 0.00 9 CYS A CA 15
ATOM 6023 C C . CYS A 1 9 ? -1.708 -6.655 14.085 1.00 0.00 9 CYS A C 15
ATOM 6024 O O . CYS A 1 9 ? -1.010 -7.000 13.150 1.00 0.00 9 CYS A O 15
ATOM 6061 N N . VAL A 1 12 ? -3.938 -4.012 17.708 1.00 0.00 12 VAL A N 15
ATOM 6062 C CA . VAL A 1 12 ? -4.814 -2.911 17.209 1.00 0.00 12 VAL A CA 15
ATOM 6063 C C . VAL A 1 12 ? -6.268 -3.321 16.985 1.00 0.00 12 VAL A C 15
ATOM 6064 O O . VAL A 1 12 ? -7.172 -2.523 17.149 1.00 0.00 12 VAL A O 15
ATOM 6077 N N . CYS A 1 13 ? -6.459 -4.558 16.612 1.00 0.00 13 CYS A N 15
ATOM 6078 C CA . CYS A 1 13 ? -7.842 -5.042 16.358 1.00 0.00 13 CYS A CA 15
ATOM 6079 C C . CYS A 1 13 ? -8.868 -4.931 17.478 1.00 0.00 13 CYS A C 15
ATOM 6080 O O . CYS A 1 13 ? -8.567 -4.780 18.647 1.00 0.00 13 CYS A O 15
ATOM 6087 N N . CYS A 1 14 ? -10.077 -5.022 16.997 1.00 0.00 14 CYS A N 15
ATOM 6088 C CA . CYS A 1 14 ? -11.305 -4.953 17.824 1.00 0.00 14 CYS A CA 15
ATOM 6089 C C . CYS A 1 14 ? -11.448 -6.206 18.696 1.00 0.00 14 CYS A C 15
ATOM 6090 O O . CYS A 1 14 ? -10.736 -7.174 18.514 1.00 0.00 14 CYS A O 15
ATOM 6097 N N . MET A 1 15 ? -12.373 -6.134 19.619 1.00 0.00 15 MET A N 15
ATOM 6098 C CA . MET A 1 15 ? -12.627 -7.276 20.542 1.00 0.00 15 MET A CA 15
ATOM 6099 C C . MET A 1 15 ? -13.215 -8.457 19.757 1.00 0.00 15 MET A C 15
ATOM 6100 O O . MET A 1 15 ? -14.364 -8.430 19.359 1.00 0.00 15 MET A O 15
ATOM 6114 N N . GLY A 1 16 ? -12.389 -9.454 19.565 1.00 0.00 16 GLY A N 15
ATOM 6115 C CA . GLY A 1 16 ? -12.801 -10.681 18.819 1.00 0.00 16 GLY A CA 15
ATOM 6116 C C . GLY A 1 16 ? -11.886 -10.881 17.607 1.00 0.00 16 GLY A C 15
ATOM 6117 O O . GLY A 1 16 ? -11.901 -11.938 17.012 1.00 0.00 16 GLY A O 15
ATOM 6121 N N . LEU A 1 17 ? -11.126 -9.861 17.290 1.00 0.00 17 LEU A N 15
ATOM 6122 C CA . LEU A 1 17 ? -10.175 -9.879 16.142 1.00 0.00 17 LEU A CA 15
ATOM 6123 C C . LEU A 1 17 ? -8.704 -9.830 16.623 1.00 0.00 17 LEU A C 15
ATOM 6124 O O . LEU A 1 17 ? -8.398 -9.197 17.614 1.00 0.00 17 LEU A O 15
ATOM 6140 N N . MET A 1 18 ? -7.854 -10.510 15.892 1.00 0.00 18 MET A N 15
ATOM 6141 C CA . MET A 1 18 ? -6.383 -10.583 16.181 1.00 0.00 18 MET A CA 15
ATOM 6142 C C . MET A 1 18 ? -5.733 -10.255 14.823 1.00 0.00 18 MET A C 15
ATOM 6143 O O . MET A 1 18 ? -6.164 -9.307 14.206 1.00 0.00 18 MET A O 15
ATOM 6157 N N . CYS A 1 19 ? -4.745 -10.987 14.363 1.00 0.00 19 CYS A N 15
ATOM 6158 C CA . CYS A 1 19 ? -4.142 -10.644 13.036 1.00 0.00 19 CYS A CA 15
ATOM 6159 C C . CYS A 1 19 ? -3.483 -11.776 12.252 1.00 0.00 19 CYS A C 15
ATOM 6160 O O . CYS A 1 19 ? -2.600 -12.463 12.729 1.00 0.00 19 CYS A O 15
ATOM 6167 N N . SER A 1 20 ? -3.976 -11.908 11.046 1.00 0.00 20 SER A N 15
ATOM 6168 C CA . SER A 1 20 ? -3.492 -12.930 10.084 1.00 0.00 20 SER A CA 15
ATOM 6169 C C . SER A 1 20 ? -2.363 -12.237 9.306 1.00 0.00 20 SER A C 15
ATOM 6170 O O . SER A 1 20 ? -2.495 -11.922 8.140 1.00 0.00 20 SER A O 15
ATOM 6178 N N . ARG A 1 21 ? -1.289 -12.023 10.023 1.00 0.00 21 ARG A N 15
ATOM 6179 C CA . ARG A 1 21 ? -0.049 -11.364 9.499 1.00 0.00 21 ARG A CA 15
ATOM 6180 C C . ARG A 1 21 ? -0.225 -9.869 9.180 1.00 0.00 21 ARG A C 15
ATOM 6181 O O . ARG A 1 21 ? 0.633 -9.290 8.542 1.00 0.00 21 ARG A O 15
ATOM 6202 N N . GLY A 1 22 ? -1.312 -9.271 9.616 1.00 0.00 22 GLY A N 15
ATOM 6203 C CA . GLY A 1 22 ? -1.517 -7.810 9.323 1.00 0.00 22 GLY A CA 15
ATOM 6204 C C . GLY A 1 22 ? -2.937 -7.467 8.868 1.00 0.00 22 GLY A C 15
ATOM 6205 O O . GLY A 1 22 ? -3.159 -6.434 8.267 1.00 0.00 22 GLY A O 15
ATOM 6209 N N . LYS A 1 23 ? -3.855 -8.347 9.168 1.00 0.00 23 LYS A N 15
ATOM 6210 C CA . LYS A 1 23 ? -5.285 -8.140 8.788 1.00 0.00 23 LYS A CA 15
ATOM 6211 C C . LYS A 1 23 ? -6.111 -8.783 9.889 1.00 0.00 23 LYS A C 15
ATOM 6212 O O . LYS A 1 23 ? -5.877 -9.927 10.219 1.00 0.00 23 LYS A O 15
ATOM 6231 N N . CYS A 1 24 ? -7.049 -8.051 10.427 1.00 0.00 24 CYS A N 15
ATOM 6232 C CA . CYS A 1 24 ? -7.884 -8.631 11.514 1.00 0.00 24 CYS A CA 15
ATOM 6233 C C . CYS A 1 24 ? -8.727 -9.813 11.053 1.00 0.00 24 CYS A C 15
ATOM 6234 O O . CYS A 1 24 ? -9.341 -9.810 10.003 1.00 0.00 24 CYS A O 15
ATOM 6241 N N . VAL A 1 25 ? -8.702 -10.795 11.910 1.00 0.00 25 VAL A N 15
ATOM 6242 C CA . VAL A 1 25 ? -9.431 -12.068 11.710 1.00 0.00 25 VAL A CA 15
ATOM 6243 C C . VAL A 1 25 ? -9.785 -12.591 13.100 1.00 0.00 25 VAL A C 15
ATOM 6244 O O . VAL A 1 25 ? -9.069 -12.348 14.049 1.00 0.00 25 VAL A O 15
ATOM 6257 N N . SER A 1 26 ? -10.884 -13.282 13.164 1.00 0.00 26 SER A N 15
ATOM 6258 C CA . SER A 1 26 ? -11.370 -13.868 14.448 1.00 0.00 26 SER A CA 15
ATOM 6259 C C . SER A 1 26 ? -10.293 -14.643 15.220 1.00 0.00 26 SER A C 15
ATOM 6260 O O . SER A 1 26 ? -9.527 -15.404 14.658 1.00 0.00 26 SER A O 15
ATOM 6268 N N . ILE A 1 27 ? -10.299 -14.395 16.504 1.00 0.00 27 ILE A N 15
ATOM 6269 C CA . ILE A 1 27 ? -9.332 -15.055 17.438 1.00 0.00 27 ILE A CA 15
ATOM 6270 C C . ILE A 1 27 ? -9.517 -16.579 17.404 1.00 0.00 27 ILE A C 15
ATOM 6271 O O . ILE A 1 27 ? -8.630 -17.323 17.777 1.00 0.00 27 ILE A O 15
ATOM 6287 N N . TYR A 1 28 ? -10.675 -16.984 16.950 1.00 0.00 28 TYR A N 15
ATOM 6288 C CA . TYR A 1 28 ? -11.020 -18.432 16.846 1.00 0.00 28 TYR A CA 15
ATOM 6289 C C . TYR A 1 28 ? -10.570 -18.896 15.460 1.00 0.00 28 TYR A C 15
ATOM 6290 O O . TYR A 1 28 ? -9.932 -19.920 15.313 1.00 0.00 28 TYR A O 15
ATOM 6308 N N . GLY A 1 29 ? -10.939 -18.097 14.491 1.00 0.00 29 GLY A N 15
ATOM 6309 C CA . GLY A 1 29 ? -10.604 -18.362 13.065 1.00 0.00 29 GLY A CA 15
ATOM 6310 C C . GLY A 1 29 ? -11.875 -18.308 12.216 1.00 0.00 29 GLY A C 15
ATOM 6311 O O . GLY A 1 29 ? -11.925 -18.866 11.138 1.00 0.00 29 GLY A O 15
ATOM 6315 N N . GLU A 1 30 ? -12.865 -17.629 12.742 1.00 0.00 30 GLU A N 15
ATOM 6316 C CA . GLU A 1 30 ? -14.180 -17.473 12.057 1.00 0.00 30 GLU A CA 15
ATOM 6317 C C . GLU A 1 30 ? -14.307 -15.987 11.634 1.00 0.00 30 GLU A C 15
ATOM 6318 O O . GLU A 1 30 ? -13.373 -15.557 10.977 1.00 0.00 30 GLU A O 15
ATOM 6331 N N . SER A 1 1 ? -11.863 3.822 18.839 1.00 0.00 1 SER A N 16
ATOM 6332 C CA . SER A 1 1 ? -11.243 3.471 17.530 1.00 0.00 1 SER A CA 16
ATOM 6333 C C . SER A 1 1 ? -10.504 2.135 17.660 1.00 0.00 1 SER A C 16
ATOM 6334 O O . SER A 1 1 ? -9.839 1.886 18.648 1.00 0.00 1 SER A O 16
ATOM 6344 N N . CYS A 1 2 ? -10.648 1.318 16.647 1.00 0.00 2 CYS A N 16
ATOM 6345 C CA . CYS A 1 2 ? -9.987 -0.026 16.628 1.00 0.00 2 CYS A CA 16
ATOM 6346 C C . CYS A 1 2 ? -9.914 -0.566 15.191 1.00 0.00 2 CYS A C 16
ATOM 6347 O O . CYS A 1 2 ? -10.628 -0.115 14.316 1.00 0.00 2 CYS A O 16
ATOM 6354 N N . SER A 1 3 ? -9.045 -1.527 15.001 1.00 0.00 3 SER A N 16
ATOM 6355 C CA . SER A 1 3 ? -8.852 -2.158 13.663 1.00 0.00 3 SER A CA 16
ATOM 6356 C C . SER A 1 3 ? -9.938 -3.236 13.461 1.00 0.00 3 SER A C 16
ATOM 6357 O O . SER A 1 3 ? -9.847 -4.324 13.990 1.00 0.00 3 SER A O 16
ATOM 6365 N N . GLY A 1 4 ? -10.955 -2.913 12.703 1.00 0.00 4 GLY A N 16
ATOM 6366 C CA . GLY A 1 4 ? -12.050 -3.889 12.448 1.00 0.00 4 GLY A CA 16
ATOM 6367 C C . GLY A 1 4 ? -11.569 -4.917 11.416 1.00 0.00 4 GLY A C 16
ATOM 6368 O O . GLY A 1 4 ? -10.426 -4.884 11.009 1.00 0.00 4 GLY A O 16
ATOM 6372 N N . ARG A 1 5 ? -12.444 -5.801 11.015 1.00 0.00 5 ARG A N 16
ATOM 6373 C CA . ARG A 1 5 ? -12.082 -6.853 10.014 1.00 0.00 5 ARG A CA 16
ATOM 6374 C C . ARG A 1 5 ? -11.175 -6.403 8.853 1.00 0.00 5 ARG A C 16
ATOM 6375 O O . ARG A 1 5 ? -11.490 -5.500 8.101 1.00 0.00 5 ARG A O 16
ATOM 6396 N N . ASP A 1 6 ? -10.064 -7.095 8.799 1.00 0.00 6 ASP A N 16
ATOM 6397 C CA . ASP A 1 6 ? -8.972 -6.915 7.784 1.00 0.00 6 ASP A CA 16
ATOM 6398 C C . ASP A 1 6 ? -8.001 -5.753 8.027 1.00 0.00 6 ASP A C 16
ATOM 6399 O O . ASP A 1 6 ? -7.117 -5.516 7.225 1.00 0.00 6 ASP A O 16
ATOM 6408 N N . SER A 1 7 ? -8.177 -5.059 9.118 1.00 0.00 7 SER A N 16
ATOM 6409 C CA . SER A 1 7 ? -7.273 -3.904 9.440 1.00 0.00 7 SER A CA 16
ATOM 6410 C C . SER A 1 7 ? -5.939 -4.402 10.029 1.00 0.00 7 SER A C 16
ATOM 6411 O O . SER A 1 7 ? -5.886 -5.482 10.584 1.00 0.00 7 SER A O 16
ATOM 6419 N N . ARG A 1 8 ? -4.905 -3.602 9.889 1.00 0.00 8 ARG A N 16
ATOM 6420 C CA . ARG A 1 8 ? -3.546 -3.966 10.415 1.00 0.00 8 ARG A CA 16
ATOM 6421 C C . ARG A 1 8 ? -3.593 -4.293 11.916 1.00 0.00 8 ARG A C 16
ATOM 6422 O O . ARG A 1 8 ? -4.149 -3.536 12.687 1.00 0.00 8 ARG A O 16
ATOM 6443 N N . CYS A 1 9 ? -3.016 -5.420 12.260 1.00 0.00 9 CYS A N 16
ATOM 6444 C CA . CYS A 1 9 ? -2.969 -5.905 13.671 1.00 0.00 9 CYS A CA 16
ATOM 6445 C C . CYS A 1 9 ? -1.863 -6.968 13.873 1.00 0.00 9 CYS A C 16
ATOM 6446 O O . CYS A 1 9 ? -1.197 -7.319 12.917 1.00 0.00 9 CYS A O 16
ATOM 6483 N N . VAL A 1 12 ? -3.848 -4.313 17.593 1.00 0.00 12 VAL A N 16
ATOM 6484 C CA . VAL A 1 12 ? -4.650 -3.148 17.120 1.00 0.00 12 VAL A CA 16
ATOM 6485 C C . VAL A 1 12 ? -6.127 -3.464 16.890 1.00 0.00 12 VAL A C 16
ATOM 6486 O O . VAL A 1 12 ? -6.977 -2.611 17.060 1.00 0.00 12 VAL A O 16
ATOM 6499 N N . CYS A 1 13 ? -6.394 -4.683 16.501 1.00 0.00 13 CYS A N 16
ATOM 6500 C CA . CYS A 1 13 ? -7.802 -5.085 16.239 1.00 0.00 13 CYS A CA 16
ATOM 6501 C C . CYS A 1 13 ? -8.837 -4.857 17.333 1.00 0.00 13 CYS A C 16
ATOM 6502 O O . CYS A 1 13 ? -8.547 -4.736 18.507 1.00 0.00 13 CYS A O 16
ATOM 6509 N N . CYS A 1 14 ? -10.040 -4.814 16.827 1.00 0.00 14 CYS A N 16
ATOM 6510 C CA . CYS A 1 14 ? -11.263 -4.605 17.637 1.00 0.00 14 CYS A CA 16
ATOM 6511 C C . CYS A 1 14 ? -11.546 -5.844 18.490 1.00 0.00 14 CYS A C 16
ATOM 6512 O O . CYS A 1 14 ? -10.911 -6.869 18.328 1.00 0.00 14 CYS A O 16
ATOM 6519 N N . MET A 1 15 ? -12.496 -5.703 19.378 1.00 0.00 15 MET A N 16
ATOM 6520 C CA . MET A 1 15 ? -12.869 -6.833 20.269 1.00 0.00 15 MET A CA 16
ATOM 6521 C C . MET A 1 15 ? -13.440 -7.998 19.440 1.00 0.00 15 MET A C 16
ATOM 6522 O O . MET A 1 15 ? -14.450 -7.868 18.774 1.00 0.00 15 MET A O 16
ATOM 6536 N N . GLY A 1 16 ? -12.750 -9.107 19.507 1.00 0.00 16 GLY A N 16
ATOM 6537 C CA . GLY A 1 16 ? -13.167 -10.332 18.763 1.00 0.00 16 GLY A CA 16
ATOM 6538 C C . GLY A 1 16 ? -12.283 -10.562 17.535 1.00 0.00 16 GLY A C 16
ATOM 6539 O O . GLY A 1 16 ? -12.414 -11.589 16.903 1.00 0.00 16 GLY A O 16
ATOM 6543 N N . LEU A 1 17 ? -11.423 -9.613 17.243 1.00 0.00 17 LEU A N 16
ATOM 6544 C CA . LEU A 1 17 ? -10.489 -9.681 16.081 1.00 0.00 17 LEU A CA 16
ATOM 6545 C C . LEU A 1 17 ? -9.013 -9.736 16.546 1.00 0.00 17 LEU A C 16
ATOM 6546 O O . LEU A 1 17 ? -8.656 -9.140 17.544 1.00 0.00 17 LEU A O 16
ATOM 6562 N N . MET A 1 18 ? -8.213 -10.455 15.795 1.00 0.00 18 MET A N 16
ATOM 6563 C CA . MET A 1 18 ? -6.747 -10.620 16.074 1.00 0.00 18 MET A CA 16
ATOM 6564 C C . MET A 1 18 ? -6.102 -10.400 14.696 1.00 0.00 18 MET A C 16
ATOM 6565 O O . MET A 1 18 ? -6.563 -9.522 14.004 1.00 0.00 18 MET A O 16
ATOM 6579 N N . CYS A 1 19 ? -5.096 -11.139 14.290 1.00 0.00 19 CYS A N 16
ATOM 6580 C CA . CYS A 1 19 ? -4.518 -10.871 12.930 1.00 0.00 19 CYS A CA 16
ATOM 6581 C C . CYS A 1 19 ? -3.961 -12.044 12.127 1.00 0.00 19 CYS A C 16
ATOM 6582 O O . CYS A 1 19 ? -3.153 -12.824 12.592 1.00 0.00 19 CYS A O 16
ATOM 6589 N N . SER A 1 20 ? -4.459 -12.091 10.916 1.00 0.00 20 SER A N 16
ATOM 6590 C CA . SER A 1 20 ? -4.084 -13.118 9.915 1.00 0.00 20 SER A CA 16
ATOM 6591 C C . SER A 1 20 ? -2.871 -12.515 9.197 1.00 0.00 20 SER A C 16
ATOM 6592 O O . SER A 1 20 ? -2.943 -12.119 8.049 1.00 0.00 20 SER A O 16
ATOM 6600 N N . ARG A 1 21 ? -1.795 -12.466 9.941 1.00 0.00 21 ARG A N 16
ATOM 6601 C CA . ARG A 1 21 ? -0.484 -11.921 9.461 1.00 0.00 21 ARG A CA 16
ATOM 6602 C C . ARG A 1 21 ? -0.507 -10.402 9.226 1.00 0.00 21 ARG A C 16
ATOM 6603 O O . ARG A 1 21 ? 0.479 -9.856 8.769 1.00 0.00 21 ARG A O 16
ATOM 6624 N N . GLY A 1 22 ? -1.609 -9.757 9.537 1.00 0.00 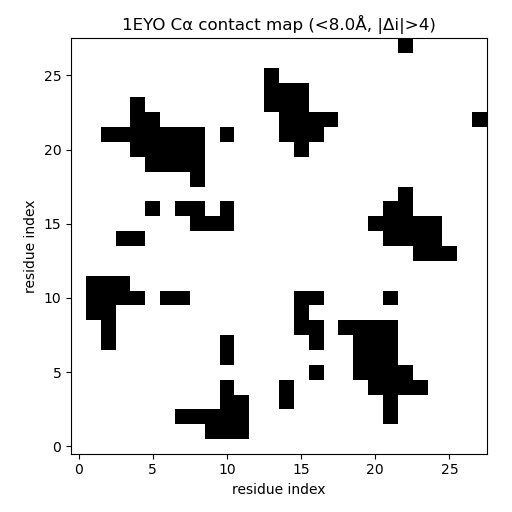22 GLY A N 16
ATOM 6625 C CA . GLY A 1 22 ? -1.674 -8.269 9.323 1.00 0.00 22 GLY A CA 16
ATOM 6626 C C . GLY A 1 22 ? -3.047 -7.755 8.878 1.00 0.00 22 GLY A C 16
ATOM 6627 O O . GLY A 1 22 ? -3.160 -6.637 8.415 1.00 0.00 22 GLY A O 16
ATOM 6631 N N . LYS A 1 23 ? -4.047 -8.584 9.029 1.00 0.00 23 LYS A N 16
ATOM 6632 C CA . LYS A 1 23 ? -5.446 -8.215 8.639 1.00 0.00 23 LYS A CA 16
ATOM 6633 C C . LYS A 1 23 ? -6.333 -8.793 9.737 1.00 0.00 23 LYS A C 16
ATOM 6634 O O . LYS A 1 23 ? -6.167 -9.950 10.065 1.00 0.00 23 LYS A O 16
ATOM 6653 N N . CYS A 1 24 ? -7.238 -8.018 10.283 1.00 0.00 24 CYS A N 16
ATOM 6654 C CA . CYS A 1 24 ? -8.097 -8.588 11.359 1.00 0.00 24 CYS A CA 16
ATOM 6655 C C . CYS A 1 24 ? -8.999 -9.707 10.868 1.00 0.00 24 CYS A C 16
ATOM 6656 O O . CYS A 1 24 ? -9.539 -9.695 9.779 1.00 0.00 24 CYS A O 16
ATOM 6663 N N . VAL A 1 25 ? -9.103 -10.653 11.755 1.00 0.00 25 VAL A N 16
ATOM 6664 C CA . VAL A 1 25 ? -9.912 -11.872 11.548 1.00 0.00 25 VAL A CA 16
ATOM 6665 C C . VAL A 1 25 ? -10.349 -12.322 12.935 1.00 0.00 25 VAL A C 16
ATOM 6666 O O . VAL A 1 25 ? -9.630 -12.125 13.895 1.00 0.00 25 VAL A O 16
ATOM 6679 N N . SER A 1 26 ? -11.512 -12.901 12.991 1.00 0.00 26 SER A N 16
ATOM 6680 C CA . SER A 1 26 ? -12.054 -13.390 14.288 1.00 0.00 26 SER A CA 16
ATOM 6681 C C . SER A 1 26 ? -11.069 -14.288 15.033 1.00 0.00 26 SER A C 16
ATOM 6682 O O . SER A 1 26 ? -10.379 -15.088 14.434 1.00 0.00 26 SER A O 16
ATOM 6690 N N . ILE A 1 27 ? -11.051 -14.108 16.328 1.00 0.00 27 ILE A N 16
ATOM 6691 C CA . ILE A 1 27 ? -10.145 -14.914 17.203 1.00 0.00 27 ILE A CA 16
ATOM 6692 C C . ILE A 1 27 ? -10.439 -16.411 17.014 1.00 0.00 27 ILE A C 16
ATOM 6693 O O . ILE A 1 27 ? -9.616 -17.253 17.317 1.00 0.00 27 ILE A O 16
ATOM 6709 N N . TYR A 1 28 ? -11.619 -16.677 16.512 1.00 0.00 28 TYR A N 16
ATOM 6710 C CA . TYR A 1 28 ? -12.064 -18.079 16.260 1.00 0.00 28 TYR A CA 16
ATOM 6711 C C . TYR A 1 28 ? -11.571 -18.503 14.873 1.00 0.00 28 TYR A C 16
ATOM 6712 O O . TYR A 1 28 ? -11.011 -19.570 14.712 1.00 0.00 28 TYR A O 16
ATOM 6730 N N . GLY A 1 29 ? -11.804 -17.637 13.915 1.00 0.00 29 GLY A N 16
ATOM 6731 C CA . GLY A 1 29 ? -11.385 -17.899 12.503 1.00 0.00 29 GLY A CA 16
ATOM 6732 C C . GLY A 1 29 ? -9.884 -18.211 12.438 1.00 0.00 29 GLY A C 16
ATOM 6733 O O . GLY A 1 29 ? -9.464 -19.177 11.831 1.00 0.00 29 GLY A O 16
ATOM 6737 N N . GLU A 1 30 ? -9.137 -17.355 13.082 1.00 0.00 30 GLU A N 16
ATOM 6738 C CA . GLU A 1 30 ? -7.653 -17.467 13.152 1.00 0.00 30 GLU A CA 16
ATOM 6739 C C . GLU A 1 30 ? -7.205 -17.179 14.598 1.00 0.00 30 GLU A C 16
ATOM 6740 O O . GLU A 1 30 ? -7.805 -16.296 15.191 1.00 0.00 30 GLU A O 16
ATOM 6753 N N . SER A 1 1 ? -10.133 4.681 16.541 1.00 0.00 1 SER A N 17
ATOM 6754 C CA . SER A 1 1 ? -11.089 3.546 16.392 1.00 0.00 1 SER A CA 17
ATOM 6755 C C . SER A 1 1 ? -10.318 2.225 16.244 1.00 0.00 1 SER A C 17
ATOM 6756 O O . SER A 1 1 ? -9.215 2.203 15.734 1.00 0.00 1 SER A O 17
ATOM 6766 N N . CYS A 1 2 ? -10.937 1.163 16.697 1.00 0.00 2 CYS A N 17
ATOM 6767 C CA . CYS A 1 2 ? -10.304 -0.190 16.616 1.00 0.00 2 CYS A CA 17
ATOM 6768 C C . CYS A 1 2 ? -10.278 -0.702 15.171 1.00 0.00 2 CYS A C 17
ATOM 6769 O O . CYS A 1 2 ? -11.036 -0.257 14.331 1.00 0.00 2 CYS A O 17
ATOM 6776 N N . SER A 1 3 ? -9.389 -1.632 14.941 1.00 0.00 3 SER A N 17
ATOM 6777 C CA . SER A 1 3 ? -9.219 -2.246 13.594 1.00 0.00 3 SER A CA 17
ATOM 6778 C C . SER A 1 3 ? -10.186 -3.442 13.477 1.00 0.00 3 SER A C 17
ATOM 6779 O O . SER A 1 3 ? -9.986 -4.468 14.095 1.00 0.00 3 SER A O 17
ATOM 6787 N N . GLY A 1 4 ? -11.224 -3.283 12.694 1.00 0.00 4 GLY A N 17
ATOM 6788 C CA . GLY A 1 4 ? -12.216 -4.380 12.514 1.00 0.00 4 GLY A CA 17
ATOM 6789 C C . GLY A 1 4 ? -11.673 -5.394 11.493 1.00 0.00 4 GLY A C 17
ATOM 6790 O O . GLY A 1 4 ? -10.537 -5.292 11.079 1.00 0.00 4 GLY A O 17
ATOM 6794 N N . ARG A 1 5 ? -12.485 -6.342 11.104 1.00 0.00 5 ARG A N 17
ATOM 6795 C CA . ARG A 1 5 ? -12.054 -7.384 10.117 1.00 0.00 5 ARG A CA 17
ATOM 6796 C C . ARG A 1 5 ? -11.172 -6.901 8.946 1.00 0.00 5 ARG A C 17
ATOM 6797 O O . ARG A 1 5 ? -11.536 -6.033 8.178 1.00 0.00 5 ARG A O 17
ATOM 6818 N N . ASP A 1 6 ? -10.020 -7.529 8.908 1.00 0.00 6 ASP A N 17
ATOM 6819 C CA . ASP A 1 6 ? -8.933 -7.310 7.897 1.00 0.00 6 ASP A CA 17
ATOM 6820 C C . ASP A 1 6 ? -8.030 -6.089 8.118 1.00 0.00 6 ASP A C 17
ATOM 6821 O O . ASP A 1 6 ? -7.141 -5.835 7.327 1.00 0.00 6 ASP A O 17
ATOM 6830 N N . SER A 1 7 ? -8.264 -5.364 9.176 1.00 0.00 7 SER A N 17
ATOM 6831 C CA . SER A 1 7 ? -7.424 -4.152 9.464 1.00 0.00 7 SER A CA 17
ATOM 6832 C C . SER A 1 7 ? -6.070 -4.537 10.104 1.00 0.00 7 SER A C 17
ATOM 6833 O O . SER A 1 7 ? -5.940 -5.611 10.655 1.00 0.00 7 SER A O 17
ATOM 6841 N N . ARG A 1 8 ? -5.105 -3.647 10.009 1.00 0.00 8 ARG A N 17
ATOM 6842 C CA . ARG A 1 8 ? -3.738 -3.894 10.582 1.00 0.00 8 ARG A CA 17
ATOM 6843 C C . ARG A 1 8 ? -3.747 -4.191 12.095 1.00 0.00 8 ARG A C 17
ATOM 6844 O O . ARG A 1 8 ? -4.338 -3.468 12.874 1.00 0.00 8 ARG A O 17
ATOM 6865 N N . CYS A 1 9 ? -3.088 -5.268 12.446 1.00 0.00 9 CYS A N 17
ATOM 6866 C CA . CYS A 1 9 ? -2.988 -5.726 13.863 1.00 0.00 9 CYS A CA 17
ATOM 6867 C C . CYS A 1 9 ? -1.810 -6.709 14.069 1.00 0.00 9 CYS A C 17
ATOM 6868 O O . CYS A 1 9 ? -1.104 -6.995 13.121 1.00 0.00 9 CYS A O 17
ATOM 6905 N N . VAL A 1 12 ? -3.950 -4.199 17.802 1.00 0.00 12 VAL A N 17
ATOM 6906 C CA . VAL A 1 12 ? -4.752 -3.023 17.357 1.00 0.00 12 VAL A CA 17
ATOM 6907 C C . VAL A 1 12 ? -6.225 -3.327 17.102 1.00 0.00 12 VAL A C 17
ATOM 6908 O O . VAL A 1 12 ? -7.077 -2.499 17.358 1.00 0.00 12 VAL A O 17
ATOM 6921 N N . CYS A 1 13 ? -6.490 -4.504 16.598 1.00 0.00 13 CYS A N 17
ATOM 6922 C CA . CYS A 1 13 ? -7.899 -4.878 16.306 1.00 0.00 13 CYS A CA 17
ATOM 6923 C C . CYS A 1 13 ? -8.900 -4.768 17.448 1.00 0.00 13 CYS A C 17
ATOM 6924 O O . CYS A 1 13 ? -8.575 -4.647 18.613 1.00 0.00 13 CYS A O 17
ATOM 6931 N N . CYS A 1 14 ? -10.117 -4.825 16.987 1.00 0.00 14 CYS A N 17
ATOM 6932 C CA . CYS A 1 14 ? -11.328 -4.745 17.839 1.00 0.00 14 CYS A CA 17
ATOM 6933 C C . CYS A 1 14 ? -11.432 -5.967 18.759 1.00 0.00 14 CYS A C 17
ATOM 6934 O O . CYS A 1 14 ? -10.721 -6.939 18.586 1.00 0.00 14 CYS A O 17
ATOM 6941 N N . MET A 1 15 ? -12.322 -5.868 19.712 1.00 0.00 15 MET A N 17
ATOM 6942 C CA . MET A 1 15 ? -12.532 -6.979 20.684 1.00 0.00 15 MET A CA 17
ATOM 6943 C C . MET A 1 15 ? -13.127 -8.197 19.963 1.00 0.00 15 MET A C 17
ATOM 6944 O O . MET A 1 15 ? -14.270 -8.174 19.546 1.00 0.00 15 MET A O 17
ATOM 6958 N N . GLY A 1 16 ? -12.320 -9.221 19.843 1.00 0.00 16 GLY A N 17
ATOM 6959 C CA . GLY A 1 16 ? -12.747 -10.477 19.166 1.00 0.00 16 GLY A CA 17
ATOM 6960 C C . GLY A 1 16 ? -11.840 -10.711 17.957 1.00 0.00 16 GLY A C 17
ATOM 6961 O O . GLY A 1 16 ? -11.763 -11.815 17.464 1.00 0.00 16 GLY A O 17
ATOM 6965 N N . LEU A 1 17 ? -11.185 -9.664 17.521 1.00 0.00 17 LEU A N 17
ATOM 6966 C CA . LEU A 1 17 ? -10.258 -9.719 16.352 1.00 0.00 17 LEU A CA 17
ATOM 6967 C C . LEU A 1 17 ? -8.778 -9.657 16.795 1.00 0.00 17 LEU A C 17
ATOM 6968 O O . LEU A 1 17 ? -8.445 -8.981 17.749 1.00 0.00 17 LEU A O 17
ATOM 6984 N N . MET A 1 18 ? -7.951 -10.373 16.073 1.00 0.00 18 MET A N 17
ATOM 6985 C CA . MET A 1 18 ? -6.476 -10.441 16.333 1.00 0.00 18 MET A CA 17
ATOM 6986 C C . MET A 1 18 ? -5.828 -10.179 14.959 1.00 0.00 18 MET A C 17
ATOM 6987 O O . MET A 1 18 ? -6.196 -9.204 14.340 1.00 0.00 18 MET A O 17
ATOM 7001 N N . CYS A 1 19 ? -4.909 -10.996 14.494 1.00 0.00 19 CYS A N 17
ATOM 7002 C CA . CYS A 1 19 ? -4.294 -10.727 13.152 1.00 0.00 19 CYS A CA 17
ATOM 7003 C C . CYS A 1 19 ? -3.663 -11.912 12.429 1.00 0.00 19 CYS A C 17
ATOM 7004 O O . CYS A 1 19 ? -2.801 -12.600 12.943 1.00 0.00 19 CYS A O 17
ATOM 7011 N N . SER A 1 20 ? -4.152 -12.085 11.228 1.00 0.00 20 SER A N 17
ATOM 7012 C CA . SER A 1 20 ? -3.696 -13.159 10.315 1.00 0.00 20 SER A CA 17
ATOM 7013 C C . SER A 1 20 ? -2.579 -12.511 9.488 1.00 0.00 20 SER A C 17
ATOM 7014 O O . SER A 1 20 ? -2.750 -12.198 8.325 1.00 0.00 20 SER A O 17
ATOM 7022 N N . ARG A 1 21 ? -1.474 -12.330 10.169 1.00 0.00 21 ARG A N 17
ATOM 7023 C CA . ARG A 1 21 ? -0.228 -11.721 9.605 1.00 0.00 21 ARG A CA 17
ATOM 7024 C C . ARG A 1 21 ? -0.298 -10.192 9.440 1.00 0.00 21 ARG A C 17
ATOM 7025 O O . ARG A 1 21 ? 0.690 -9.576 9.086 1.00 0.00 21 ARG A O 17
ATOM 7046 N N . GLY A 1 22 ? -1.443 -9.614 9.701 1.00 0.00 22 GLY A N 17
ATOM 7047 C CA . GLY A 1 22 ? -1.575 -8.124 9.556 1.00 0.00 22 GLY A CA 17
ATOM 7048 C C . GLY A 1 22 ? -2.968 -7.695 9.089 1.00 0.00 22 GLY A C 17
ATOM 7049 O O . GLY A 1 22 ? -3.146 -6.588 8.618 1.00 0.00 22 GLY A O 17
ATOM 7053 N N . LYS A 1 23 ? -3.911 -8.588 9.233 1.00 0.00 23 LYS A N 17
ATOM 7054 C CA . LYS A 1 23 ? -5.325 -8.322 8.828 1.00 0.00 23 LYS A CA 17
ATOM 7055 C C . LYS A 1 23 ? -6.180 -8.943 9.928 1.00 0.00 23 LYS A C 17
ATOM 7056 O O . LYS A 1 23 ? -5.966 -10.091 10.259 1.00 0.00 23 LYS A O 17
ATOM 7075 N N . CYS A 1 24 ? -7.115 -8.205 10.469 1.00 0.00 24 CYS A N 17
ATOM 7076 C CA . CYS A 1 24 ? -7.958 -8.786 11.549 1.00 0.00 24 CYS A CA 17
ATOM 7077 C C . CYS A 1 24 ? -8.785 -9.988 11.112 1.00 0.00 24 CYS A C 17
ATOM 7078 O O . CYS A 1 24 ? -9.304 -10.073 10.016 1.00 0.00 24 CYS A O 17
ATOM 7085 N N . VAL A 1 25 ? -8.848 -10.885 12.053 1.00 0.00 25 VAL A N 17
ATOM 7086 C CA . VAL A 1 25 ? -9.580 -12.163 11.925 1.00 0.00 25 VAL A CA 17
ATOM 7087 C C . VAL A 1 25 ? -9.988 -12.517 13.350 1.00 0.00 25 VAL A C 17
ATOM 7088 O O . VAL A 1 25 ? -9.289 -12.196 14.289 1.00 0.00 25 VAL A O 17
ATOM 7101 N N . SER A 1 26 ? -11.107 -13.164 13.458 1.00 0.00 26 SER A N 17
ATOM 7102 C CA . SER A 1 26 ? -11.639 -13.585 14.773 1.00 0.00 26 SER A CA 17
ATOM 7103 C C . SER A 1 26 ? -10.620 -14.480 15.479 1.00 0.00 26 SER A C 17
ATOM 7104 O O . SER A 1 26 ? -9.946 -15.266 14.841 1.00 0.00 26 SER A O 17
ATOM 7112 N N . ILE A 1 27 ? -10.546 -14.310 16.774 1.00 0.00 27 ILE A N 17
ATOM 7113 C CA . ILE A 1 27 ? -9.613 -15.105 17.629 1.00 0.00 27 ILE A CA 17
ATOM 7114 C C . ILE A 1 27 ? -9.739 -16.609 17.327 1.00 0.00 27 ILE A C 17
ATOM 7115 O O . ILE A 1 27 ? -8.864 -17.388 17.650 1.00 0.00 27 ILE A O 17
ATOM 7131 N N . TYR A 1 28 ? -10.843 -16.950 16.711 1.00 0.00 28 TYR A N 17
ATOM 7132 C CA . TYR A 1 28 ? -11.125 -18.364 16.333 1.00 0.00 28 TYR A CA 17
ATOM 7133 C C . TYR A 1 28 ? -10.324 -18.652 15.055 1.00 0.00 28 TYR A C 17
ATOM 7134 O O . TYR A 1 28 ? -9.521 -19.565 15.017 1.00 0.00 28 TYR A O 17
ATOM 7152 N N . GLY A 1 29 ? -10.578 -17.849 14.049 1.00 0.00 29 GLY A N 17
ATOM 7153 C CA . GLY A 1 29 ? -9.888 -17.985 12.735 1.00 0.00 29 GLY A CA 17
ATOM 7154 C C . GLY A 1 29 ? -10.805 -17.639 11.556 1.00 0.00 29 GLY A C 17
ATOM 7155 O O . GLY A 1 29 ? -10.516 -18.011 10.433 1.00 0.00 29 GLY A O 17
ATOM 7159 N N . GLU A 1 30 ? -11.877 -16.939 11.836 1.00 0.00 30 GLU A N 17
ATOM 7160 C CA . GLU A 1 30 ? -12.849 -16.542 10.765 1.00 0.00 30 GLU A CA 17
ATOM 7161 C C . GLU A 1 30 ? -12.542 -15.141 10.199 1.00 0.00 30 GLU A C 17
ATOM 7162 O O . GLU A 1 30 ? -12.684 -14.973 8.999 1.00 0.00 30 GLU A O 17
ATOM 7175 N N . SER A 1 1 ? -9.874 4.734 17.551 1.00 0.00 1 SER A N 18
ATOM 7176 C CA . SER A 1 1 ? -10.918 3.681 17.395 1.00 0.00 1 SER A CA 18
ATOM 7177 C C . SER A 1 1 ? -10.266 2.352 16.987 1.00 0.00 1 SER A C 18
ATOM 7178 O O . SER A 1 1 ? -9.311 2.335 16.234 1.00 0.00 1 SER A O 18
ATOM 7188 N N . CYS A 1 2 ? -10.810 1.276 17.500 1.00 0.00 2 CYS A N 18
ATOM 7189 C CA . CYS A 1 2 ? -10.272 -0.085 17.182 1.00 0.00 2 CYS A CA 18
ATOM 7190 C C . CYS A 1 2 ? -10.403 -0.398 15.687 1.00 0.00 2 CYS A C 18
ATOM 7191 O O . CYS A 1 2 ? -11.219 0.180 14.994 1.00 0.00 2 CYS A O 18
ATOM 7198 N N . SER A 1 3 ? -9.583 -1.316 15.248 1.00 0.00 3 SER A N 18
ATOM 7199 C CA . SER A 1 3 ? -9.566 -1.744 13.825 1.00 0.00 3 SER A CA 18
ATOM 7200 C C . SER A 1 3 ? -10.414 -3.012 13.625 1.00 0.00 3 SER A C 18
ATOM 7201 O O . SER A 1 3 ? -10.132 -4.049 14.189 1.00 0.00 3 SER A O 18
ATOM 7209 N N . GLY A 1 4 ? -11.440 -2.904 12.823 1.00 0.00 4 GLY A N 18
ATOM 7210 C CA . GLY A 1 4 ? -12.320 -4.071 12.565 1.00 0.00 4 GLY A CA 18
ATOM 7211 C C . GLY A 1 4 ? -11.689 -4.990 11.506 1.00 0.00 4 GLY A C 18
ATOM 7212 O O . GLY A 1 4 ? -10.538 -4.840 11.146 1.00 0.00 4 GLY A O 18
ATOM 7216 N N . ARG A 1 5 ? -12.473 -5.923 11.035 1.00 0.00 5 ARG A N 18
ATOM 7217 C CA . ARG A 1 5 ? -12.007 -6.901 10.004 1.00 0.00 5 ARG A CA 18
ATOM 7218 C C . ARG A 1 5 ? -11.122 -6.369 8.862 1.00 0.00 5 ARG A C 18
ATOM 7219 O O . ARG A 1 5 ? -11.443 -5.406 8.193 1.00 0.00 5 ARG A O 18
ATOM 7240 N N . ASP A 1 6 ? -10.019 -7.066 8.730 1.00 0.00 6 ASP A N 18
ATOM 7241 C CA . ASP A 1 6 ? -8.943 -6.821 7.706 1.00 0.00 6 ASP A CA 18
ATOM 7242 C C . ASP A 1 6 ? -7.927 -5.717 8.018 1.00 0.00 6 ASP A C 18
ATOM 7243 O O . ASP A 1 6 ? -7.033 -5.471 7.228 1.00 0.00 6 ASP A O 18
ATOM 7252 N N . SER A 1 7 ? -8.061 -5.081 9.150 1.00 0.00 7 SER A N 18
ATOM 7253 C CA . SER A 1 7 ? -7.088 -3.989 9.496 1.00 0.00 7 SER A CA 18
ATOM 7254 C C . SER A 1 7 ? -5.749 -4.543 10.016 1.00 0.00 7 SER A C 18
ATOM 7255 O O . SER A 1 7 ? -5.673 -5.671 10.458 1.00 0.00 7 SER A O 18
ATOM 7263 N N . ARG A 1 8 ? -4.737 -3.708 9.939 1.00 0.00 8 ARG A N 18
ATOM 7264 C CA . ARG A 1 8 ? -3.364 -4.086 10.403 1.00 0.00 8 ARG A CA 18
ATOM 7265 C C . ARG A 1 8 ? -3.412 -4.369 11.909 1.00 0.00 8 ARG A C 18
ATOM 7266 O O . ARG A 1 8 ? -3.938 -3.571 12.661 1.00 0.00 8 ARG A O 18
ATOM 7287 N N . CYS A 1 9 ? -2.864 -5.492 12.300 1.00 0.00 9 CYS A N 18
ATOM 7288 C CA . CYS A 1 9 ? -2.853 -5.894 13.736 1.00 0.00 9 CYS A CA 18
ATOM 7289 C C . CYS A 1 9 ? -1.780 -6.959 14.047 1.00 0.00 9 CYS A C 18
ATOM 7290 O O . CYS A 1 9 ? -1.096 -7.401 13.145 1.00 0.00 9 CYS A O 18
ATOM 7327 N N . VAL A 1 12 ? -3.978 -3.984 17.503 1.00 0.00 12 VAL A N 18
ATOM 7328 C CA . VAL A 1 12 ? -4.820 -2.873 16.967 1.00 0.00 12 VAL A CA 18
ATOM 7329 C C . VAL A 1 12 ? -6.284 -3.252 16.752 1.00 0.00 12 VAL A C 18
ATOM 7330 O O . VAL A 1 12 ? -7.170 -2.429 16.888 1.00 0.00 12 VAL A O 18
ATOM 7343 N N . CYS A 1 13 ? -6.507 -4.494 16.415 1.00 0.00 13 CYS A N 18
ATOM 7344 C CA . CYS A 1 13 ? -7.906 -4.937 16.179 1.00 0.00 13 CYS A CA 18
ATOM 7345 C C . CYS A 1 13 ? -8.878 -4.824 17.350 1.00 0.00 13 CYS A C 18
ATOM 7346 O O . CYS A 1 13 ? -8.515 -4.728 18.507 1.00 0.00 13 CYS A O 18
ATOM 7353 N N . CYS A 1 14 ? -10.113 -4.846 16.933 1.00 0.00 14 CYS A N 18
ATOM 7354 C CA . CYS A 1 14 ? -11.292 -4.754 17.830 1.00 0.00 14 CYS A CA 18
ATOM 7355 C C . CYS A 1 14 ? -11.460 -6.020 18.675 1.00 0.00 14 CYS A C 18
ATOM 7356 O O . CYS A 1 14 ? -10.788 -7.011 18.459 1.00 0.00 14 CYS A O 18
ATOM 7363 N N . MET A 1 15 ? -12.363 -5.936 19.619 1.00 0.00 15 MET A N 18
ATOM 7364 C CA . MET A 1 15 ? -12.644 -7.083 20.528 1.00 0.00 15 MET A CA 18
ATOM 7365 C C . MET A 1 15 ? -13.305 -8.223 19.747 1.00 0.00 15 MET A C 18
ATOM 7366 O O . MET A 1 15 ? -14.451 -8.127 19.349 1.00 0.00 15 MET A O 18
ATOM 7380 N N . GLY A 1 16 ? -12.538 -9.265 19.557 1.00 0.00 16 GLY A N 18
ATOM 7381 C CA . GLY A 1 16 ? -13.016 -10.468 18.816 1.00 0.00 16 GLY A CA 18
ATOM 7382 C C . GLY A 1 16 ? -12.118 -10.676 17.594 1.00 0.00 16 GLY A C 18
ATOM 7383 O O . GLY A 1 16 ? -12.106 -11.745 17.022 1.00 0.00 16 GLY A O 18
ATOM 7387 N N . LEU A 1 17 ? -11.398 -9.642 17.236 1.00 0.00 17 LEU A N 18
ATOM 7388 C CA . LEU A 1 17 ? -10.471 -9.675 16.072 1.00 0.00 17 LEU A CA 18
ATOM 7389 C C . LEU A 1 17 ? -9.002 -9.670 16.543 1.00 0.00 17 LEU A C 18
ATOM 7390 O O . LEU A 1 17 ? -8.661 -8.986 17.489 1.00 0.00 17 LEU A O 18
ATOM 7406 N N . MET A 1 18 ? -8.190 -10.438 15.860 1.00 0.00 18 MET A N 18
ATOM 7407 C CA . MET A 1 18 ? -6.727 -10.547 16.171 1.00 0.00 18 MET A CA 18
ATOM 7408 C C . MET A 1 18 ? -6.057 -10.270 14.815 1.00 0.00 18 MET A C 18
ATOM 7409 O O . MET A 1 18 ? -6.417 -9.291 14.200 1.00 0.00 18 MET A O 18
ATOM 7423 N N . CYS A 1 19 ? -5.129 -11.079 14.360 1.00 0.00 19 CYS A N 18
ATOM 7424 C CA . CYS A 1 19 ? -4.501 -10.792 13.034 1.00 0.00 19 CYS A CA 18
ATOM 7425 C C . CYS A 1 19 ? -3.942 -11.983 12.258 1.00 0.00 19 CYS A C 18
ATOM 7426 O O . CYS A 1 19 ? -3.129 -12.747 12.742 1.00 0.00 19 CYS A O 18
ATOM 7433 N N . SER A 1 20 ? -4.443 -12.067 11.053 1.00 0.00 20 SER A N 18
ATOM 7434 C CA . SER A 1 20 ? -4.064 -13.123 10.078 1.00 0.00 20 SER A CA 18
ATOM 7435 C C . SER A 1 20 ? -2.807 -12.577 9.392 1.00 0.00 20 SER A C 18
ATOM 7436 O O . SER A 1 20 ? -2.810 -12.240 8.223 1.00 0.00 20 SER A O 18
ATOM 7444 N N . ARG A 1 21 ? -1.763 -12.505 10.177 1.00 0.00 21 ARG A N 18
ATOM 7445 C CA . ARG A 1 21 ? -0.432 -12.000 9.710 1.00 0.00 21 ARG A CA 18
ATOM 7446 C C . ARG A 1 21 ? -0.465 -10.498 9.379 1.00 0.00 21 ARG A C 18
ATOM 7447 O O . ARG A 1 21 ? 0.521 -9.970 8.904 1.00 0.00 21 ARG A O 18
ATOM 7468 N N . GLY A 1 22 ? -1.582 -9.852 9.635 1.00 0.00 22 GLY A N 18
ATOM 7469 C CA . GLY A 1 22 ? -1.671 -8.383 9.333 1.00 0.00 22 GLY A CA 18
ATOM 7470 C C . GLY A 1 22 ? -3.072 -7.910 8.924 1.00 0.00 22 GLY A C 18
ATOM 7471 O O . GLY A 1 22 ? -3.219 -6.801 8.450 1.00 0.00 22 GLY A O 18
ATOM 7475 N N . LYS A 1 23 ? -4.060 -8.744 9.111 1.00 0.00 23 LYS A N 18
ATOM 7476 C CA . LYS A 1 23 ? -5.464 -8.371 8.745 1.00 0.00 23 LYS A CA 18
ATOM 7477 C C . LYS A 1 23 ? -6.367 -8.893 9.856 1.00 0.00 23 LYS A C 18
ATOM 7478 O O . LYS A 1 23 ? -6.247 -10.045 10.209 1.00 0.00 23 LYS A O 18
ATOM 7497 N N . CYS A 1 24 ? -7.235 -8.068 10.384 1.00 0.00 24 CYS A N 18
ATOM 7498 C CA . CYS A 1 24 ? -8.122 -8.558 11.475 1.00 0.00 24 CYS A CA 18
ATOM 7499 C C . CYS A 1 24 ? -9.023 -9.704 11.022 1.00 0.00 24 CYS A C 18
ATOM 7500 O O . CYS A 1 24 ? -9.632 -9.676 9.971 1.00 0.00 24 CYS A O 18
ATOM 7507 N N . VAL A 1 25 ? -9.049 -10.687 11.879 1.00 0.00 25 VAL A N 18
ATOM 7508 C CA . VAL A 1 25 ? -9.847 -11.916 11.665 1.00 0.00 25 VAL A CA 18
ATOM 7509 C C . VAL A 1 25 ? -10.311 -12.411 13.030 1.00 0.00 25 VAL A C 18
ATOM 7510 O O . VAL A 1 25 ? -9.619 -12.239 14.013 1.00 0.00 25 VAL A O 18
ATOM 7523 N N . SER A 1 26 ? -11.473 -13.000 13.030 1.00 0.00 26 SER A N 18
ATOM 7524 C CA . SER A 1 26 ? -12.068 -13.544 14.283 1.00 0.00 26 SER A CA 18
ATOM 7525 C C . SER A 1 26 ? -11.100 -14.502 14.961 1.00 0.00 26 SER A C 18
ATOM 7526 O O . SER A 1 26 ? -10.515 -15.346 14.315 1.00 0.00 26 SER A O 18
ATOM 7534 N N . ILE A 1 27 ? -10.984 -14.317 16.246 1.00 0.00 27 ILE A N 18
ATOM 7535 C CA . ILE A 1 27 ? -10.084 -15.167 17.078 1.00 0.00 27 ILE A CA 18
ATOM 7536 C C . ILE A 1 27 ? -10.419 -16.659 16.894 1.00 0.00 27 ILE A C 18
ATOM 7537 O O . ILE A 1 27 ? -9.602 -17.517 17.165 1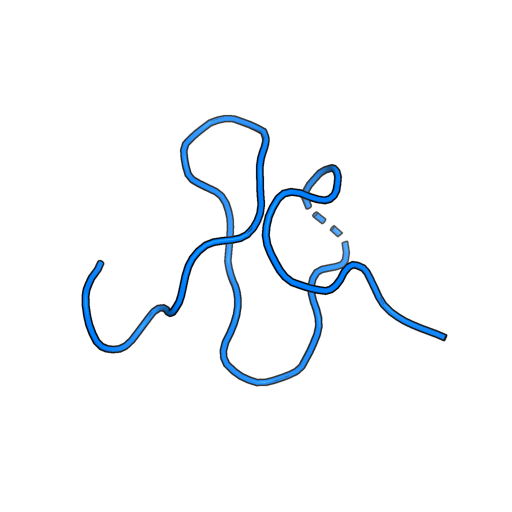.00 0.00 27 ILE A O 18
ATOM 7553 N N . TYR A 1 28 ? -11.620 -16.903 16.433 1.00 0.00 28 TYR A N 18
ATOM 7554 C CA . TYR A 1 28 ? -12.104 -18.296 16.194 1.00 0.00 28 TYR A CA 18
ATOM 7555 C C . TYR A 1 28 ? -11.742 -18.699 14.760 1.00 0.00 28 TYR A C 18
ATOM 7556 O O . TYR A 1 28 ? -11.177 -19.752 14.531 1.00 0.00 28 TYR A O 18
ATOM 7574 N N . GLY A 1 29 ? -12.088 -17.827 13.844 1.00 0.00 29 GLY A N 18
ATOM 7575 C CA . GLY A 1 29 ? -11.814 -18.060 12.392 1.00 0.00 29 GLY A CA 18
ATOM 7576 C C . GLY A 1 29 ? -10.331 -18.330 12.100 1.00 0.00 29 GLY A C 18
ATOM 7577 O O . GLY A 1 29 ? -9.984 -19.313 11.474 1.00 0.00 29 GLY A O 18
ATOM 7581 N N . GLU A 1 30 ? -9.509 -17.430 12.571 1.00 0.00 30 GLU A N 18
ATOM 7582 C CA . GLU A 1 30 ? -8.036 -17.521 12.385 1.00 0.00 30 GLU A CA 18
ATOM 7583 C C . GLU A 1 30 ? -7.317 -16.643 13.430 1.00 0.00 30 GLU A C 18
ATOM 7584 O O . GLU A 1 30 ? -6.306 -17.110 13.926 1.00 0.00 30 GLU A O 18
ATOM 7597 N N . SER A 1 1 ? -12.235 3.485 16.183 1.00 0.00 1 SER A N 19
ATOM 7598 C CA . SER A 1 1 ? -11.544 3.445 17.507 1.00 0.00 1 SER A CA 19
ATOM 7599 C C . SER A 1 1 ? -10.787 2.129 17.709 1.00 0.00 1 SER A C 19
ATOM 7600 O O . SER A 1 1 ? -10.164 1.895 18.727 1.00 0.00 1 SER A O 19
ATOM 7610 N N . CYS A 1 2 ? -10.886 1.323 16.696 1.00 0.00 2 CYS A N 19
ATOM 7611 C CA . CYS A 1 2 ? -10.232 -0.021 16.659 1.00 0.00 2 CYS A CA 19
ATOM 7612 C C . CYS A 1 2 ? -10.131 -0.516 15.213 1.00 0.00 2 CYS A C 19
ATOM 7613 O O . CYS A 1 2 ? -10.914 -0.133 14.365 1.00 0.00 2 CYS A O 19
ATOM 7620 N N . SER A 1 3 ? -9.160 -1.362 14.986 1.00 0.00 3 SER A N 19
ATOM 7621 C CA . SER A 1 3 ? -8.928 -1.936 13.630 1.00 0.00 3 SER A CA 19
ATOM 7622 C C . SER A 1 3 ? -9.905 -3.112 13.416 1.00 0.00 3 SER A C 19
ATOM 7623 O O . SER A 1 3 ? -9.658 -4.227 13.829 1.00 0.00 3 SER A O 19
ATOM 7631 N N . GLY A 1 4 ? -11.012 -2.839 12.775 1.00 0.00 4 GLY A N 19
ATOM 7632 C CA . GLY A 1 4 ? -12.019 -3.906 12.516 1.00 0.00 4 GLY A CA 19
ATOM 7633 C C . GLY A 1 4 ? -11.491 -4.883 11.453 1.00 0.00 4 GLY A C 19
ATOM 7634 O O . GLY A 1 4 ? -10.394 -4.723 10.955 1.00 0.00 4 GLY A O 19
ATOM 7638 N N . ARG A 1 5 ? -12.290 -5.868 11.132 1.00 0.00 5 ARG A N 19
ATOM 7639 C CA . ARG A 1 5 ? -11.899 -6.897 10.117 1.00 0.00 5 ARG A CA 19
ATOM 7640 C C . ARG A 1 5 ? -11.145 -6.348 8.892 1.00 0.00 5 ARG A C 19
ATOM 7641 O O . ARG A 1 5 ? -11.622 -5.459 8.215 1.00 0.00 5 ARG A O 19
ATOM 7662 N N . ASP A 1 6 ? -9.980 -6.929 8.698 1.00 0.00 6 ASP A N 19
ATOM 7663 C CA . ASP A 1 6 ? -9.015 -6.616 7.581 1.00 0.00 6 ASP A CA 19
ATOM 7664 C C . ASP A 1 6 ? -7.971 -5.528 7.888 1.00 0.00 6 ASP A C 19
ATOM 7665 O O . ASP A 1 6 ? -7.067 -5.338 7.098 1.00 0.00 6 ASP A O 19
ATOM 7674 N N . SER A 1 7 ? -8.112 -4.859 9.004 1.00 0.00 7 SER A N 19
ATOM 7675 C CA . SER A 1 7 ? -7.138 -3.775 9.382 1.00 0.00 7 SER A CA 19
ATOM 7676 C C . SER A 1 7 ? -5.821 -4.315 9.976 1.00 0.00 7 SER A C 19
ATOM 7677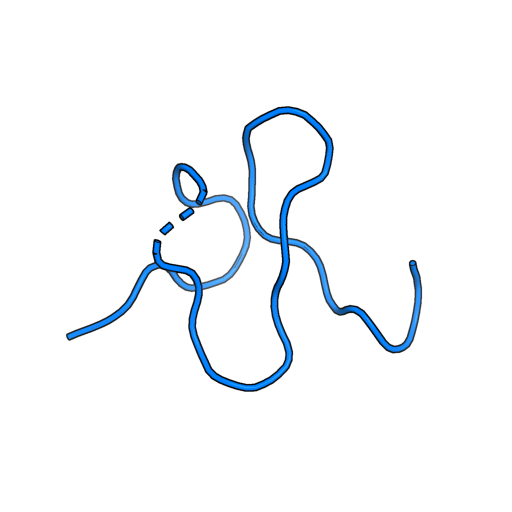 O O . SER A 1 7 ? -5.782 -5.419 10.480 1.00 0.00 7 SER A O 19
ATOM 7685 N N . ARG A 1 8 ? -4.786 -3.509 9.893 1.00 0.00 8 ARG A N 19
ATOM 7686 C CA . ARG A 1 8 ? -3.436 -3.891 10.426 1.00 0.00 8 ARG A CA 19
ATOM 7687 C C . ARG A 1 8 ? -3.476 -4.133 11.946 1.00 0.00 8 ARG A C 19
ATOM 7688 O O . ARG A 1 8 ? -4.034 -3.351 12.690 1.00 0.00 8 ARG A O 19
ATOM 7709 N N . CYS A 1 9 ? -2.877 -5.228 12.340 1.00 0.00 9 CYS A N 19
ATOM 7710 C CA . CYS A 1 9 ? -2.816 -5.645 13.772 1.00 0.00 9 CYS A CA 19
ATOM 7711 C C . CYS A 1 9 ? -1.688 -6.673 14.022 1.00 0.00 9 CYS A C 19
ATOM 7712 O O . CYS A 1 9 ? -0.990 -7.028 13.092 1.00 0.00 9 CYS A O 19
ATOM 7749 N N . VAL A 1 12 ? -3.893 -3.984 17.627 1.00 0.00 12 VAL A N 19
ATOM 7750 C CA . VAL A 1 12 ? -4.724 -2.847 17.136 1.00 0.00 12 VAL A CA 19
ATOM 7751 C C . VAL A 1 12 ? -6.202 -3.159 16.920 1.00 0.00 12 VAL A C 19
ATOM 7752 O O . VAL A 1 12 ? -7.047 -2.313 17.143 1.00 0.00 12 VAL A O 19
ATOM 7765 N N . CYS A 1 13 ? -6.487 -4.358 16.488 1.00 0.00 13 CYS A N 19
ATOM 7766 C CA . CYS A 1 13 ? -7.911 -4.708 16.248 1.00 0.00 13 CYS A CA 19
ATOM 7767 C C . CYS A 1 13 ? -8.909 -4.619 17.391 1.00 0.00 13 CYS A C 19
ATOM 7768 O O . CYS A 1 13 ? -8.585 -4.523 18.559 1.00 0.00 13 CYS A O 19
ATOM 7775 N N . CYS A 1 14 ? -10.127 -4.663 16.923 1.00 0.00 14 CYS A N 19
ATOM 7776 C CA . CYS A 1 14 ? -11.339 -4.600 17.774 1.00 0.00 14 CYS A CA 19
ATOM 7777 C C . CYS A 1 14 ? -11.483 -5.861 18.630 1.00 0.00 14 CYS A C 19
ATOM 7778 O O . CYS A 1 14 ? -10.755 -6.821 18.461 1.00 0.00 14 CYS A O 19
ATOM 7785 N N . MET A 1 15 ? -12.428 -5.804 19.531 1.00 0.00 15 MET A N 19
ATOM 7786 C CA . MET A 1 15 ? -12.695 -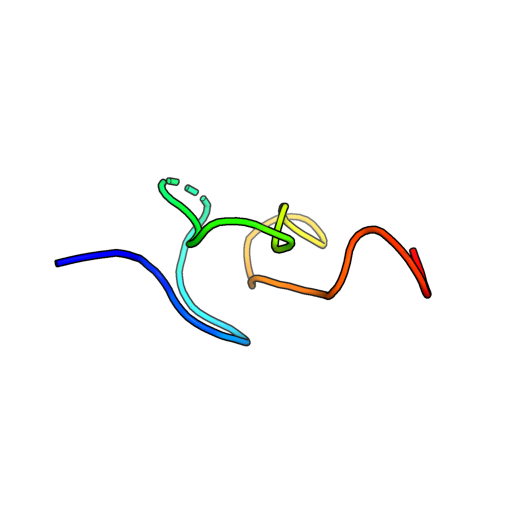6.949 20.443 1.00 0.00 15 MET A CA 19
ATOM 7787 C C . MET A 1 15 ? -13.173 -8.183 19.667 1.00 0.00 15 MET A C 19
ATOM 7788 O O . MET A 1 15 ? -14.255 -8.193 19.111 1.00 0.00 15 MET A O 19
ATOM 7802 N N . GLY A 1 16 ? -12.326 -9.181 19.662 1.00 0.00 16 GLY A N 19
ATOM 7803 C CA . GLY A 1 16 ? -12.614 -10.465 18.961 1.00 0.00 16 GLY A CA 19
ATOM 7804 C C . GLY A 1 16 ? -11.676 -10.620 17.762 1.00 0.00 16 GLY A C 19
ATOM 7805 O O . GLY A 1 16 ? -11.505 -11.708 17.256 1.00 0.00 16 GLY A O 19
ATOM 7809 N N . LEU A 1 17 ? -11.090 -9.529 17.344 1.00 0.00 17 LEU A N 19
ATOM 7810 C CA . LEU A 1 17 ? -10.154 -9.546 16.186 1.00 0.00 17 LEU A CA 19
ATOM 7811 C C . LEU A 1 17 ? -8.677 -9.572 16.620 1.00 0.00 17 LEU A C 19
ATOM 7812 O O . LEU A 1 17 ? -8.300 -8.943 17.590 1.00 0.00 17 LEU A O 19
ATOM 7828 N N . MET A 1 18 ? -7.902 -10.312 15.868 1.00 0.00 18 MET A N 19
ATOM 7829 C CA . MET A 1 18 ? -6.432 -10.460 16.116 1.00 0.00 18 MET A CA 19
ATOM 7830 C C . MET A 1 18 ? -5.810 -10.110 14.751 1.00 0.00 18 MET A C 19
ATOM 7831 O O . MET A 1 18 ? -6.182 -9.101 14.193 1.00 0.00 18 MET A O 19
ATOM 7845 N N . CYS A 1 19 ? -4.903 -10.900 14.232 1.00 0.00 19 CYS A N 19
ATOM 7846 C CA . CYS A 1 19 ? -4.298 -10.573 12.903 1.00 0.00 19 CYS A CA 19
ATOM 7847 C C . CYS A 1 19 ? -3.709 -11.779 12.180 1.00 0.00 19 CYS A C 19
ATOM 7848 O O . CYS A 1 19 ? -2.812 -12.439 12.668 1.00 0.00 19 CYS A O 19
ATOM 7855 N N . SER A 1 20 ? -4.266 -12.008 11.017 1.00 0.00 20 SER A N 19
ATOM 7856 C CA . SER A 1 20 ? -3.833 -13.133 10.148 1.00 0.00 20 SER A CA 19
ATOM 7857 C C . SER A 1 20 ? -2.751 -12.568 9.216 1.00 0.00 20 SER A C 19
ATOM 7858 O O . SER A 1 20 ? -2.964 -12.419 8.029 1.00 0.00 20 SER A O 19
ATOM 7866 N N . ARG A 1 21 ? -1.631 -12.274 9.837 1.00 0.00 21 ARG A N 19
ATOM 7867 C CA . ARG A 1 21 ? -0.391 -11.705 9.201 1.00 0.00 21 ARG A CA 19
ATOM 7868 C C . ARG A 1 21 ? -0.412 -10.174 9.072 1.00 0.00 21 ARG A C 19
ATOM 7869 O O . ARG A 1 21 ? 0.594 -9.596 8.707 1.00 0.00 21 ARG A O 19
ATOM 7890 N N . GLY A 1 22 ? -1.528 -9.553 9.375 1.00 0.00 22 GLY A N 19
ATOM 7891 C CA . GLY A 1 22 ? -1.599 -8.058 9.261 1.00 0.00 22 GLY A CA 19
ATOM 7892 C C . GLY A 1 22 ? -2.988 -7.594 8.817 1.00 0.00 22 GLY A C 19
ATOM 7893 O O . GLY A 1 22 ? -3.137 -6.512 8.284 1.00 0.00 22 GLY A O 19
ATOM 7897 N N . LYS A 1 23 ? -3.960 -8.437 9.050 1.00 0.00 23 LYS A N 19
ATOM 7898 C CA . LYS A 1 23 ? -5.375 -8.134 8.680 1.00 0.00 23 LYS A CA 19
ATOM 7899 C C . LYS A 1 23 ? -6.218 -8.746 9.786 1.00 0.00 23 LYS A C 19
ATOM 7900 O O . LYS A 1 23 ? -6.072 -9.916 10.082 1.00 0.00 23 LYS A O 19
ATOM 7919 N N . CYS A 1 24 ? -7.072 -7.947 10.367 1.00 0.00 24 CYS A N 19
ATOM 7920 C CA . CYS A 1 24 ? -7.932 -8.457 11.464 1.00 0.00 24 CYS A CA 19
ATOM 7921 C C . CYS A 1 24 ? -8.872 -9.561 11.017 1.00 0.00 24 CYS A C 19
ATOM 7922 O O . CYS A 1 24 ? -9.493 -9.512 9.973 1.00 0.00 24 CYS A O 19
ATOM 7929 N N . VAL A 1 25 ? -8.919 -10.539 11.878 1.00 0.00 25 VAL A N 19
ATOM 7930 C CA . VAL A 1 25 ? -9.755 -11.741 11.683 1.00 0.00 25 VAL A CA 19
ATOM 7931 C C . VAL A 1 25 ? -10.167 -12.241 13.071 1.00 0.00 25 VAL A C 19
ATOM 7932 O O . VAL A 1 25 ? -9.429 -12.102 14.024 1.00 0.00 25 VAL A O 19
ATOM 7945 N N . SER A 1 26 ? -11.341 -12.797 13.118 1.00 0.00 26 SER A N 19
ATOM 7946 C CA . SER A 1 26 ? -11.915 -13.347 14.371 1.00 0.00 26 SER A CA 19
ATOM 7947 C C . SER A 1 26 ? -11.086 -14.496 14.949 1.00 0.00 26 SER A C 19
ATOM 7948 O O . SER A 1 26 ? -10.805 -15.471 14.282 1.00 0.00 26 SER A O 19
ATOM 7956 N N . ILE A 1 27 ? -10.719 -14.336 16.195 1.00 0.00 27 ILE A N 19
ATOM 7957 C CA . ILE A 1 27 ? -9.908 -15.370 16.908 1.00 0.00 27 ILE A CA 19
ATOM 7958 C C . ILE A 1 27 ? -10.525 -16.764 16.719 1.00 0.00 27 ILE A C 19
ATOM 7959 O O . ILE A 1 27 ? -9.837 -17.764 16.669 1.00 0.00 27 ILE A O 19
ATOM 7975 N N . TYR A 1 28 ? -11.828 -16.742 16.622 1.00 0.00 28 TYR A N 19
ATOM 7976 C CA . TYR A 1 28 ? -12.632 -17.984 16.432 1.00 0.00 28 TYR A CA 19
ATOM 7977 C C . TYR A 1 28 ? -12.388 -18.545 15.028 1.00 0.00 28 TYR A C 19
ATOM 7978 O O . TYR A 1 28 ? -12.139 -19.727 14.877 1.00 0.00 28 TYR A O 19
ATOM 7996 N N . GLY A 1 29 ? -12.469 -17.675 14.048 1.00 0.00 29 GLY A N 19
ATOM 7997 C CA . GLY A 1 29 ? -12.250 -18.079 12.625 1.00 0.00 29 GLY A CA 19
ATOM 7998 C C . GLY A 1 29 ? -10.899 -18.795 12.498 1.00 0.00 29 GLY A C 19
ATOM 7999 O O . GLY A 1 29 ? -10.777 -19.791 11.812 1.00 0.00 29 GLY A O 19
ATOM 8003 N N . GLU A 1 30 ? -9.931 -18.242 13.180 1.00 0.00 30 GLU A N 19
ATOM 8004 C CA . GLU A 1 30 ? -8.548 -18.818 13.171 1.00 0.00 30 GLU A CA 19
ATOM 8005 C C . GLU A 1 30 ? -8.474 -20.022 14.130 1.00 0.00 30 GLU A C 19
ATOM 8006 O O . GLU A 1 30 ? -7.683 -20.899 13.826 1.00 0.00 30 GLU A O 19
ATOM 8019 N N . SER A 1 1 ? -10.556 4.492 15.915 1.00 0.00 1 SER A N 20
ATOM 8020 C CA . SER A 1 1 ? -11.362 3.323 16.373 1.00 0.00 1 SER A CA 20
ATOM 8021 C C . SER A 1 1 ? -10.556 2.024 16.224 1.00 0.00 1 SER A C 20
ATOM 8022 O O . SER A 1 1 ? -9.523 1.998 15.582 1.00 0.00 1 SER A O 20
ATOM 8032 N N . CYS A 1 2 ? -11.065 0.980 16.829 1.00 0.00 2 CYS A N 20
ATOM 8033 C CA . CYS A 1 2 ? -10.390 -0.354 16.769 1.00 0.00 2 CYS A CA 20
ATOM 8034 C C . CYS A 1 2 ? -10.325 -0.881 15.329 1.00 0.00 2 CYS A C 20
ATOM 8035 O O . CYS A 1 2 ? -11.124 -0.508 14.491 1.00 0.00 2 CYS A O 20
ATOM 8042 N N . SER A 1 3 ? -9.366 -1.740 15.098 1.00 0.00 3 SER A N 20
ATOM 8043 C CA . SER A 1 3 ? -9.169 -2.344 13.750 1.00 0.00 3 SER A CA 20
ATOM 8044 C C . SER A 1 3 ? -10.121 -3.545 13.589 1.00 0.00 3 SER A C 20
ATOM 8045 O O . SER A 1 3 ? -9.912 -4.595 14.160 1.00 0.00 3 SER A O 20
ATOM 8053 N N . GLY A 1 4 ? -11.164 -3.361 12.819 1.00 0.00 4 GLY A N 20
ATOM 8054 C CA . GLY A 1 4 ? -12.145 -4.459 12.595 1.00 0.00 4 GLY A CA 20
ATOM 8055 C C . GLY A 1 4 ? -11.577 -5.427 11.543 1.00 0.00 4 GLY A C 20
ATOM 8056 O O . GLY A 1 4 ? -10.451 -5.275 11.116 1.00 0.00 4 GLY A O 20
ATOM 8060 N N . ARG A 1 5 ? -12.359 -6.398 11.145 1.00 0.00 5 ARG A N 20
ATOM 8061 C CA . ARG A 1 5 ? -11.900 -7.395 10.128 1.00 0.00 5 ARG A CA 20
ATOM 8062 C C . ARG A 1 5 ? -11.065 -6.842 8.958 1.00 0.00 5 ARG A C 20
ATOM 8063 O O . ARG A 1 5 ? -11.484 -5.965 8.228 1.00 0.00 5 ARG A O 20
ATOM 8084 N N . ASP A 1 6 ? -9.890 -7.417 8.870 1.00 0.00 6 ASP A N 20
ATOM 8085 C CA . ASP A 1 6 ? -8.844 -7.114 7.837 1.00 0.00 6 ASP A CA 20
ATOM 8086 C C . ASP A 1 6 ? -7.963 -5.887 8.106 1.00 0.00 6 ASP A C 20
ATOM 8087 O O . ASP A 1 6 ? -7.085 -5.586 7.321 1.00 0.00 6 ASP A O 20
ATOM 8096 N N . SER A 1 7 ? -8.201 -5.211 9.196 1.00 0.00 7 SER A N 20
ATOM 8097 C CA . SER A 1 7 ? -7.378 -3.998 9.526 1.00 0.00 7 SER A CA 20
ATOM 8098 C C . SER A 1 7 ? -6.020 -4.404 10.135 1.00 0.00 7 SER A C 20
ATOM 8099 O O . SER A 1 7 ? -5.896 -5.482 10.679 1.00 0.00 7 SER A O 20
ATOM 8107 N N . ARG A 1 8 ? -5.045 -3.528 10.024 1.00 0.00 8 ARG A N 20
ATOM 8108 C CA . ARG A 1 8 ? -3.674 -3.802 10.573 1.00 0.00 8 ARG A CA 20
ATOM 8109 C C . ARG A 1 8 ? -3.695 -4.125 12.078 1.00 0.00 8 ARG A C 20
ATOM 8110 O O . ARG A 1 8 ? -4.306 -3.421 12.857 1.00 0.00 8 ARG A O 20
ATOM 8131 N N . CYS A 1 9 ? -3.027 -5.198 12.424 1.00 0.00 9 CYS A N 20
ATOM 8132 C CA . CYS A 1 9 ? -2.941 -5.669 13.836 1.00 0.00 9 CYS A CA 20
ATOM 8133 C C . CYS A 1 9 ? -1.757 -6.639 14.049 1.00 0.00 9 CYS A C 20
ATOM 8134 O O . CYS A 1 9 ? -1.058 -6.940 13.100 1.00 0.00 9 CYS A O 20
ATOM 8171 N N . VAL A 1 12 ? -3.946 -4.084 17.719 1.00 0.00 12 VAL A N 20
ATOM 8172 C CA . VAL A 1 12 ? -4.800 -2.964 17.223 1.00 0.00 12 VAL A CA 20
ATOM 8173 C C . VAL A 1 12 ? -6.253 -3.363 16.987 1.00 0.00 12 VAL A C 20
ATOM 8174 O O . VAL A 1 12 ? -7.150 -2.550 17.111 1.00 0.00 12 VAL A O 20
ATOM 8187 N N . CYS A 1 13 ? -6.451 -4.606 16.642 1.00 0.00 13 CYS A N 20
ATOM 8188 C CA . CYS A 1 13 ? -7.835 -5.079 16.381 1.00 0.00 13 CYS A CA 20
ATOM 8189 C C . CYS A 1 13 ? -8.843 -4.964 17.516 1.00 0.00 13 CYS A C 20
ATOM 8190 O O . CYS A 1 13 ? -8.523 -4.817 18.680 1.00 0.00 13 CYS A O 20
ATOM 8197 N N . CYS A 1 14 ? -10.058 -5.047 17.051 1.00 0.00 14 CYS A N 20
ATOM 8198 C CA . CYS A 1 14 ? -11.273 -4.973 17.898 1.00 0.00 14 CYS A CA 20
ATOM 8199 C C . CYS A 1 14 ? -11.389 -6.205 18.801 1.00 0.00 14 CYS A C 20
ATOM 8200 O O . CYS A 1 14 ? -10.678 -7.176 18.627 1.00 0.00 14 CYS A O 20
ATOM 8207 N N . MET A 1 15 ? -12.293 -6.115 19.743 1.00 0.00 15 MET A N 20
ATOM 8208 C CA . MET A 1 15 ? -12.523 -7.231 20.701 1.00 0.00 15 MET A CA 20
ATOM 8209 C C . MET A 1 15 ? -13.112 -8.434 19.950 1.00 0.00 15 MET A C 20
ATOM 8210 O O . MET A 1 15 ? -14.273 -8.431 19.586 1.00 0.00 15 MET A O 20
ATOM 8224 N N . GLY A 1 16 ? -12.277 -9.423 19.740 1.00 0.00 16 GLY A N 20
ATOM 8225 C CA . GLY A 1 16 ? -12.707 -10.657 19.020 1.00 0.00 16 GLY A CA 20
ATOM 8226 C C . GLY A 1 16 ? -11.839 -10.878 17.781 1.00 0.00 16 GLY A C 20
ATOM 8227 O O . GLY A 1 16 ? -11.933 -11.929 17.183 1.00 0.00 16 GLY A O 20
ATOM 8231 N N . LEU A 1 17 ? -11.038 -9.891 17.450 1.00 0.00 17 LEU A N 20
ATOM 8232 C CA . LEU A 1 17 ? -10.115 -9.922 16.275 1.00 0.00 17 LEU A CA 20
ATOM 8233 C C . LEU A 1 17 ? -8.632 -9.868 16.724 1.00 0.00 17 LEU A C 20
ATOM 8234 O O . LEU A 1 17 ? -8.309 -9.251 17.720 1.00 0.00 17 LEU A O 20
ATOM 8250 N N . MET A 1 18 ? -7.791 -10.526 15.962 1.00 0.00 18 MET A N 20
ATOM 8251 C CA . MET A 1 18 ? -6.313 -10.591 16.215 1.00 0.00 18 MET A CA 20
ATOM 8252 C C . MET A 1 18 ? -5.685 -10.278 14.844 1.00 0.00 18 MET A C 20
ATOM 8253 O O . MET A 1 18 ? -6.120 -9.330 14.228 1.00 0.00 18 MET A O 20
ATOM 8267 N N . CYS A 1 19 ? -4.711 -11.020 14.368 1.00 0.00 19 CYS A N 20
ATOM 8268 C CA . CYS A 1 19 ? -4.128 -10.687 13.027 1.00 0.00 19 CYS A CA 20
ATOM 8269 C C . CYS A 1 19 ? -3.458 -11.818 12.252 1.00 0.00 19 CYS A C 20
ATOM 8270 O O . CYS A 1 19 ? -2.585 -12.506 12.744 1.00 0.00 19 CYS A O 20
ATOM 8277 N N . SER A 1 20 ? -3.933 -11.943 11.038 1.00 0.00 20 SER A N 20
ATOM 8278 C CA . SER A 1 20 ? -3.440 -12.959 10.076 1.00 0.00 20 SER A CA 20
ATOM 8279 C C . SER A 1 20 ? -2.267 -12.273 9.358 1.00 0.00 20 SER A C 20
ATOM 8280 O O . SER A 1 20 ? -2.331 -11.948 8.188 1.00 0.00 20 SER A O 20
ATOM 8288 N N . ARG A 1 21 ? -1.226 -12.075 10.128 1.00 0.00 21 ARG A N 20
ATOM 8289 C CA . ARG A 1 21 ? 0.041 -11.425 9.660 1.00 0.00 21 ARG A CA 20
ATOM 8290 C C . ARG A 1 21 ? -0.115 -9.924 9.373 1.00 0.00 21 ARG A C 20
ATOM 8291 O O . ARG A 1 21 ? 0.828 -9.304 8.917 1.00 0.00 21 ARG A O 20
ATOM 8312 N N . GLY A 1 22 ? -1.276 -9.375 9.642 1.00 0.00 22 GLY A N 20
ATOM 8313 C CA . GLY A 1 22 ? -1.471 -7.906 9.376 1.00 0.00 22 GLY A CA 20
ATOM 8314 C C . GLY A 1 22 ? -2.889 -7.518 8.938 1.00 0.00 22 GLY A C 20
ATOM 8315 O O . GLY A 1 22 ? -3.100 -6.427 8.447 1.00 0.00 22 GLY A O 20
ATOM 8319 N N . LYS A 1 23 ? -3.816 -8.421 9.125 1.00 0.00 23 LYS A N 20
ATOM 8320 C CA . LYS A 1 23 ? -5.243 -8.173 8.744 1.00 0.00 23 LYS A CA 20
ATOM 8321 C C . LYS A 1 23 ? -6.070 -8.834 9.842 1.00 0.00 23 LYS A C 20
ATOM 8322 O O . LYS A 1 23 ? -5.824 -9.983 10.146 1.00 0.00 23 LYS A O 20
ATOM 8341 N N . CYS A 1 24 ? -7.012 -8.126 10.412 1.00 0.00 24 CYS A N 20
ATOM 8342 C CA . CYS A 1 24 ? -7.824 -8.755 11.489 1.00 0.00 24 CYS A CA 20
ATOM 8343 C C . CYS A 1 24 ? -8.638 -9.946 11.003 1.00 0.00 24 CYS A C 20
ATOM 8344 O O . CYS A 1 24 ? -9.174 -9.985 9.912 1.00 0.00 24 CYS A O 20
ATOM 8351 N N . VAL A 1 25 ? -8.672 -10.888 11.898 1.00 0.00 25 VAL A N 20
ATOM 8352 C CA . VAL A 1 25 ? -9.384 -12.170 11.717 1.00 0.00 25 VAL A CA 20
ATOM 8353 C C . VAL A 1 25 ? -9.772 -12.557 13.134 1.00 0.00 25 VAL A C 20
ATOM 8354 O O . VAL A 1 25 ? -9.057 -12.249 14.065 1.00 0.00 25 VAL A O 20
ATOM 8367 N N . SER A 1 26 ? -10.884 -13.214 13.266 1.00 0.00 26 SER A N 20
ATOM 8368 C CA . SER A 1 26 ? -11.341 -13.629 14.616 1.00 0.00 26 SER A CA 20
ATOM 8369 C C . SER A 1 26 ? -10.324 -14.504 15.342 1.00 0.00 26 SER A C 20
ATOM 8370 O O . SER A 1 26 ? -9.646 -15.313 14.739 1.00 0.00 26 SER A O 20
ATOM 8378 N N . ILE A 1 27 ? -10.272 -14.289 16.633 1.00 0.00 27 ILE A N 20
ATOM 8379 C CA . ILE A 1 27 ? -9.338 -15.061 17.505 1.00 0.00 27 ILE A CA 20
ATOM 8380 C C . ILE A 1 27 ? -9.661 -16.557 17.371 1.00 0.00 27 ILE A C 20
ATOM 8381 O O . ILE A 1 27 ? -8.842 -17.403 17.669 1.00 0.00 27 ILE A O 20
ATOM 8397 N N . TYR A 1 28 ? -10.863 -16.815 16.916 1.00 0.00 28 TYR A N 20
ATOM 8398 C CA . TYR A 1 28 ? -11.344 -18.212 16.717 1.00 0.00 28 TYR A CA 20
ATOM 8399 C C . TYR A 1 28 ? -10.910 -18.689 15.330 1.00 0.00 28 TYR A C 20
ATOM 8400 O O . TYR A 1 28 ? -10.211 -19.676 15.210 1.00 0.00 28 TYR A O 20
ATOM 8418 N N . GLY A 1 29 ? -11.342 -17.966 14.327 1.00 0.00 29 GLY A N 20
ATOM 8419 C CA . GLY A 1 29 ? -10.988 -18.325 12.925 1.00 0.00 29 GLY A CA 20
ATOM 8420 C C . GLY A 1 29 ? -11.969 -17.785 11.879 1.00 0.00 29 GLY A C 20
ATOM 8421 O O . GLY A 1 29 ? -11.824 -18.080 10.709 1.00 0.00 29 GLY A O 20
ATOM 8425 N N . GLU A 1 30 ? -12.936 -17.014 12.308 1.00 0.00 30 GLU A N 20
ATOM 8426 C CA . GLU A 1 30 ? -13.935 -16.448 11.345 1.00 0.00 30 GLU A CA 20
ATOM 8427 C C . GLU A 1 30 ? -13.374 -15.220 10.598 1.00 0.00 30 GLU A C 20
ATOM 8428 O O . GLU A 1 30 ? -12.627 -14.483 11.221 1.00 0.00 30 GLU A O 20
#